Protein AF-0000000077855117 (afdb_homodimer)

Nearest PDB structures (foldseek):
  1qyv-assembly1_A  TM=7.420E-01  e=1.257E-12  Homo sapiens
  1iol-assembly1_A-2  TM=7.815E-01  e=2.324E-12  Homo sapiens
  1fds-assembly1_A-2  TM=7.377E-01  e=3.160E-12  Homo sapiens
  6dtp-assembly1_B  TM=7.253E-01  e=1.512E-12  Homo sapiens
  4cm1-assembly1_B  TM=7.181E-01  e=1.823E-10  Trypanosoma brucei brucei

Radius of gyration: 23.92 Å; Cα contacts (8 Å, |Δi|>4): 1136; chains: 2; bounding box: 53×77×50 Å

Foldseek 3Di:
DPPAAEEEEAPLLFFLNVLLVLLQQPDPGEHEYAREDQDQVSNVVSVVVSCVVRVPGNYHYDYQNADLLDLVRLLVSLVVVVVPDQAHAEYEHDWFAAAPPPDDDVCRLVVRLSGQPVSLVSNCVNRVNRQLPDPHREYEREAEPQQVVVCVVAVPLWHDFDDDPPTDTPDDGVSNNVNRNVNLVVQLVVLVVCVVSNYFTEYEYLYQAQGCHNPPGSVVSCVSPRVHHSSSSSNVVNCVSVPVCSVQGSFYAYPVGTRDD/DPPAAEEEEAPQLFFLNVLLVLLQQPDPGEHEYAREDQDQVSNVVSVVVSCVVRVPGNYHYDYQRADLLDLVRLLVSLVVVVVPDQAHAEYEHDWFAAAPPPDDPVCRLVVRLSGQPVSLVSNCVNRVNRQLPDPHREYEREAEPQQVVVCVVAVPLWHDFDDDPPTDTPDDGVSNNVNRNVNLVVQLVVLVVCVVSNYFTEYEYLYQAQGCHNPPGSVVSCVSPRVDHSSSSSNVVNCVSVPVCVVQGSFYAYPVGTRDD

InterPro domains:
  IPR002347 Short-chain dehydrogenase/reductase SDR [PF00106] (5-143)
  IPR002347 Short-chain dehydrogenase/reductase SDR [PR00081] (6-23)
  IPR002347 Short-chain dehydrogenase/reductase SDR [PR00081] (86-97)
  IPR002347 Short-chain dehydrogenase/reductase SDR [PR00081] (197-214)
  IPR036291 NAD(P)-binding domain superfamily [SSF51735] (4-257)
  IPR051468 Fungal Secondary Metabolite SDRs [PTHR43544] (5-256)

pLDDT: mean 93.09, std 9.39, range [47.53, 98.94]

Secondary structure (DSSP, 8-state):
---PEEEEESS-SSHHHHHHHHHHHTSSS-EEEEEEESSHHHHHHHHHHHHHH-TT---EEEEEE--TT-HHHHHHHHHHHHHH-S--SEEEE------TTTS-HHHHHHHHHIIIIIIHHHHHHHHHHHHTTSSS-EEEEE--S--HHHHHHS--SSPPPPS-SS---SS--HHHHHHHHHHHHHHHHHHHHTGGGT-EEEEEE--SB---GGG--HHHHHHTT--B-HHHHHHHHHHHHTTTTGGGTTSEEETTEEEP-/---PEEEEESS-SSHHHHHHHHHHHTSSS-EEEEEEESSHHHHHHHHHHHHHH-TT---EEEEEE--TT-HHHHHHHHHHHHHH-S--SEEEE------TTTS-HHHHHHHHHIIIIIIHHHHHHHHHHHHTTSSS-EEEEE--S--HHHHHH---SSPPPPS-SS---SS--HHHHHHHHHHHHHHHHHHHHTGGGT-EEEEEE--SB---GGG--HHHHHHTT--B-HHHHHHHHHHHHTTTTGGGTTSEEETTEEEP-

Organism: Aspergillus terreu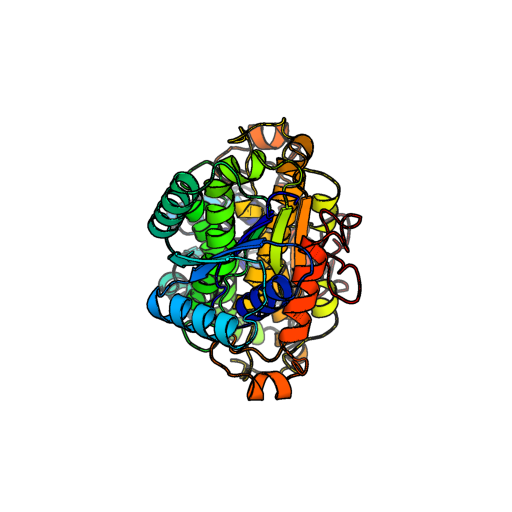s (NCBI:txid33178)

Solvent-accessible surface area (backbone atoms only — not comparable to full-atom values): 25890 Å² total; per-residue (Å²): 127,82,77,54,48,30,35,41,31,33,42,21,46,47,57,48,30,26,27,22,52,55,39,42,43,68,43,93,59,40,32,36,34,37,34,11,13,67,43,62,66,56,18,48,51,38,50,51,53,48,45,70,75,43,70,81,42,77,36,45,78,42,68,32,53,34,41,52,76,39,66,66,38,38,52,52,35,43,54,54,48,55,77,73,40,85,47,29,28,31,42,34,39,44,42,65,56,42,33,47,87,73,53,54,76,50,54,14,27,51,52,14,25,39,32,41,31,35,14,41,49,52,47,49,61,70,43,38,73,28,30,70,62,30,95,68,18,34,41,38,36,58,33,45,78,42,47,46,55,56,42,64,74,37,58,69,80,36,74,85,42,68,61,72,79,80,78,86,68,90,70,54,50,62,35,34,26,20,22,27,31,16,32,50,48,48,40,34,49,50,27,47,53,30,46,64,61,60,44,42,25,31,30,37,28,59,58,65,42,32,36,56,65,58,70,65,34,34,70,54,33,35,75,56,66,13,64,44,61,37,55,57,24,3,45,47,54,34,39,47,76,73,47,78,48,66,89,49,56,56,34,40,34,38,91,91,42,76,50,68,71,128,83,77,54,49,31,35,40,30,33,41,22,47,46,57,49,31,26,27,22,52,56,38,41,43,68,41,94,59,41,31,37,34,35,34,11,13,69,44,61,68,55,18,48,52,39,51,50,53,48,45,70,75,42,71,81,41,75,37,46,79,43,71,32,53,35,40,54,77,40,68,67,38,39,51,52,34,43,53,54,49,54,73,75,38,84,48,28,28,31,42,35,40,44,42,66,56,39,33,44,88,74,53,54,75,51,52,15,28,51,53,14,26,39,31,39,31,33,14,41,49,51,48,49,61,70,43,38,75,29,31,70,62,29,96,68,19,36,41,38,36,59,33,48,79,44,49,48,56,58,42,63,76,39,59,69,81,37,73,88,40,68,62,72,78,80,78,86,67,91,71,54,50,62,33,32,25,21,21,27,30,16,34,50,48,49,40,34,50,49,28,47,54,28,47,62,61,60,45,42,25,30,29,38,29,58,55,63,43,32,34,57,66,57,70,65,32,34,67,53,33,35,75,56,66,13,64,42,60,36,55,58,23,4,43,47,52,35,39,47,76,72,47,77,46,66,88,49,57,55,33,40,33,37,92,90,40,77,50,68,72

Structure (mmCIF, N/CA/C/O backbone):
data_AF-0000000077855117-model_v1
#
loop_
_entity.id
_entity.type
_entity.pdbx_description
1 polymer 'NAD(P)-binding protein'
#
loop_
_atom_site.group_PDB
_atom_site.id
_atom_site.type_symbol
_atom_site.label_atom_id
_atom_site.label_alt_id
_atom_site.label_comp_id
_atom_site.label_asym_id
_atom_site.label_entity_id
_atom_site.label_seq_id
_atom_site.pdbx_PDB_ins_code
_atom_site.Cartn_x
_atom_site.Cartn_y
_atom_site.Cartn_z
_atom_site.occupancy
_atom_site.B_iso_or_equiv
_atom_site.auth_seq_id
_atom_site.auth_comp_id
_atom_site.auth_asym_id
_atom_site.auth_atom_id
_atom_site.pdbx_PDB_model_num
ATOM 1 N N . MET A 1 1 ? 0.132 -42.156 -13.82 1 47.53 1 MET A N 1
ATOM 2 C CA . MET A 1 1 ? 0.924 -41.062 -13.281 1 47.53 1 MET A CA 1
ATOM 3 C C . MET A 1 1 ? 0.056 -39.812 -13.047 1 47.53 1 MET A C 1
ATOM 5 O O . MET A 1 1 ? -0.89 -39.562 -13.797 1 47.53 1 MET A O 1
ATOM 9 N N . SER A 1 2 ? -0.005 -39.219 -11.812 1 68.12 2 SER A N 1
ATOM 10 C CA . SER A 1 2 ? -0.926 -38.125 -11.531 1 68.12 2 SER A CA 1
ATOM 11 C C . SER A 1 2 ? -0.707 -36.969 -12.492 1 68.12 2 SER A C 1
ATOM 13 O O . SER A 1 2 ? 0.393 -36.781 -13.023 1 68.12 2 SER A O 1
ATOM 15 N N . SER A 1 3 ? -1.729 -36.469 -13.125 1 87.81 3 SER A N 1
ATOM 16 C CA . SER A 1 3 ? -1.656 -35.344 -14.047 1 87.81 3 SER A CA 1
ATOM 17 C C . SER A 1 3 ? -0.777 -34.219 -13.492 1 87.81 3 SER A C 1
ATOM 19 O O . SER A 1 3 ? -0.775 -33.969 -12.289 1 87.81 3 SER A O 1
ATOM 21 N N . PRO A 1 4 ? 0.134 -33.781 -14.273 1 95.81 4 PRO A N 1
ATOM 22 C CA . PRO A 1 4 ? 1.013 -32.688 -13.812 1 95.81 4 PRO A CA 1
ATOM 23 C C . PRO A 1 4 ? 0.241 -31.516 -13.242 1 95.81 4 PRO A C 1
ATOM 25 O O . PRO A 1 4 ? -0.832 -31.172 -13.75 1 95.81 4 PRO A O 1
ATOM 28 N N . LYS A 1 5 ? 0.737 -31.016 -12.172 1 97.5 5 LYS A N 1
ATOM 29 C CA . LYS A 1 5 ? 0.184 -29.766 -11.633 1 97.5 5 LYS A CA 1
ATOM 30 C C . LYS A 1 5 ? 0.515 -28.578 -12.539 1 97.5 5 LYS A C 1
ATOM 32 O O . LYS A 1 5 ? 1.646 -28.453 -13.008 1 97.5 5 LYS A O 1
ATOM 37 N N . ILE A 1 6 ? -0.464 -27.734 -12.828 1 98.81 6 ILE A N 1
ATOM 38 C CA . ILE A 1 6 ? -0.281 -26.625 -13.75 1 98.81 6 ILE A CA 1
ATOM 39 C C . ILE A 1 6 ? -0.021 -25.344 -12.969 1 98.81 6 ILE A C 1
ATOM 41 O O . ILE A 1 6 ? -0.854 -24.922 -12.164 1 98.81 6 ILE A O 1
ATOM 45 N N . VAL A 1 7 ? 1.136 -24.703 -13.219 1 98.94 7 VAL A N 1
ATOM 46 C CA . VAL A 1 7 ? 1.578 -23.516 -12.484 1 98.94 7 VAL A CA 1
ATOM 47 C C . VAL A 1 7 ? 1.758 -22.344 -13.445 1 98.94 7 VAL A C 1
ATOM 49 O O . VAL A 1 7 ? 2.387 -22.484 -14.492 1 98.94 7 VAL A O 1
ATOM 52 N N . VAL A 1 8 ? 1.144 -21.234 -13.172 1 98.94 8 VAL A N 1
ATOM 53 C CA . VAL A 1 8 ? 1.38 -19.969 -13.875 1 98.94 8 VAL A CA 1
ATOM 54 C C . VAL A 1 8 ? 2.172 -19.016 -12.977 1 98.94 8 VAL A C 1
ATOM 56 O O . VAL A 1 8 ? 1.758 -18.719 -11.859 1 98.94 8 VAL A O 1
ATOM 59 N N . ILE A 1 9 ? 3.312 -18.609 -13.445 1 98.94 9 ILE A N 1
ATOM 60 C CA . ILE A 1 9 ? 4.176 -17.719 -12.672 1 98.94 9 ILE A CA 1
ATOM 61 C C . ILE A 1 9 ? 4.492 -16.469 -13.484 1 98.94 9 ILE A C 1
ATOM 63 O O . ILE A 1 9 ? 5.031 -16.562 -14.594 1 98.94 9 ILE A O 1
ATOM 67 N N . THR A 1 10 ? 4.18 -15.297 -12.961 1 98.81 10 THR A N 1
ATOM 68 C CA . THR A 1 10 ? 4.562 -14.062 -13.641 1 98.81 10 THR A CA 1
ATOM 69 C C . THR A 1 10 ? 5.996 -13.672 -13.281 1 98.81 10 THR A C 1
ATOM 71 O O . THR A 1 10 ? 6.461 -13.938 -12.172 1 98.81 10 THR A O 1
ATOM 74 N N . GLY A 1 11 ? 6.668 -13.008 -14.219 1 97.56 11 GLY A N 1
ATOM 75 C CA . GLY A 1 11 ? 8.039 -12.602 -13.977 1 97.56 11 GLY A CA 1
ATOM 76 C C . GLY A 1 11 ? 8.961 -13.766 -13.664 1 97.56 11 GLY A C 1
ATOM 77 O O . GLY A 1 11 ? 9.719 -13.727 -12.695 1 97.56 11 GLY A O 1
ATOM 78 N N . ALA A 1 12 ? 8.953 -14.805 -14.484 1 97.94 12 ALA A N 1
ATOM 79 C CA . ALA A 1 12 ? 9.555 -16.078 -14.094 1 97.94 12 ALA A CA 1
ATOM 80 C C . ALA A 1 12 ? 10.852 -16.328 -14.859 1 97.94 12 ALA A C 1
ATOM 82 O O . ALA A 1 12 ? 11.469 -17.375 -14.719 1 97.94 12 ALA A O 1
ATOM 83 N N . ASN A 1 13 ? 11.289 -15.344 -15.656 1 96.38 13 ASN A N 1
ATOM 84 C CA . ASN A 1 13 ? 12.461 -15.594 -16.484 1 96.38 13 ASN A CA 1
ATOM 85 C C . ASN A 1 13 ? 13.75 -15.164 -15.789 1 96.38 13 ASN A C 1
ATOM 87 O O . ASN A 1 13 ? 14.844 -15.445 -16.281 1 96.38 13 ASN A O 1
ATOM 91 N N . THR A 1 14 ? 13.695 -14.445 -14.648 1 93.06 14 THR A N 1
ATOM 92 C CA . THR A 1 14 ? 14.875 -14.031 -13.883 1 93.06 14 THR A CA 1
ATOM 93 C C . THR A 1 14 ? 14.555 -13.984 -12.391 1 93.06 14 THR A C 1
ATOM 95 O O . THR A 1 14 ? 13.422 -14.242 -11.984 1 93.06 14 THR A O 1
ATOM 98 N N . GLY A 1 15 ? 15.602 -13.852 -11.633 1 92.06 15 GLY A N 1
ATOM 99 C CA . GLY A 1 15 ? 15.438 -13.586 -10.211 1 92.06 15 GLY A CA 1
ATOM 100 C C . GLY A 1 15 ? 14.75 -14.711 -9.461 1 92.06 15 GLY A C 1
ATOM 101 O O . GLY A 1 15 ? 15.031 -15.883 -9.703 1 92.06 15 GLY A O 1
ATOM 102 N N . ILE A 1 16 ? 13.891 -14.305 -8.555 1 93.75 16 ILE A N 1
ATOM 103 C CA . ILE A 1 16 ? 13.195 -15.25 -7.68 1 93.75 16 ILE A CA 1
ATOM 104 C C . ILE A 1 16 ? 12.266 -16.141 -8.508 1 93.75 16 ILE A C 1
ATOM 106 O O . ILE A 1 16 ? 12.141 -17.328 -8.234 1 93.75 16 ILE A O 1
ATOM 110 N N . GLY A 1 17 ? 11.609 -15.531 -9.531 1 96.81 17 GLY A N 1
ATOM 111 C CA . GLY A 1 17 ? 10.75 -16.312 -10.398 1 96.81 17 GLY A CA 1
ATOM 112 C C . GLY A 1 17 ? 11.484 -17.438 -11.109 1 96.81 17 GLY A C 1
ATOM 113 O O . GLY A 1 17 ? 11.016 -18.578 -11.117 1 96.81 17 GLY A O 1
ATOM 114 N N . TYR A 1 18 ? 12.594 -17.078 -11.633 1 97.5 18 TYR A N 1
ATOM 115 C CA . TYR A 1 18 ? 13.422 -18.078 -12.312 1 97.5 18 TYR A CA 1
ATOM 116 C C . TYR A 1 18 ? 13.836 -19.172 -11.352 1 97.5 18 TYR A C 1
ATOM 118 O O . TYR A 1 18 ? 13.758 -20.359 -11.68 1 97.5 18 TYR A O 1
ATOM 126 N N . GLU A 1 19 ? 14.273 -18.781 -10.172 1 96.88 19 GLU A N 1
ATOM 127 C CA . GLU A 1 19 ? 14.727 -19.75 -9.18 1 96.88 19 GLU A CA 1
ATOM 128 C C . GLU A 1 19 ? 13.57 -20.641 -8.703 1 96.88 19 GLU A C 1
ATOM 130 O O . GLU A 1 19 ? 13.773 -21.797 -8.352 1 96.88 19 GLU A O 1
ATOM 135 N N . THR A 1 20 ? 12.352 -20.094 -8.719 1 98.12 20 THR A N 1
ATOM 136 C CA . THR A 1 20 ? 11.18 -20.891 -8.383 1 98.12 20 THR A CA 1
ATOM 137 C C . THR A 1 20 ? 10.938 -21.969 -9.445 1 98.12 20 THR A C 1
ATOM 139 O O . THR A 1 20 ? 10.734 -23.125 -9.117 1 98.12 20 THR A O 1
ATOM 142 N N . VAL A 1 21 ? 10.984 -21.578 -10.703 1 98.75 21 VAL A N 1
ATOM 143 C CA . VAL A 1 21 ? 10.836 -22.531 -11.789 1 98.75 21 VAL A CA 1
ATOM 144 C C . VAL A 1 21 ? 11.914 -23.609 -11.688 1 98.75 21 VAL A C 1
ATOM 146 O O . VAL A 1 21 ? 11.625 -24.797 -11.789 1 98.75 21 VAL A O 1
ATOM 149 N N . LYS A 1 22 ? 13.125 -23.172 -11.438 1 98.38 22 LYS A N 1
ATOM 150 C CA . LYS A 1 22 ? 14.258 -24.078 -11.305 1 98.38 22 LYS A CA 1
ATOM 151 C C . LYS A 1 22 ? 14.008 -25.109 -10.203 1 98.38 22 LYS A C 1
ATOM 153 O O . LYS A 1 22 ? 14.258 -26.297 -10.391 1 98.38 22 LYS A O 1
ATOM 158 N N . ALA A 1 23 ? 13.516 -24.641 -9.094 1 98.06 23 ALA A N 1
ATOM 159 C CA . ALA A 1 23 ? 13.219 -25.547 -7.977 1 98.06 23 ALA A CA 1
ATOM 160 C C . ALA A 1 23 ? 12.117 -26.531 -8.344 1 98.06 23 ALA A C 1
ATOM 162 O O . ALA A 1 23 ? 12.211 -27.719 -8.023 1 98.06 23 ALA A O 1
ATOM 163 N N . LEU A 1 24 ? 11.102 -26.125 -9.047 1 98.5 24 LEU A N 1
ATOM 164 C CA . LEU A 1 24 ? 9.969 -26.984 -9.398 1 98.5 24 LEU A CA 1
ATOM 165 C C . LEU A 1 24 ? 10.375 -28.047 -10.414 1 98.5 24 LEU A C 1
ATOM 167 O O . LEU A 1 24 ? 9.898 -29.172 -10.352 1 98.5 24 LEU A O 1
ATOM 171 N N . VAL A 1 25 ? 11.227 -27.672 -11.359 1 97.81 25 VAL A N 1
ATOM 172 C CA . VAL A 1 25 ? 11.617 -28.625 -12.398 1 97.81 25 VAL A CA 1
ATOM 173 C C . VAL A 1 25 ? 12.461 -29.734 -11.789 1 97.81 25 VAL A C 1
ATOM 175 O O . VAL A 1 25 ? 12.594 -30.812 -12.383 1 97.81 25 VAL A O 1
ATOM 178 N N . GLN A 1 26 ? 13 -29.438 -10.594 1 97.06 26 GLN A N 1
ATOM 179 C CA . GLN A 1 26 ? 13.828 -30.438 -9.922 1 97.06 26 GLN A CA 1
ATOM 180 C C . GLN A 1 26 ? 12.977 -31.328 -9.016 1 97.06 26 GLN A C 1
ATOM 182 O O . GLN A 1 26 ? 13.477 -32.281 -8.438 1 97.06 26 GLN A O 1
ATOM 187 N N . SER A 1 27 ? 11.75 -31.031 -8.914 1 94.62 27 SER A N 1
ATOM 188 C CA . SER A 1 27 ? 10.836 -31.766 -8.047 1 94.62 27 SER A CA 1
ATOM 189 C C . SER A 1 27 ? 10.547 -33.156 -8.602 1 94.62 27 SER A C 1
ATOM 191 O O . SER A 1 27 ? 10.648 -33.375 -9.805 1 94.62 27 SER A O 1
ATOM 193 N N . ASP A 1 28 ? 10.148 -34.094 -7.68 1 92.19 28 ASP A N 1
ATOM 194 C CA . ASP A 1 28 ? 9.695 -35.438 -8.094 1 92.19 28 ASP A CA 1
ATOM 195 C C . ASP A 1 28 ? 8.312 -35.344 -8.742 1 92.19 28 ASP A C 1
ATOM 197 O O . ASP A 1 28 ? 7.93 -36.25 -9.492 1 92.19 28 ASP A O 1
ATOM 201 N N . GLN A 1 29 ? 7.621 -34.344 -8.406 1 94.12 29 GLN A N 1
ATOM 202 C CA . GLN A 1 29 ? 6.316 -34.125 -9.016 1 94.12 29 GLN A CA 1
ATOM 203 C C . GLN A 1 29 ? 6.461 -33.438 -10.367 1 94.12 29 GLN A C 1
ATOM 205 O O . GLN A 1 29 ? 7.27 -32.5 -10.523 1 94.12 29 GLN A O 1
ATOM 210 N N . ALA A 1 30 ? 5.746 -33.969 -11.344 1 96.69 30 ALA A N 1
ATOM 211 C CA . ALA A 1 30 ? 5.75 -33.312 -12.648 1 96.69 30 ALA A CA 1
ATOM 212 C C . ALA A 1 30 ? 4.875 -32.062 -12.648 1 96.69 30 ALA A C 1
ATOM 214 O O . ALA A 1 30 ? 3.785 -32.062 -12.078 1 96.69 30 ALA A O 1
ATOM 215 N N . TYR A 1 31 ? 5.367 -31.047 -13.289 1 98.44 31 TYR A N 1
ATOM 216 C CA . TYR A 1 31 ? 4.637 -29.797 -13.438 1 98.44 31 TYR A CA 1
ATOM 217 C C . TYR A 1 31 ? 4.52 -29.406 -14.906 1 98.44 31 TYR A C 1
ATOM 219 O O . TYR A 1 31 ? 5.355 -29.781 -15.727 1 98.44 31 TYR A O 1
ATOM 227 N N . ARG A 1 32 ? 3.426 -28.812 -15.219 1 98.69 32 ARG A N 1
ATOM 228 C CA . ARG A 1 32 ? 3.322 -27.953 -16.406 1 98.69 32 ARG A CA 1
ATOM 229 C C . ARG A 1 32 ? 3.395 -26.484 -16.031 1 98.69 32 ARG A C 1
ATOM 231 O O . ARG A 1 32 ? 2.482 -25.953 -15.383 1 98.69 32 ARG A O 1
ATOM 238 N N . ILE A 1 33 ? 4.465 -25.828 -16.438 1 98.88 33 ILE A N 1
ATOM 239 C CA . ILE A 1 33 ? 4.727 -24.484 -15.922 1 98.88 33 ILE A CA 1
ATOM 240 C C . ILE A 1 33 ? 4.637 -23.484 -17.062 1 98.88 33 ILE A C 1
ATOM 242 O O . ILE A 1 33 ? 5.348 -23.594 -18.062 1 98.88 33 ILE A O 1
ATOM 246 N N . PHE A 1 34 ? 3.697 -22.516 -16.938 1 98.94 34 PHE A N 1
ATOM 247 C CA . PHE A 1 34 ? 3.693 -21.312 -17.766 1 98.94 34 PHE A CA 1
ATOM 248 C C . PHE A 1 34 ? 4.641 -20.266 -17.203 1 98.94 34 PHE A C 1
ATOM 250 O O . PHE A 1 34 ? 4.359 -19.656 -16.172 1 98.94 34 PHE A O 1
ATOM 257 N N . VAL A 1 35 ? 5.766 -20.047 -17.906 1 98.88 35 VAL A N 1
ATOM 258 C CA . VAL A 1 35 ? 6.836 -19.156 -17.484 1 98.88 35 VAL A CA 1
ATOM 259 C C . VAL A 1 35 ? 6.543 -17.734 -17.984 1 98.88 35 VAL A C 1
ATOM 261 O O . VAL A 1 35 ? 6.891 -17.375 -19.109 1 98.88 35 VAL A O 1
ATOM 264 N N . GLY A 1 36 ? 5.969 -16.938 -17.141 1 98.81 36 GLY A N 1
ATOM 265 C CA . GLY A 1 36 ? 5.605 -15.578 -17.516 1 98.81 36 GLY A CA 1
ATOM 266 C C . GLY A 1 36 ? 6.809 -14.68 -17.734 1 98.81 36 GLY A C 1
ATOM 267 O O . GLY A 1 36 ? 7.707 -14.609 -16.891 1 98.81 36 GLY A O 1
ATOM 268 N N . SER A 1 37 ? 6.816 -14.023 -18.828 1 98.56 37 SER A N 1
ATOM 269 C CA . SER A 1 37 ? 7.879 -13.102 -19.203 1 98.56 37 SER A CA 1
ATOM 270 C C . SER A 1 37 ? 7.352 -12 -20.125 1 98.56 37 SER A C 1
ATOM 272 O O . SER A 1 37 ? 6.516 -12.25 -20.984 1 98.56 37 SER A O 1
ATOM 274 N N . ARG A 1 38 ? 7.836 -10.82 -19.938 1 97.38 38 ARG A N 1
ATOM 275 C CA . ARG A 1 38 ? 7.469 -9.734 -20.844 1 97.38 38 ARG A CA 1
ATOM 276 C C . ARG A 1 38 ? 8.023 -9.984 -22.25 1 97.38 38 ARG A C 1
ATOM 278 O O . ARG A 1 38 ? 7.328 -9.773 -23.234 1 97.38 38 ARG A O 1
ATOM 285 N N . SER A 1 39 ? 9.227 -10.383 -22.219 1 97.88 39 SER A N 1
ATOM 286 C CA . SER A 1 39 ? 9.914 -10.703 -23.453 1 97.88 39 SER A CA 1
ATOM 287 C C . SER A 1 39 ? 9.859 -12.195 -23.766 1 97.88 39 SER A C 1
ATOM 289 O O . SER A 1 39 ? 10.336 -13.008 -22.969 1 97.88 39 SER A O 1
ATOM 291 N N . VAL A 1 40 ? 9.344 -12.5 -24.953 1 98.38 40 VAL A N 1
ATOM 292 C CA . VAL A 1 40 ? 9.281 -13.898 -25.359 1 98.38 40 VAL A CA 1
ATOM 293 C C . VAL A 1 40 ? 10.695 -14.469 -25.484 1 98.38 40 VAL A C 1
ATOM 295 O O . VAL A 1 40 ? 10.969 -15.562 -25 1 98.38 40 VAL A O 1
ATOM 298 N N . GLU A 1 41 ? 11.594 -13.719 -25.984 1 98.56 41 GLU A N 1
ATOM 299 C CA . GLU A 1 41 ? 12.977 -14.148 -26.203 1 98.56 41 GLU A CA 1
ATOM 300 C C . GLU A 1 41 ? 13.672 -14.453 -24.875 1 98.56 41 GLU A C 1
ATOM 302 O O . GLU A 1 41 ? 14.359 -15.469 -24.75 1 98.56 41 GLU A O 1
ATOM 307 N N . LYS A 1 42 ? 13.508 -13.602 -23.906 1 98.12 42 LYS A N 1
ATOM 308 C CA . LYS A 1 42 ? 14.133 -13.812 -22.594 1 98.12 42 LYS A CA 1
ATOM 309 C C . LYS A 1 42 ? 13.523 -15.016 -21.891 1 98.12 42 LYS A C 1
ATOM 311 O O . LYS A 1 42 ? 14.234 -15.758 -21.203 1 98.12 42 LYS A O 1
ATOM 316 N N . GLY A 1 43 ? 12.227 -15.164 -22.078 1 98.62 43 GLY A N 1
ATOM 317 C CA . GLY A 1 43 ? 11.578 -16.344 -21.516 1 98.62 43 GLY A CA 1
ATOM 318 C C . GLY A 1 43 ? 12.086 -17.641 -22.109 1 98.62 43 GLY A C 1
ATOM 319 O O . GLY A 1 43 ? 12.367 -18.594 -21.391 1 98.62 43 GLY A O 1
ATOM 320 N N . GLU A 1 44 ? 12.211 -17.641 -23.422 1 98.69 44 GLU A N 1
ATOM 321 C CA . GLU A 1 44 ? 12.703 -18.828 -24.109 1 98.69 44 GLU A CA 1
ATOM 322 C C . GLU A 1 44 ? 14.141 -19.141 -23.719 1 98.69 44 GLU A C 1
ATOM 324 O O . GLU A 1 44 ? 14.5 -20.312 -23.531 1 98.69 44 GLU A O 1
ATOM 329 N N . ALA A 1 45 ? 14.93 -18.109 -23.578 1 98.69 45 ALA A N 1
ATOM 330 C CA . ALA A 1 45 ? 16.312 -18.297 -23.156 1 98.69 45 ALA A CA 1
ATOM 331 C C . ALA A 1 45 ? 16.391 -18.922 -21.766 1 98.69 45 ALA A C 1
ATOM 333 O O . ALA A 1 45 ? 17.219 -19.797 -21.516 1 98.69 45 ALA A O 1
ATOM 334 N N . ALA A 1 46 ? 15.555 -18.469 -20.859 1 98.44 46 ALA A N 1
ATOM 335 C CA . ALA A 1 46 ? 15.5 -19.016 -19.5 1 98.44 46 ALA A CA 1
ATOM 336 C C . ALA A 1 46 ? 15.117 -20.484 -19.531 1 98.44 46 ALA A C 1
ATOM 338 O O . ALA A 1 46 ? 15.734 -21.312 -18.844 1 98.44 46 ALA A O 1
ATOM 339 N N . ILE A 1 47 ? 14.141 -20.812 -20.328 1 98.62 47 ILE A N 1
ATOM 340 C CA . ILE A 1 47 ? 13.648 -22.188 -20.422 1 98.62 47 ILE A CA 1
ATOM 341 C C . ILE A 1 47 ? 14.734 -23.078 -21.016 1 98.62 47 ILE A C 1
ATOM 343 O O . ILE A 1 47 ? 14.961 -24.203 -20.531 1 98.62 47 ILE A O 1
ATOM 347 N N . GLU A 1 48 ? 15.398 -22.594 -22.016 1 98.62 48 GLU A N 1
ATOM 348 C CA . GLU A 1 48 ? 16.469 -23.359 -22.641 1 98.62 48 GLU A CA 1
ATOM 349 C C . GLU A 1 48 ? 17.578 -23.672 -21.625 1 98.62 48 GLU A C 1
ATOM 351 O O . GLU A 1 48 ? 18.094 -24.797 -21.594 1 98.62 48 GLU A O 1
ATOM 356 N N . THR A 1 49 ? 17.922 -22.719 -20.859 1 98.5 49 THR A N 1
ATOM 357 C CA . THR A 1 49 ? 18.938 -22.906 -19.812 1 98.5 49 THR A CA 1
ATOM 358 C C . THR A 1 49 ? 18.5 -24 -18.844 1 98.5 49 THR A C 1
ATOM 360 O O . THR A 1 49 ? 19.297 -24.875 -18.484 1 98.5 49 THR A O 1
ATOM 363 N N . LEU A 1 50 ? 17.266 -23.984 -18.438 1 98.5 50 LEU A N 1
ATOM 364 C CA . LEU A 1 50 ? 16.734 -24.969 -17.484 1 98.5 50 LEU A CA 1
ATOM 365 C C . LEU A 1 50 ? 16.703 -26.359 -18.109 1 98.5 50 LEU A C 1
ATOM 367 O O . LEU A 1 50 ? 17.016 -27.344 -17.438 1 98.5 50 LEU A O 1
ATOM 371 N N . HIS A 1 51 ? 16.344 -26.484 -19.359 1 98 51 HIS A N 1
ATOM 372 C CA . HIS A 1 51 ? 16.328 -27.766 -20.047 1 98 51 HIS A CA 1
ATOM 373 C C . HIS A 1 51 ? 17.734 -28.359 -20.125 1 98 51 HIS A C 1
ATOM 375 O O . HIS A 1 51 ? 17.891 -29.578 -19.984 1 98 51 HIS A O 1
ATOM 381 N N . LYS A 1 52 ? 18.672 -27.484 -20.391 1 98.31 52 LYS A N 1
ATOM 382 C CA . LYS A 1 52 ? 20.062 -27.953 -20.453 1 98.31 52 LYS A CA 1
ATOM 383 C C . LYS A 1 52 ? 20.547 -28.406 -19.094 1 98.31 52 LYS A C 1
ATOM 385 O O . LYS A 1 52 ? 21.25 -29.422 -18.984 1 98.31 52 LYS A O 1
ATOM 390 N N . GLU A 1 53 ? 20.156 -27.688 -18.094 1 97.62 53 GLU A N 1
ATOM 391 C CA . GLU A 1 53 ? 20.625 -27.984 -16.734 1 97.62 53 GLU A CA 1
ATOM 392 C C . GLU A 1 53 ? 19.906 -29.219 -16.156 1 97.62 53 GLU A C 1
ATOM 394 O O . GLU A 1 53 ? 20.5 -29.969 -15.383 1 97.62 53 GLU A O 1
ATOM 399 N N . PHE A 1 54 ? 18.688 -29.375 -16.562 1 97.75 54 PHE A N 1
ATOM 400 C CA . PHE A 1 54 ? 17.875 -30.453 -16 1 97.75 54 PHE A CA 1
ATOM 401 C C . PHE A 1 54 ? 17.203 -31.25 -17.109 1 97.75 54 PHE A C 1
ATOM 403 O O . PHE A 1 54 ? 15.977 -31.328 -17.172 1 97.75 54 PHE A O 1
ATOM 410 N N . PRO A 1 55 ? 17.906 -31.984 -17.891 1 96.31 55 PRO A N 1
ATOM 411 C CA . PRO A 1 55 ? 17.344 -32.688 -19.047 1 96.31 55 PRO A CA 1
ATOM 412 C C . PRO A 1 55 ? 16.438 -33.844 -18.656 1 96.31 55 PRO A C 1
ATOM 414 O O . PRO A 1 55 ? 15.633 -34.312 -19.469 1 96.31 55 PRO A O 1
ATOM 417 N N . GLN A 1 56 ? 16.5 -34.312 -17.438 1 96 56 GLN A N 1
ATOM 418 C CA . GLN A 1 56 ? 15.727 -35.469 -17 1 96 56 GLN A CA 1
ATOM 419 C C . GLN A 1 56 ? 14.414 -35.031 -16.359 1 96 56 GLN A C 1
ATOM 421 O O . GLN A 1 56 ? 13.633 -35.906 -15.922 1 96 56 GLN A O 1
ATOM 426 N N . SER A 1 57 ? 14.203 -33.719 -16.234 1 96 57 SER A N 1
ATOM 427 C CA . SER A 1 57 ? 12.969 -33.25 -15.609 1 96 57 SER A CA 1
ATOM 428 C C . SER A 1 57 ? 11.742 -33.75 -16.359 1 96 57 SER A C 1
ATOM 430 O O . SER A 1 57 ? 11.734 -33.781 -17.594 1 96 57 SER A O 1
ATOM 432 N N . THR A 1 58 ? 10.711 -34.156 -15.609 1 95.88 58 THR A N 1
ATOM 433 C CA . THR A 1 58 ? 9.461 -34.594 -16.219 1 95.88 58 THR A CA 1
ATOM 434 C C . THR A 1 58 ? 8.492 -33.438 -16.375 1 95.88 58 THR A C 1
ATOM 436 O O . THR A 1 58 ? 7.398 -33.594 -16.922 1 95.88 58 THR A O 1
ATOM 439 N N . SER A 1 59 ? 8.914 -32.281 -15.914 1 97.81 59 SER A N 1
ATOM 440 C CA . SER A 1 59 ? 8.078 -31.078 -16.031 1 97.81 59 SER A CA 1
ATOM 441 C C . SER A 1 59 ? 8.172 -30.469 -17.422 1 97.81 59 SER A C 1
ATOM 443 O O . SER A 1 59 ? 9.156 -30.672 -18.125 1 97.81 59 SER A O 1
ATOM 445 N N . THR A 1 60 ? 7.102 -29.828 -17.828 1 98.19 60 THR A N 1
ATOM 446 C CA . THR A 1 60 ? 7.078 -29.094 -19.094 1 98.19 60 THR A CA 1
ATOM 447 C C . THR A 1 60 ? 7.023 -27.594 -18.859 1 98.19 60 THR A C 1
ATOM 449 O O . THR A 1 60 ? 6.34 -27.125 -17.938 1 98.19 60 THR A O 1
ATOM 452 N N . LEU A 1 61 ? 7.812 -26.891 -19.641 1 98.62 61 LEU A N 1
ATOM 453 C CA . LEU A 1 61 ? 7.895 -25.438 -19.547 1 98.62 61 LEU A CA 1
ATOM 454 C C . LEU A 1 61 ? 7.461 -24.781 -20.844 1 98.62 61 LEU A C 1
ATOM 456 O O . LEU A 1 61 ? 7.809 -25.25 -21.938 1 98.62 61 LEU A O 1
ATOM 460 N N . GLU A 1 62 ? 6.715 -23.781 -20.766 1 98.38 62 GLU A N 1
ATOM 461 C CA . GLU A 1 62 ? 6.391 -22.953 -21.922 1 98.38 62 GLU A CA 1
ATOM 462 C C . GLU A 1 62 ? 6.348 -21.484 -21.547 1 98.38 62 GLU A C 1
ATOM 464 O O . GLU A 1 62 ? 5.914 -21.125 -20.453 1 98.38 62 GLU A O 1
ATOM 469 N N . VAL A 1 63 ? 6.762 -20.625 -22.484 1 98.75 63 VAL A N 1
ATOM 470 C CA . VAL A 1 63 ? 6.762 -19.188 -22.25 1 98.75 63 VAL A CA 1
ATOM 471 C C . VAL A 1 63 ? 5.336 -18.656 -22.312 1 98.75 63 VAL A C 1
ATOM 473 O O . VAL A 1 63 ? 4.566 -19.016 -23.203 1 98.75 63 VAL A O 1
ATOM 476 N N . LEU A 1 64 ? 4.938 -17.922 -21.344 1 98.88 64 LEU A N 1
ATOM 477 C CA . LEU A 1 64 ? 3.725 -17.109 -21.375 1 98.88 64 LEU A CA 1
ATOM 478 C C . LEU A 1 64 ? 4.062 -15.625 -21.422 1 98.88 64 LEU A C 1
ATOM 480 O O . LEU A 1 64 ? 4.547 -15.062 -20.438 1 98.88 64 LEU A O 1
ATOM 484 N N . GLN A 1 65 ? 3.859 -15.023 -22.578 1 98.88 65 GLN A N 1
ATOM 485 C CA . GLN A 1 65 ? 4.109 -13.586 -22.656 1 98.88 65 GLN A CA 1
ATOM 486 C C . GLN A 1 65 ? 3.084 -12.805 -21.844 1 98.88 65 GLN A C 1
ATOM 488 O O . GLN A 1 65 ? 1.879 -12.914 -22.078 1 98.88 65 GLN A O 1
ATOM 493 N N . VAL A 1 66 ? 3.613 -12.031 -20.859 1 98.88 66 VAL A N 1
ATOM 494 C CA . VAL A 1 66 ? 2.701 -11.25 -20.031 1 98.88 66 VAL A CA 1
ATOM 495 C C . VAL A 1 66 ? 3.449 -10.07 -19.406 1 98.88 66 VAL A C 1
ATOM 497 O O . VAL A 1 66 ? 4.539 -10.242 -18.859 1 98.88 66 VAL A O 1
ATOM 500 N N . ASP A 1 67 ? 2.957 -8.906 -19.641 1 98.75 67 ASP A N 1
ATOM 501 C CA . ASP A 1 67 ? 3.316 -7.676 -18.953 1 98.75 67 ASP A CA 1
ATOM 502 C C . ASP A 1 67 ? 2.207 -7.238 -18 1 98.75 67 ASP A C 1
ATOM 504 O O . ASP A 1 67 ? 1.164 -6.746 -18.438 1 98.75 67 ASP A O 1
ATOM 508 N N . VAL A 1 68 ? 2.527 -7.344 -16.688 1 98.69 68 VAL A N 1
ATOM 509 C CA . VAL A 1 68 ? 1.46 -7.156 -15.711 1 98.69 68 VAL A CA 1
ATOM 510 C C . VAL A 1 68 ? 1.144 -5.668 -15.57 1 98.69 68 VAL A C 1
ATOM 512 O O . VAL A 1 68 ? 0.194 -5.289 -14.875 1 98.69 68 VAL A O 1
ATOM 515 N N . SER A 1 69 ? 1.877 -4.766 -16.25 1 97.88 69 SER A N 1
ATOM 516 C CA . SER A 1 69 ? 1.616 -3.332 -16.156 1 97.88 69 SER A CA 1
ATOM 517 C C . SER A 1 69 ? 0.473 -2.922 -17.094 1 97.88 69 SER A C 1
ATOM 519 O O . SER A 1 69 ? -0.019 -1.794 -17.016 1 97.88 69 SER A O 1
ATOM 521 N N . THR A 1 70 ? -0.035 -3.824 -17.953 1 97.88 70 THR A N 1
ATOM 522 C CA . THR A 1 70 ? -1.143 -3.486 -18.844 1 97.88 70 THR A CA 1
ATOM 523 C C . THR A 1 70 ? -2.195 -4.59 -18.844 1 97.88 70 THR A C 1
ATOM 525 O O . THR A 1 70 ? -1.857 -5.777 -18.875 1 97.88 70 THR A O 1
ATOM 528 N N . ASP A 1 71 ? -3.441 -4.207 -18.891 1 98.38 71 ASP A N 1
ATOM 529 C CA . ASP A 1 71 ? -4.547 -5.16 -18.812 1 98.38 71 ASP A CA 1
ATOM 530 C C . ASP A 1 71 ? -4.676 -5.961 -20.094 1 98.38 71 ASP A C 1
ATOM 532 O O . ASP A 1 71 ? -5.047 -7.137 -20.078 1 98.38 71 ASP A O 1
ATOM 536 N N . GLU A 1 72 ? -4.402 -5.312 -21.109 1 98.56 72 GLU A N 1
ATOM 537 C CA . GLU A 1 72 ? -4.465 -5.996 -22.391 1 98.56 72 GLU A CA 1
ATOM 538 C C . GLU A 1 72 ? -3.512 -7.188 -22.438 1 98.56 72 GLU A C 1
ATOM 540 O O . GLU A 1 72 ? -3.879 -8.266 -22.906 1 98.56 72 GLU A O 1
ATOM 545 N N . SER A 1 73 ? -2.305 -6.98 -21.984 1 98.81 73 SER A N 1
ATOM 546 C CA . SER A 1 73 ? -1.325 -8.062 -21.953 1 98.81 73 SER A CA 1
ATOM 547 C C . SER A 1 73 ? -1.786 -9.203 -21.062 1 98.81 73 SER A C 1
ATOM 549 O O . SER A 1 73 ? -1.631 -10.375 -21.406 1 98.81 73 SER A O 1
ATOM 551 N N . ILE A 1 74 ? -2.396 -8.906 -19.938 1 98.88 74 ILE A N 1
ATOM 552 C CA . ILE A 1 74 ? -2.879 -9.914 -19 1 98.88 74 ILE A CA 1
ATOM 553 C C . ILE A 1 74 ? -4.023 -10.695 -19.641 1 98.88 74 ILE A C 1
ATOM 555 O O . ILE A 1 74 ? -4.07 -11.93 -19.547 1 98.88 74 ILE A O 1
ATOM 559 N N . GLN A 1 75 ? -4.891 -9.953 -20.281 1 98.81 75 GLN A N 1
ATOM 560 C CA . GLN A 1 75 ? -6.004 -10.609 -20.953 1 98.81 75 GLN A CA 1
ATOM 561 C C . GLN A 1 75 ? -5.512 -11.555 -22.047 1 98.81 75 GLN A C 1
ATOM 563 O O . GLN A 1 75 ? -6.008 -12.672 -22.172 1 98.81 75 GLN A O 1
ATOM 568 N N . ASP A 1 76 ? -4.598 -11.109 -22.812 1 98.88 76 ASP A N 1
ATOM 569 C CA . ASP A 1 76 ? -4.023 -11.953 -23.859 1 98.88 76 ASP A CA 1
ATOM 570 C C . ASP A 1 76 ? -3.383 -13.211 -23.266 1 98.88 76 ASP A C 1
ATOM 572 O O . ASP A 1 76 ? -3.52 -14.305 -23.812 1 98.88 76 ASP A O 1
ATOM 576 N N . ALA A 1 77 ? -2.67 -13.039 -22.188 1 98.94 77 ALA A N 1
ATOM 577 C CA . ALA A 1 77 ? -2.057 -14.172 -21.516 1 98.94 77 ALA A CA 1
ATOM 578 C C . ALA A 1 77 ? -3.117 -15.164 -21.047 1 98.94 77 ALA A C 1
ATOM 580 O O . ALA A 1 77 ? -2.943 -16.375 -21.172 1 98.94 77 ALA A O 1
ATOM 581 N N . PHE A 1 78 ? -4.172 -14.633 -20.5 1 98.94 78 PHE A N 1
ATOM 582 C CA . PHE A 1 78 ? -5.273 -15.477 -20.047 1 98.94 78 PHE A CA 1
ATOM 583 C C . PHE A 1 78 ? -5.824 -16.312 -21.188 1 98.94 78 PHE A C 1
ATOM 585 O O . PHE A 1 78 ? -6.012 -17.516 -21.047 1 98.94 78 PHE A O 1
ATOM 592 N N . GLU A 1 79 ? -6.086 -15.656 -22.266 1 98.88 79 GLU A N 1
ATOM 593 C CA . GLU A 1 79 ? -6.641 -16.359 -23.422 1 98.88 79 GLU A CA 1
ATOM 594 C C . GLU A 1 79 ? -5.684 -17.438 -23.922 1 98.88 79 GLU A C 1
ATOM 596 O O . GLU A 1 79 ? -6.117 -18.5 -24.359 1 98.88 79 GLU A O 1
ATOM 601 N N . THR A 1 80 ? -4.449 -17.156 -23.875 1 98.88 80 THR A N 1
ATOM 602 C CA . THR A 1 80 ? -3.438 -18.109 -24.281 1 98.88 80 THR A CA 1
ATOM 603 C C . THR A 1 80 ? -3.486 -19.359 -23.406 1 98.88 80 THR A C 1
ATOM 605 O O . THR A 1 80 ? -3.504 -20.484 -23.906 1 98.88 80 THR A O 1
ATOM 608 N N . VAL A 1 81 ? -3.531 -19.188 -22.094 1 98.94 81 VAL A N 1
ATOM 609 C CA . VAL A 1 81 ? -3.551 -20.297 -21.156 1 98.94 81 VAL A CA 1
ATOM 610 C C . VAL A 1 81 ? -4.871 -21.062 -21.281 1 98.94 81 VAL A C 1
ATOM 612 O O . VAL A 1 81 ? -4.887 -22.297 -21.328 1 98.94 81 VAL A O 1
ATOM 615 N N . LYS A 1 82 ? -5.934 -20.312 -21.375 1 98.75 82 LYS A N 1
ATOM 616 C CA . LYS A 1 82 ? -7.266 -20.891 -21.484 1 98.75 82 LYS A CA 1
ATOM 617 C C . LYS A 1 82 ? -7.363 -21.797 -22.719 1 98.75 82 LYS A C 1
ATOM 619 O O . LYS A 1 82 ? -8.047 -22.828 -22.688 1 98.75 82 LYS A O 1
ATOM 624 N N . ALA A 1 83 ? -6.738 -21.438 -23.766 1 98.62 83 ALA A N 1
ATOM 625 C CA . ALA A 1 83 ? -6.758 -22.219 -24.984 1 98.62 83 ALA A CA 1
ATOM 626 C C . ALA A 1 83 ? -5.973 -23.516 -24.828 1 98.62 83 ALA A C 1
ATOM 628 O O . ALA A 1 83 ? -6.164 -24.469 -25.594 1 98.62 83 ALA A O 1
ATOM 629 N N . LYS A 1 84 ? -5.164 -23.625 -23.828 1 98.38 84 LYS A N 1
ATOM 630 C CA . LYS A 1 84 ? -4.23 -24.734 -23.719 1 98.38 84 LYS A CA 1
ATOM 631 C C . LYS A 1 84 ? -4.621 -25.672 -22.578 1 98.38 84 LYS A C 1
ATOM 633 O O . LYS A 1 84 ? -4.199 -26.828 -22.547 1 98.38 84 LYS A O 1
ATOM 638 N N . THR A 1 85 ? -5.309 -25.188 -21.641 1 98.12 85 THR A N 1
ATOM 639 C CA . THR A 1 85 ? -5.672 -25.984 -20.484 1 98.12 85 THR A CA 1
ATOM 640 C C . THR A 1 85 ? -7.023 -25.547 -19.922 1 98.12 85 THR A C 1
ATOM 642 O O . THR A 1 85 ? -7.441 -24.406 -20.125 1 98.12 85 THR A O 1
ATOM 645 N N . GLU A 1 86 ? -7.691 -26.406 -19.234 1 97.62 86 GLU A N 1
ATOM 646 C CA . GLU A 1 86 ? -9.023 -26.141 -18.688 1 97.62 86 GLU A CA 1
ATOM 647 C C . GLU A 1 86 ? -8.945 -25.469 -17.328 1 97.62 86 GLU A C 1
ATOM 649 O O . GLU A 1 86 ? -9.906 -24.844 -16.875 1 97.62 86 GLU A O 1
ATOM 654 N N . TYR A 1 87 ? -7.863 -25.766 -16.672 1 98.44 87 TYR A N 1
ATOM 655 C CA . TYR A 1 87 ? -7.68 -25.203 -15.336 1 98.44 87 TYR A CA 1
ATOM 656 C C . TYR A 1 87 ? -6.203 -24.938 -15.047 1 98.44 87 TYR A C 1
ATOM 658 O O . TYR A 1 87 ? -5.336 -25.344 -15.828 1 98.44 87 TYR A O 1
ATOM 666 N N . ILE A 1 88 ? -5.938 -24.188 -14.062 1 98.88 88 ILE A N 1
ATOM 667 C CA . ILE A 1 88 ? -4.609 -24.078 -13.469 1 98.88 88 ILE A CA 1
ATOM 668 C C . ILE A 1 88 ? -4.688 -24.391 -11.977 1 98.88 88 ILE A C 1
ATOM 670 O O . ILE A 1 88 ? -5.723 -24.188 -11.344 1 98.88 88 ILE A O 1
ATOM 674 N N . ASP A 1 89 ? -3.561 -24.906 -11.461 1 98.88 89 ASP A N 1
ATOM 675 C CA . ASP A 1 89 ? -3.545 -25.312 -10.062 1 98.88 89 ASP A CA 1
ATOM 676 C C . ASP A 1 89 ? -2.941 -24.219 -9.18 1 98.88 89 ASP A C 1
ATOM 678 O O . ASP A 1 89 ? -3.316 -24.078 -8.016 1 98.88 89 ASP A O 1
ATOM 682 N N . VAL A 1 90 ? -1.999 -23.516 -9.711 1 98.94 90 VAL A N 1
ATOM 683 C CA . VAL A 1 90 ? -1.241 -22.547 -8.922 1 98.94 90 VAL A CA 1
ATOM 684 C C . VAL A 1 90 ? -1.027 -21.281 -9.734 1 98.94 90 VAL A C 1
ATOM 686 O O . VAL A 1 90 ? -0.624 -21.328 -10.898 1 98.94 90 VAL A O 1
ATOM 689 N N . LEU A 1 91 ? -1.396 -20.172 -9.203 1 98.94 91 LEU A N 1
ATOM 690 C CA . LEU A 1 91 ? -1.042 -18.844 -9.719 1 98.94 91 LEU A CA 1
ATOM 691 C C . LEU A 1 91 ? -0.07 -18.141 -8.781 1 98.94 91 LEU A C 1
ATOM 693 O O . LEU A 1 91 ? -0.39 -17.891 -7.613 1 98.94 91 LEU A O 1
ATOM 697 N N . ILE A 1 92 ? 1.13 -17.875 -9.258 1 98.94 92 ILE A N 1
ATOM 698 C CA . ILE A 1 92 ? 2.152 -17.172 -8.477 1 98.94 92 ILE A CA 1
ATOM 699 C C . ILE A 1 92 ? 2.365 -15.773 -9.039 1 98.94 92 ILE A C 1
ATOM 701 O O . ILE A 1 92 ? 2.975 -15.609 -10.102 1 98.94 92 ILE A O 1
ATOM 705 N N . ASN A 1 93 ? 1.859 -14.805 -8.328 1 98.81 93 ASN A N 1
ATOM 706 C CA . ASN A 1 93 ? 2.133 -13.406 -8.648 1 98.81 93 ASN A CA 1
ATOM 707 C C . ASN A 1 93 ? 3.523 -12.984 -8.188 1 98.81 93 ASN A C 1
ATOM 709 O O . ASN A 1 93 ? 3.676 -12.406 -7.113 1 98.81 93 ASN A O 1
ATOM 713 N N . ASN A 1 94 ? 4.465 -13.203 -9.055 1 97.88 94 ASN A N 1
ATOM 714 C CA . ASN A 1 94 ? 5.867 -12.992 -8.711 1 97.88 94 ASN A CA 1
ATOM 715 C C . ASN A 1 94 ? 6.41 -11.711 -9.344 1 97.88 94 ASN A C 1
ATOM 717 O O . ASN A 1 94 ? 7.332 -11.094 -8.805 1 97.88 94 ASN A O 1
ATOM 721 N N . ALA A 1 95 ? 5.824 -11.32 -10.508 1 96.69 95 ALA A N 1
ATOM 722 C CA . ALA A 1 95 ? 6.316 -10.117 -11.172 1 96.69 95 ALA A CA 1
ATOM 723 C C . ALA A 1 95 ? 6.336 -8.93 -10.211 1 96.69 95 ALA A C 1
ATOM 725 O O . ALA A 1 95 ? 5.367 -8.695 -9.484 1 96.69 95 ALA A O 1
ATOM 726 N N . GLY A 1 96 ? 7.426 -8.266 -10.141 1 93.75 96 GLY A N 1
ATOM 727 C CA . GLY A 1 96 ? 7.621 -7.105 -9.289 1 93.75 96 GLY A CA 1
ATOM 728 C C . GLY A 1 96 ? 8.773 -6.223 -9.727 1 93.75 96 GLY A C 1
ATOM 729 O O . GLY A 1 96 ? 9.633 -6.652 -10.5 1 93.75 96 GLY A O 1
ATOM 730 N N . ALA A 1 97 ? 8.734 -5 -9.281 1 92.56 97 ALA A N 1
ATOM 731 C CA . ALA A 1 97 ? 9.773 -4.043 -9.656 1 92.56 97 ALA A CA 1
ATOM 732 C C . ALA A 1 97 ? 9.922 -2.947 -8.609 1 92.56 97 ALA A C 1
ATOM 734 O O . ALA A 1 97 ? 8.992 -2.697 -7.832 1 92.56 97 ALA A O 1
ATOM 735 N N . ALA A 1 98 ? 11.062 -2.445 -8.508 1 92.25 98 ALA A N 1
ATOM 736 C CA . ALA A 1 98 ? 11.391 -1.254 -7.727 1 92.25 98 ALA A CA 1
ATOM 737 C C . ALA A 1 98 ? 11.961 -0.157 -8.617 1 92.25 98 ALA A C 1
ATOM 739 O O . ALA A 1 98 ? 12.734 -0.438 -9.539 1 92.25 98 ALA A O 1
ATOM 740 N N . PHE A 1 99 ? 11.594 1.111 -8.336 1 92.88 99 PHE A N 1
ATOM 741 C CA . PHE A 1 99 ? 12.031 2.221 -9.172 1 92.88 99 PHE A CA 1
ATOM 742 C C . PHE A 1 99 ? 12.625 3.342 -8.32 1 92.88 99 PHE A C 1
ATOM 744 O O . PHE A 1 99 ? 12.906 4.426 -8.828 1 92.88 99 PHE A O 1
ATOM 751 N N . ASP A 1 100 ? 12.789 3.139 -7.09 1 91.25 100 ASP A N 1
ATOM 752 C CA . ASP A 1 100 ? 13.289 4.152 -6.168 1 91.25 100 ASP A CA 1
ATOM 753 C C . ASP A 1 100 ? 14.641 4.695 -6.621 1 91.25 100 ASP A C 1
ATOM 755 O O . ASP A 1 100 ? 15.547 3.924 -6.949 1 91.25 100 ASP A O 1
ATOM 759 N N . GLY A 1 101 ? 14.836 6.031 -6.574 1 85.94 101 GLY A N 1
ATOM 760 C CA . GLY A 1 101 ? 16.094 6.664 -6.902 1 85.94 101 GLY A CA 1
ATOM 761 C C . GLY A 1 101 ? 16.391 6.684 -8.391 1 85.94 101 GLY A C 1
ATOM 762 O O . GLY A 1 101 ? 17.422 7.211 -8.82 1 85.94 101 GLY A O 1
ATOM 763 N N . GLN A 1 102 ? 15.5 6.09 -9.164 1 86.06 102 GLN A N 1
ATOM 764 C CA . GLN A 1 102 ? 15.766 5.992 -10.602 1 86.06 102 GLN A CA 1
ATOM 765 C C . GLN A 1 102 ? 14.961 7.031 -11.375 1 86.06 102 GLN A C 1
ATOM 767 O O . GLN A 1 102 ? 15.375 7.465 -12.453 1 86.06 102 GLN A O 1
ATOM 772 N N . ILE A 1 103 ? 13.812 7.34 -10.789 1 90.62 103 ILE A N 1
ATOM 773 C CA . ILE A 1 103 ? 12.922 8.305 -11.422 1 90.62 103 ILE A CA 1
ATOM 774 C C . ILE A 1 103 ? 12.328 9.227 -10.359 1 90.62 103 ILE A C 1
ATOM 776 O O . ILE A 1 103 ? 12.75 9.211 -9.203 1 90.62 103 ILE A O 1
ATOM 780 N N . GLY A 1 104 ? 11.406 10.039 -10.688 1 91.69 104 GLY A N 1
ATOM 781 C CA . GLY A 1 104 ? 10.859 11.023 -9.773 1 91.69 104 GLY A CA 1
ATOM 782 C C . GLY A 1 104 ? 10.086 10.406 -8.625 1 91.69 104 GLY A C 1
ATOM 783 O O . GLY A 1 104 ? 9.664 9.25 -8.711 1 91.69 104 GLY A O 1
ATOM 784 N N . LEU A 1 105 ? 9.844 11.172 -7.605 1 93.25 105 LEU A N 1
ATOM 785 C CA . LEU A 1 105 ? 9.258 10.719 -6.348 1 93.25 105 LEU A CA 1
ATOM 786 C C . LEU A 1 105 ? 7.895 10.078 -6.582 1 93.25 105 LEU A C 1
ATOM 788 O O . LEU A 1 105 ? 7.652 8.945 -6.164 1 93.25 105 LEU A O 1
ATOM 792 N N . ARG A 1 106 ? 7.074 10.805 -7.266 1 97.44 106 ARG A N 1
ATOM 793 C CA . ARG A 1 106 ? 5.73 10.297 -7.516 1 97.44 106 ARG A CA 1
ATOM 794 C C . ARG A 1 106 ? 5.766 9.094 -8.453 1 97.44 106 ARG A C 1
ATOM 796 O O . ARG A 1 106 ? 5.094 8.086 -8.211 1 97.44 106 ARG A O 1
ATOM 803 N N . ASP A 1 107 ? 6.559 9.211 -9.422 1 97.25 107 ASP A N 1
ATOM 804 C CA . ASP A 1 107 ? 6.586 8.188 -10.461 1 97.25 107 ASP A CA 1
ATOM 805 C C . ASP A 1 107 ? 7.125 6.863 -9.914 1 97.25 107 ASP A C 1
ATOM 807 O O . ASP A 1 107 ? 6.645 5.793 -10.289 1 97.25 107 ASP A O 1
ATOM 811 N N . CYS A 1 108 ? 8.141 6.934 -9.109 1 96.44 108 CYS A N 1
ATOM 812 C CA . CYS A 1 108 ? 8.695 5.691 -8.586 1 96.44 108 CYS A CA 1
ATOM 813 C C . CYS A 1 108 ? 7.664 4.941 -7.75 1 96.44 108 CYS A C 1
ATOM 815 O O . CYS A 1 108 ? 7.562 3.717 -7.832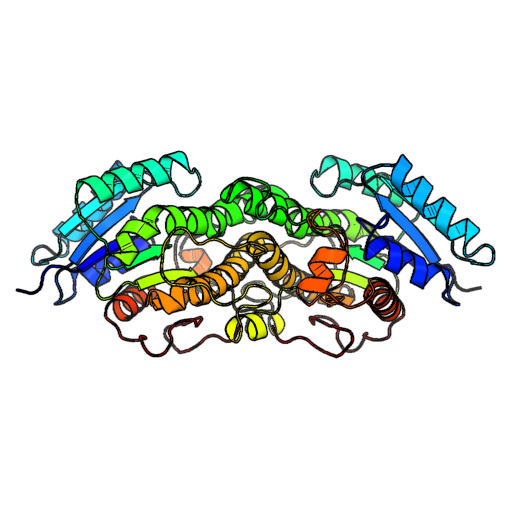 1 96.44 108 CYS A O 1
ATOM 817 N N . PHE A 1 109 ? 6.891 5.707 -6.973 1 98.25 109 PHE A N 1
ATOM 818 C CA . PHE A 1 109 ? 5.832 5.105 -6.172 1 98.25 109 PHE A CA 1
ATOM 819 C C . PHE A 1 109 ? 4.746 4.512 -7.066 1 98.25 109 PHE A C 1
ATOM 821 O O . PHE A 1 109 ? 4.387 3.342 -6.922 1 98.25 109 PHE A O 1
ATOM 828 N N . ASN A 1 110 ? 4.301 5.316 -7.98 1 98.62 110 ASN A N 1
ATOM 829 C CA . ASN A 1 110 ? 3.16 4.906 -8.789 1 98.62 110 ASN A CA 1
ATOM 830 C C . ASN A 1 110 ? 3.512 3.736 -9.703 1 98.62 110 ASN A C 1
ATOM 832 O O . ASN A 1 110 ? 2.695 2.836 -9.914 1 98.62 110 ASN A O 1
ATOM 836 N N . GLN A 1 111 ? 4.664 3.746 -10.266 1 98.06 111 GLN A N 1
ATOM 837 C CA . GLN A 1 111 ? 5.055 2.656 -11.156 1 98.06 111 GLN A CA 1
ATOM 838 C C . GLN A 1 111 ? 5.238 1.354 -10.383 1 98.06 111 GLN A C 1
ATOM 840 O O . GLN A 1 111 ? 4.793 0.294 -10.828 1 98.06 111 GLN A O 1
ATOM 845 N N . ALA A 1 112 ? 5.891 1.427 -9.227 1 97.31 112 ALA A N 1
ATOM 846 C CA . ALA A 1 112 ? 6.047 0.235 -8.398 1 97.31 112 ALA A CA 1
ATOM 847 C C . ALA A 1 112 ? 4.688 -0.337 -8.008 1 97.31 112 ALA A C 1
ATOM 849 O O . ALA A 1 112 ? 4.469 -1.549 -8.086 1 97.31 112 ALA A O 1
ATOM 850 N N . TYR A 1 113 ? 3.783 0.538 -7.641 1 98.56 113 TYR A N 1
ATOM 851 C CA . TYR A 1 113 ? 2.457 0.107 -7.207 1 98.56 113 TYR A CA 1
ATOM 852 C C . TYR A 1 113 ? 1.682 -0.511 -8.367 1 98.56 113 TYR A C 1
ATOM 854 O O . TYR A 1 113 ? 0.996 -1.521 -8.188 1 98.56 113 TYR A O 1
ATOM 862 N N . ASN A 1 114 ? 1.744 0.081 -9.492 1 98.75 114 ASN A N 1
ATOM 863 C CA . ASN A 1 114 ? 1.055 -0.42 -10.68 1 98.75 114 ASN A CA 1
ATOM 864 C C . ASN A 1 114 ? 1.478 -1.849 -11.008 1 98.75 114 ASN A C 1
ATOM 866 O O . ASN A 1 114 ? 0.637 -2.689 -11.336 1 98.75 114 ASN A O 1
ATOM 870 N N . ILE A 1 115 ? 2.699 -2.113 -10.891 1 97.94 115 ILE A N 1
ATOM 871 C CA . ILE A 1 115 ? 3.24 -3.424 -11.234 1 97.94 115 ILE A CA 1
ATOM 872 C C . ILE A 1 115 ? 2.996 -4.398 -10.078 1 97.94 115 ILE A C 1
ATOM 874 O O . ILE A 1 115 ? 2.426 -5.473 -10.281 1 97.94 115 ILE A O 1
ATOM 878 N N . ASN A 1 116 ? 3.354 -4.016 -8.875 1 97.81 116 ASN A N 1
ATOM 879 C CA . ASN A 1 116 ? 3.457 -4.93 -7.738 1 97.81 116 ASN A CA 1
ATOM 880 C C . ASN A 1 116 ? 2.088 -5.23 -7.137 1 97.81 116 ASN A C 1
ATOM 882 O O . ASN A 1 116 ? 1.89 -6.281 -6.527 1 97.81 116 ASN A O 1
ATOM 886 N N . VAL A 1 117 ? 1.16 -4.277 -7.285 1 98.69 117 VAL A N 1
ATOM 887 C CA . VAL A 1 117 ? -0.121 -4.445 -6.605 1 98.69 117 VAL A CA 1
ATOM 888 C C . VAL A 1 117 ? -1.248 -4.504 -7.637 1 98.69 117 VAL A C 1
ATOM 890 O O . VAL A 1 117 ? -1.912 -5.531 -7.781 1 98.69 117 VAL A O 1
ATOM 893 N N . SER A 1 118 ? -1.411 -3.434 -8.43 1 98.75 118 SER A N 1
ATOM 894 C CA . SER A 1 118 ? -2.5 -3.398 -9.398 1 98.75 118 SER A CA 1
ATOM 895 C C . SER A 1 118 ? -2.367 -4.523 -10.422 1 98.75 118 SER A C 1
ATOM 897 O O . SER A 1 118 ? -3.357 -5.168 -10.766 1 98.75 118 SER A O 1
ATOM 899 N N . GLY A 1 119 ? -1.135 -4.691 -10.906 1 98.75 119 GLY A N 1
ATOM 900 C CA . GLY A 1 119 ? -0.895 -5.773 -11.852 1 98.75 119 GLY A CA 1
ATOM 901 C C . GLY A 1 119 ? -1.227 -7.141 -11.281 1 98.75 119 GLY A C 1
ATOM 902 O O . GLY A 1 119 ? -1.873 -7.957 -11.945 1 98.75 119 GLY A O 1
ATOM 903 N N . ALA A 1 120 ? -0.788 -7.414 -10.062 1 98.69 120 ALA A N 1
ATOM 904 C CA . ALA A 1 120 ? -1.086 -8.68 -9.391 1 98.69 120 ALA A CA 1
ATOM 905 C C . ALA A 1 120 ? -2.59 -8.859 -9.203 1 98.69 120 ALA A C 1
ATOM 907 O O . ALA A 1 120 ? -3.113 -9.969 -9.344 1 98.69 120 ALA A O 1
ATOM 908 N N . HIS A 1 121 ? -3.275 -7.762 -8.859 1 98.69 121 HIS A N 1
ATOM 909 C CA . HIS A 1 121 ? -4.723 -7.805 -8.664 1 98.69 121 HIS A CA 1
ATOM 910 C C . HIS A 1 121 ? -5.441 -8.164 -9.961 1 98.69 121 HIS A C 1
ATOM 912 O O . HIS A 1 121 ? -6.281 -9.07 -9.977 1 98.69 121 HIS A O 1
ATOM 918 N N . VAL A 1 122 ? -5.113 -7.469 -11 1 98.69 122 VAL A N 1
ATOM 919 C CA . VAL A 1 122 ? -5.77 -7.699 -12.289 1 98.69 122 VAL A CA 1
ATOM 920 C C . VAL A 1 122 ? -5.441 -9.102 -12.789 1 98.69 122 VAL A C 1
ATOM 922 O O . VAL A 1 122 ? -6.32 -9.82 -13.273 1 98.69 122 VAL A O 1
ATOM 925 N N . MET A 1 123 ? -4.176 -9.5 -12.648 1 98.88 123 MET A N 1
ATOM 926 C CA . MET A 1 123 ? -3.758 -10.852 -13.016 1 98.88 123 MET A CA 1
ATOM 927 C C . MET A 1 123 ? -4.605 -11.898 -12.297 1 98.88 123 MET A C 1
ATOM 929 O O . MET A 1 123 ? -5.145 -12.805 -12.938 1 98.88 123 MET A O 1
ATOM 933 N N . THR A 1 124 ? -4.707 -11.75 -11.016 1 98.88 124 THR A N 1
ATOM 934 C CA . THR A 1 124 ? -5.465 -12.688 -10.188 1 98.88 124 THR A CA 1
ATOM 935 C C . THR A 1 124 ? -6.93 -12.719 -10.609 1 98.88 124 THR A C 1
ATOM 937 O O . THR A 1 124 ? -7.5 -13.789 -10.812 1 98.88 124 THR A O 1
ATOM 940 N N . TYR A 1 125 ? -7.496 -11.508 -10.789 1 98.56 125 TYR A N 1
ATOM 941 C CA . TYR A 1 125 ? -8.906 -11.398 -11.148 1 98.56 125 TYR A CA 1
ATOM 942 C C . TYR A 1 125 ? -9.195 -12.109 -12.461 1 98.56 125 TYR A C 1
ATOM 944 O O . TYR A 1 125 ? -10.133 -12.906 -12.547 1 98.56 125 TYR A O 1
ATOM 952 N N . ILE A 1 126 ? -8.414 -11.898 -13.43 1 98.75 126 ILE A N 1
ATOM 953 C CA . ILE A 1 126 ? -8.648 -12.391 -14.781 1 98.75 126 ILE A CA 1
ATOM 954 C C . ILE A 1 126 ? -8.406 -13.891 -14.836 1 98.75 126 ILE A C 1
ATOM 956 O O . ILE A 1 126 ? -9.109 -14.617 -15.547 1 98.75 126 ILE A O 1
ATOM 960 N N . PHE A 1 127 ? -7.496 -14.461 -14.062 1 98.94 127 PHE A N 1
ATOM 961 C CA . PHE A 1 127 ? -7.121 -15.867 -14.133 1 98.94 127 PHE A CA 1
ATOM 962 C C . PHE A 1 127 ? -7.969 -16.703 -13.18 1 98.94 127 PHE A C 1
ATOM 964 O O . PHE A 1 127 ? -7.895 -17.938 -13.188 1 98.94 127 PHE A O 1
ATOM 971 N N . MET A 1 128 ? -8.797 -16.047 -12.398 1 98.88 128 MET A N 1
ATOM 972 C CA . MET A 1 128 ? -9.523 -16.719 -11.32 1 98.88 128 MET A CA 1
ATOM 973 C C . MET A 1 128 ? -10.414 -17.828 -11.875 1 98.88 128 MET A C 1
ATOM 975 O O . MET A 1 128 ? -10.484 -18.922 -11.297 1 98.88 128 MET A O 1
ATOM 979 N N . PRO A 1 129 ? -11.078 -17.609 -13.031 1 98.75 129 PRO A N 1
ATOM 980 C CA . PRO A 1 129 ? -11.953 -18.656 -13.547 1 98.75 129 PRO A CA 1
ATOM 981 C C . PRO A 1 129 ? -11.203 -19.969 -13.789 1 98.75 129 PRO A C 1
ATOM 983 O O . PRO A 1 129 ? -11.766 -21.047 -13.602 1 98.75 129 PRO A O 1
ATOM 986 N N . LEU A 1 130 ? -9.992 -19.922 -14.172 1 98.88 130 LEU A N 1
ATOM 987 C CA . LEU A 1 130 ? -9.195 -21.125 -14.391 1 98.88 130 LEU A CA 1
ATOM 988 C C . LEU A 1 130 ? -8.727 -21.719 -13.062 1 98.88 130 LEU A C 1
ATOM 990 O O . LEU A 1 130 ? -8.695 -22.938 -12.898 1 98.88 130 LEU A O 1
ATOM 994 N N . LEU A 1 131 ? -8.344 -20.875 -12.117 1 98.88 131 LEU A N 1
ATOM 995 C CA . LEU A 1 131 ? -7.832 -21.328 -10.828 1 98.88 131 LEU A CA 1
ATOM 996 C C . LEU A 1 131 ? -8.922 -22.047 -10.031 1 98.88 131 LEU A C 1
ATOM 998 O O . LEU A 1 131 ? -8.648 -23.047 -9.367 1 98.88 131 LEU A O 1
ATOM 1002 N N . LEU A 1 132 ? -10.141 -21.562 -10.18 1 98.62 132 LEU A N 1
ATOM 1003 C CA . LEU A 1 132 ? -11.25 -22.094 -9.391 1 98.62 132 LEU A CA 1
ATOM 1004 C C . LEU A 1 132 ? -11.625 -23.484 -9.867 1 98.62 132 LEU A C 1
ATOM 1006 O O . LEU A 1 132 ? -12.344 -24.203 -9.172 1 98.62 132 LEU A O 1
ATOM 1010 N N . LYS A 1 133 ? -11.188 -23.859 -11 1 98.44 133 LYS A N 1
ATOM 1011 C CA . LYS A 1 133 ? -11.5 -25.188 -11.539 1 98.44 133 LYS A CA 1
ATOM 1012 C C . LYS A 1 133 ? -10.539 -26.234 -11.008 1 98.44 133 LYS A C 1
ATOM 1014 O O . LYS A 1 133 ? -10.742 -27.438 -11.219 1 98.44 133 LYS A O 1
ATOM 1019 N N . SER A 1 134 ? -9.516 -25.859 -10.32 1 98.31 134 SER A N 1
ATOM 1020 C CA . SER A 1 134 ? -8.539 -26.781 -9.742 1 98.31 134 SER A CA 1
ATOM 1021 C C . SER A 1 134 ? -9.117 -27.5 -8.523 1 98.31 134 SER A C 1
ATOM 1023 O O . SER A 1 134 ? -9.898 -26.922 -7.766 1 98.31 134 SER A O 1
ATOM 1025 N N . ALA A 1 135 ? -8.664 -28.703 -8.297 1 97.12 135 ALA A N 1
ATOM 1026 C CA . ALA A 1 135 ? -9.055 -29.469 -7.113 1 97.12 135 ALA A CA 1
ATOM 1027 C C . ALA A 1 135 ? -8.281 -29 -5.883 1 97.12 135 ALA A C 1
ATOM 1029 O O . ALA A 1 135 ? -8.703 -29.234 -4.746 1 97.12 135 ALA A O 1
ATOM 1030 N N . ASP A 1 136 ? -7.199 -28.391 -6.055 1 97.69 136 ASP A N 1
ATOM 1031 C CA . ASP A 1 136 ? -6.355 -27.875 -4.98 1 97.69 136 ASP A CA 1
ATOM 1032 C C . ASP A 1 136 ? -5.73 -26.531 -5.371 1 97.69 136 ASP A C 1
ATOM 1034 O O . ASP A 1 136 ? -4.508 -26.422 -5.477 1 97.69 136 ASP A O 1
ATOM 1038 N N . PRO A 1 137 ? -6.582 -25.453 -5.555 1 98.75 137 PRO A N 1
ATOM 1039 C CA . PRO A 1 137 ? -6.117 -24.172 -6.062 1 98.75 137 PRO A CA 1
ATOM 1040 C C . PRO A 1 137 ? -5.254 -23.406 -5.055 1 98.75 137 PRO A C 1
ATOM 1042 O O . PRO A 1 137 ? -5.574 -23.375 -3.863 1 98.75 137 PRO A O 1
ATOM 1045 N N . ARG A 1 138 ? -4.125 -22.875 -5.562 1 98.88 138 ARG A N 1
ATOM 1046 C CA . ARG A 1 138 ? -3.176 -22.109 -4.746 1 98.88 138 ARG A CA 1
ATOM 1047 C C . ARG A 1 138 ? -2.863 -20.766 -5.383 1 98.88 138 ARG A C 1
ATOM 1049 O O . ARG A 1 138 ? -2.604 -20.688 -6.586 1 98.88 138 ARG A O 1
ATOM 1056 N N . LEU A 1 139 ? -2.986 -19.734 -4.598 1 98.94 139 LEU A N 1
ATOM 1057 C CA . LEU A 1 139 ? -2.727 -18.359 -5.008 1 98.94 139 LEU A CA 1
ATOM 1058 C C . LEU A 1 139 ? -1.635 -17.734 -4.148 1 98.94 139 LEU A C 1
ATOM 1060 O O . LEU A 1 139 ? -1.813 -17.562 -2.941 1 98.94 139 LEU A O 1
ATOM 1064 N N . LEU A 1 140 ? -0.48 -17.469 -4.762 1 98.88 140 LEU A N 1
ATOM 1065 C CA . LEU A 1 140 ? 0.651 -16.906 -4.027 1 98.88 140 LEU A CA 1
ATOM 1066 C C . LEU A 1 140 ? 0.954 -15.484 -4.488 1 98.88 140 LEU A C 1
ATOM 1068 O O . LEU A 1 140 ? 1.014 -15.219 -5.691 1 98.88 140 LEU A O 1
ATOM 1072 N N . PHE A 1 141 ? 1.069 -14.602 -3.562 1 98.56 141 PHE A N 1
ATOM 1073 C CA . PHE A 1 141 ? 1.621 -13.266 -3.775 1 98.56 141 PHE A CA 1
ATOM 1074 C C . PHE A 1 141 ? 3.039 -13.172 -3.225 1 98.56 141 PHE A C 1
ATOM 1076 O O . PHE A 1 141 ? 3.281 -13.5 -2.062 1 98.56 141 PHE A O 1
ATOM 1083 N N . ILE A 1 142 ? 3.982 -12.766 -4.059 1 96.31 142 ILE A N 1
ATOM 1084 C CA . ILE A 1 142 ? 5.371 -12.695 -3.611 1 96.31 142 ILE A CA 1
ATOM 1085 C C . ILE A 1 142 ? 5.676 -11.289 -3.105 1 96.31 142 ILE A C 1
ATOM 1087 O O . ILE A 1 142 ? 5.766 -10.344 -3.893 1 96.31 142 ILE A O 1
ATOM 1091 N N . ALA A 1 143 ? 5.734 -11.32 -1.779 1 85 143 ALA A N 1
ATOM 1092 C CA . ALA A 1 143 ? 6.043 -10.039 -1.141 1 85 143 ALA A CA 1
ATOM 1093 C C . ALA A 1 143 ? 7.449 -10.047 -0.547 1 85 143 ALA A C 1
ATOM 1095 O O . ALA A 1 143 ? 8.102 -11.094 -0.505 1 85 143 ALA A O 1
ATOM 1096 N N . GLY A 1 144 ? 8.125 -8.898 -0.408 1 77.31 144 GLY A N 1
ATOM 1097 C CA . GLY A 1 144 ? 9.414 -8.641 0.226 1 77.31 144 GLY A CA 1
ATOM 1098 C C . GLY A 1 144 ? 9.492 -7.289 0.901 1 77.31 144 GLY A C 1
ATOM 1099 O O . GLY A 1 144 ? 8.773 -6.359 0.526 1 77.31 144 GLY A O 1
ATOM 1100 N N . LEU A 1 145 ? 10.164 -7.27 1.952 1 76.88 145 LEU A N 1
ATOM 1101 C CA . LEU A 1 145 ? 10.492 -6.039 2.666 1 76.88 145 LEU A CA 1
ATOM 1102 C C . LEU A 1 145 ? 9.219 -5.312 3.102 1 76.88 145 LEU A C 1
ATOM 1104 O O . LEU A 1 145 ? 9.141 -4.082 3.014 1 76.88 145 LEU A O 1
ATOM 1108 N N . SER A 1 146 ? 8.148 -6.027 3.432 1 83.56 146 SER A N 1
ATOM 1109 C CA . SER A 1 146 ? 6.844 -5.477 3.775 1 83.56 146 SER A CA 1
ATOM 1110 C C . SER A 1 146 ? 6.559 -5.617 5.266 1 83.56 146 SER A C 1
ATOM 1112 O O . SER A 1 146 ? 5.43 -5.402 5.711 1 83.56 146 SER A O 1
ATOM 1114 N N . GLN A 1 147 ? 7.547 -5.992 6.031 1 83.5 147 GLN A N 1
ATOM 1115 C CA . GLN A 1 147 ? 7.355 -6.25 7.453 1 83.5 147 GLN A CA 1
ATOM 1116 C C . GLN A 1 147 ? 7.293 -4.945 8.242 1 83.5 147 GLN A C 1
ATOM 1118 O O . GLN A 1 147 ? 8.32 -4.449 8.711 1 83.5 147 GLN A O 1
ATOM 1123 N N . MET A 1 148 ? 6.137 -4.5 8.492 1 87.94 148 MET A N 1
ATOM 1124 C CA . MET A 1 148 ? 5.957 -3.203 9.133 1 87.94 148 MET A CA 1
ATOM 1125 C C . MET A 1 148 ? 6.43 -3.242 10.586 1 87.94 148 MET A C 1
ATOM 1127 O O . MET A 1 148 ? 7.008 -2.273 11.078 1 87.94 148 MET A O 1
ATOM 1131 N N . SER A 1 149 ? 6.164 -4.383 11.195 1 86.06 149 SER A N 1
ATOM 1132 C CA . SER A 1 149 ? 6.586 -4.504 12.586 1 86.06 149 SER A CA 1
ATOM 1133 C C . SER A 1 149 ? 8.102 -4.359 12.719 1 86.06 149 SER A C 1
ATOM 1135 O O . SER A 1 149 ? 8.586 -3.65 13.602 1 86.06 149 SER A O 1
ATOM 1137 N N . VAL A 1 150 ? 8.766 -4.965 11.82 1 83.75 150 VAL A N 1
ATOM 1138 C CA . VAL A 1 150 ? 10.227 -4.875 11.836 1 83.75 150 VAL A CA 1
ATOM 1139 C C . VAL A 1 150 ? 10.656 -3.469 11.43 1 83.75 150 VAL A C 1
ATOM 1141 O O . VAL A 1 150 ? 11.539 -2.879 12.062 1 83.75 150 VAL A O 1
ATOM 1144 N N . ALA A 1 151 ? 10.023 -3.006 10.445 1 88.75 151 ALA A N 1
ATOM 1145 C CA . ALA A 1 151 ? 10.367 -1.685 9.93 1 88.75 151 ALA A CA 1
ATOM 1146 C C . ALA A 1 151 ? 10.141 -0.606 10.984 1 88.75 151 ALA A C 1
ATOM 1148 O O . ALA A 1 151 ? 10.836 0.411 11 1 88.75 151 ALA A O 1
ATOM 1149 N N . SER A 1 152 ? 9.156 -0.799 11.844 1 91.88 152 SER A N 1
ATOM 1150 C CA . SER A 1 152 ? 8.852 0.195 12.867 1 91.88 152 SER A CA 1
ATOM 1151 C C . SER A 1 152 ? 9.945 0.249 13.93 1 91.88 152 SER A C 1
ATOM 1153 O O . SER A 1 152 ? 10.109 1.263 14.609 1 91.88 152 SER A O 1
ATOM 1155 N N . GLN A 1 153 ? 10.68 -0.801 14.023 1 90.44 153 GLN A N 1
ATOM 1156 C CA . GLN A 1 153 ? 11.688 -0.901 15.07 1 90.44 153 GLN A CA 1
ATOM 1157 C C . GLN A 1 153 ? 13.055 -0.452 14.57 1 90.44 153 GLN A C 1
ATOM 1159 O O . GLN A 1 153 ? 13.875 0.045 15.344 1 90.44 153 GLN A O 1
ATOM 1164 N N . GLN A 1 154 ? 13.266 -0.716 13.312 1 88.56 154 GLN A N 1
ATOM 1165 C CA . GLN A 1 154 ? 14.562 -0.385 12.727 1 88.56 154 GLN A CA 1
ATOM 1166 C C . GLN A 1 154 ? 14.406 0.163 11.312 1 88.56 154 GLN A C 1
ATOM 1168 O O . GLN A 1 154 ? 13.57 -0.321 10.539 1 88.56 154 GLN A O 1
ATOM 1173 N N . TYR A 1 155 ? 15.297 1.212 11.102 1 89.38 155 TYR A N 1
ATOM 1174 C CA . TYR A 1 155 ? 15.305 1.754 9.75 1 89.38 155 TYR A CA 1
ATOM 1175 C C . TYR A 1 155 ? 16.078 0.845 8.805 1 89.38 155 TYR A C 1
ATOM 1177 O O . TYR A 1 155 ? 17.25 1.092 8.523 1 89.38 155 TYR A O 1
ATOM 1185 N N . PHE A 1 156 ? 15.547 -0.212 8.344 1 81.94 156 PHE A N 1
ATOM 1186 C CA . PHE A 1 156 ? 16.219 -1.209 7.52 1 81.94 156 PHE A CA 1
ATOM 1187 C C . PHE A 1 156 ? 15.578 -1.282 6.137 1 81.94 156 PHE A C 1
ATOM 1189 O O . PHE A 1 156 ? 14.359 -1.171 6.008 1 81.94 156 PHE A O 1
ATOM 1196 N N . PRO A 1 157 ? 16.422 -1.541 5.191 1 78.75 157 PRO A N 1
ATOM 1197 C CA . PRO A 1 157 ? 17.891 -1.68 5.121 1 78.75 157 PRO A CA 1
ATOM 1198 C C . PRO A 1 157 ? 18.609 -0.335 5.039 1 78.75 157 PRO A C 1
ATOM 1200 O O . PRO A 1 157 ? 19.812 -0.292 4.844 1 78.75 157 PRO A O 1
ATOM 1203 N N . THR A 1 158 ? 17.891 0.809 5.191 1 83.5 158 THR A N 1
ATOM 1204 C CA . THR A 1 158 ? 18.453 2.156 5.184 1 83.5 158 THR A CA 1
ATOM 1205 C C . THR A 1 158 ? 19 2.523 6.559 1 83.5 158 THR A C 1
ATOM 1207 O O . THR A 1 158 ? 18.359 2.275 7.578 1 83.5 158 THR A O 1
ATOM 1210 N N . PRO A 1 159 ? 20.25 3.004 6.598 1 87.88 159 PRO A N 1
ATOM 1211 C CA . PRO A 1 159 ? 20.766 3.453 7.895 1 87.88 159 PRO A CA 1
ATOM 1212 C C . PRO A 1 159 ? 20.078 4.719 8.398 1 87.88 159 PRO A C 1
ATOM 1214 O O . PRO A 1 159 ? 19.438 5.426 7.617 1 87.88 159 PRO A O 1
ATOM 1217 N N . PRO A 1 160 ? 20.203 4.938 9.773 1 92.12 160 PRO A N 1
ATOM 1218 C CA . PRO A 1 160 ? 19.672 6.203 10.297 1 92.12 160 PRO A CA 1
ATOM 1219 C C . PRO A 1 160 ? 20.219 7.422 9.547 1 92.12 160 PRO A C 1
ATOM 1221 O O . PRO A 1 160 ? 21.391 7.438 9.156 1 92.12 160 PRO A O 1
ATOM 1224 N N . GLN A 1 161 ? 19.359 8.406 9.352 1 95.19 161 GLN A N 1
ATOM 1225 C CA . GLN A 1 161 ? 19.703 9.594 8.586 1 95.19 161 GLN A CA 1
ATOM 1226 C C . GLN A 1 161 ? 20.062 10.766 9.5 1 95.19 161 GLN A C 1
ATOM 1228 O O . GLN A 1 161 ? 19.406 10.969 10.523 1 95.19 161 GLN A O 1
ATOM 1233 N N . PRO A 1 162 ? 21.125 11.492 9.18 1 96.5 162 PRO A N 1
ATOM 1234 C CA . PRO A 1 162 ? 21.406 12.703 9.945 1 96.5 162 PRO A CA 1
ATOM 1235 C C . PRO A 1 162 ? 20.359 13.797 9.719 1 96.5 162 PRO A C 1
ATOM 1237 O O . PRO A 1 162 ? 19.578 13.727 8.766 1 96.5 162 PRO A O 1
ATOM 1240 N N . ALA A 1 163 ? 20.391 14.781 10.68 1 97.56 163 ALA A N 1
ATOM 1241 C CA . ALA A 1 163 ? 19.516 15.93 10.492 1 97.56 163 ALA A CA 1
ATOM 1242 C C . ALA A 1 163 ? 19.844 16.672 9.195 1 97.56 163 ALA A C 1
ATOM 1244 O O . ALA A 1 163 ? 21 16.672 8.758 1 97.56 163 ALA A O 1
ATOM 1245 N N . GLY A 1 164 ? 18.781 17.25 8.609 1 97.19 164 GLY A N 1
ATOM 1246 C CA . GLY A 1 164 ? 18.953 17.984 7.371 1 97.19 164 GLY A CA 1
ATOM 1247 C C . GLY A 1 164 ? 17.953 17.594 6.301 1 97.19 164 GLY A C 1
ATOM 1248 O O . GLY A 1 164 ? 17.297 16.547 6.406 1 97.19 164 GLY A O 1
ATOM 1249 N N . TRP A 1 165 ? 17.812 18.391 5.277 1 97.44 165 TRP A N 1
ATOM 1250 C CA . TRP A 1 165 ? 16.891 18.156 4.168 1 97.44 165 TRP A CA 1
ATOM 1251 C C . TRP A 1 165 ? 17.391 18.828 2.896 1 97.44 165 TRP A C 1
ATOM 1253 O O . TRP A 1 165 ? 17.875 19.953 2.939 1 97.44 165 TRP A O 1
ATOM 1263 N N . PRO A 1 166 ? 17.344 18.203 1.823 1 96.19 166 PRO A N 1
ATOM 1264 C CA . PRO A 1 166 ? 16.859 16.844 1.632 1 96.19 166 PRO A CA 1
ATOM 1265 C C . PRO A 1 166 ? 17.844 15.789 2.115 1 96.19 166 PRO A C 1
ATOM 1267 O O . PRO A 1 166 ? 19.047 16.062 2.221 1 96.19 166 PRO A O 1
ATOM 1270 N N . LYS A 1 167 ? 17.25 14.609 2.443 1 95.5 167 LYS A N 1
ATOM 1271 C CA . LYS A 1 167 ? 18.094 13.477 2.83 1 95.5 167 LYS A CA 1
ATOM 1272 C C . LYS A 1 167 ? 18.859 12.93 1.632 1 95.5 167 LYS A C 1
ATOM 1274 O O . LYS A 1 167 ? 18.406 13.023 0.495 1 95.5 167 LYS A O 1
ATOM 1279 N N . HIS A 1 168 ? 20.016 12.438 1.941 1 91.12 168 HIS A N 1
ATOM 1280 C CA . HIS A 1 168 ? 20.797 11.695 0.948 1 91.12 168 HIS A CA 1
ATOM 1281 C C . HIS A 1 168 ? 20.781 10.203 1.242 1 91.12 168 HIS A C 1
ATOM 1283 O O . HIS A 1 168 ? 21.562 9.727 2.072 1 91.12 168 HIS A O 1
ATOM 1289 N N . ILE A 1 169 ? 19.984 9.516 0.533 1 87.06 169 ILE A N 1
ATOM 1290 C CA . ILE A 1 169 ? 19.812 8.094 0.798 1 87.06 169 ILE A CA 1
ATOM 1291 C C . ILE A 1 169 ? 20.328 7.277 -0.385 1 87.06 169 ILE A C 1
ATOM 1293 O O . ILE A 1 169 ? 19.766 7.344 -1.482 1 87.06 169 ILE A O 1
ATOM 1297 N N . ASP A 1 170 ? 21.344 6.508 -0.174 1 78.38 170 ASP A N 1
ATOM 1298 C CA . ASP A 1 170 ? 21.984 5.727 -1.231 1 78.38 170 ASP A CA 1
ATOM 1299 C C . ASP A 1 170 ? 21.062 4.598 -1.702 1 78.38 170 ASP A C 1
ATOM 1301 O O . ASP A 1 170 ? 20.875 4.398 -2.906 1 78.38 170 ASP A O 1
ATOM 1305 N N . PHE A 1 171 ? 20.5 3.877 -0.749 1 78.62 171 PHE A N 1
ATOM 1306 C CA . PHE A 1 171 ? 19.609 2.758 -1.065 1 78.62 171 PHE A CA 1
ATOM 1307 C C . PHE A 1 171 ? 18.188 3.043 -0.603 1 78.62 171 PHE A C 1
ATOM 1309 O O . PHE A 1 171 ? 17.766 2.57 0.456 1 78.62 171 PHE A O 1
ATOM 1316 N N . GLU A 1 172 ? 17.469 3.773 -1.432 1 85.31 172 GLU A N 1
ATOM 1317 C CA . GLU A 1 172 ? 16.078 4.105 -1.136 1 85.31 172 GLU A CA 1
ATOM 1318 C C . GLU A 1 172 ? 15.133 3 -1.595 1 85.31 172 GLU A C 1
ATOM 1320 O O . GLU A 1 172 ? 15.281 2.475 -2.701 1 85.31 172 GLU A O 1
ATOM 1325 N N . THR A 1 173 ? 14.25 2.506 -0.734 1 89.06 173 THR A N 1
ATOM 1326 C CA . THR A 1 173 ? 13.359 1.404 -1.091 1 89.06 173 THR A CA 1
ATOM 1327 C C . THR A 1 173 ? 11.922 1.718 -0.692 1 89.06 173 THR A C 1
ATOM 1329 O O . THR A 1 173 ? 11.07 0.829 -0.679 1 89.06 173 THR A O 1
ATOM 1332 N N . ILE A 1 174 ? 11.617 2.924 -0.375 1 94.5 174 ILE A N 1
ATOM 1333 C CA . ILE A 1 174 ? 10.352 3.211 0.294 1 94.5 174 ILE A CA 1
ATOM 1334 C C . ILE A 1 174 ? 9.195 3.041 -0.689 1 94.5 174 ILE A C 1
ATOM 1336 O O . ILE A 1 174 ? 8.125 2.553 -0.319 1 94.5 174 ILE A O 1
ATOM 1340 N N . GLY A 1 175 ? 9.375 3.49 -1.952 1 95.44 175 GLY A N 1
ATOM 1341 C CA . GLY A 1 175 ? 8.336 3.238 -2.939 1 95.44 175 GLY A CA 1
ATOM 1342 C C . GLY A 1 175 ? 8.023 1.764 -3.115 1 95.44 175 GLY A C 1
ATOM 1343 O O . GLY A 1 175 ? 6.859 1.371 -3.174 1 95.44 175 GLY A O 1
ATOM 1344 N N . TYR A 1 176 ? 9.039 0.956 -3.162 1 93.81 176 TYR A N 1
ATOM 1345 C CA . TYR A 1 176 ? 8.898 -0.492 -3.264 1 93.81 176 TYR A CA 1
ATOM 1346 C C . TYR A 1 176 ? 8.234 -1.064 -2.018 1 93.81 176 TYR A C 1
ATOM 1348 O O . TYR A 1 176 ? 7.281 -1.838 -2.115 1 93.81 176 TYR A O 1
ATOM 1356 N N . ARG A 1 177 ? 8.672 -0.667 -0.846 1 94.12 177 ARG A N 1
ATOM 1357 C CA . ARG A 1 177 ? 8.172 -1.194 0.42 1 94.12 177 ARG A CA 1
ATOM 1358 C C . ARG A 1 177 ? 6.695 -0.871 0.606 1 94.12 177 ARG A C 1
ATOM 1360 O O . ARG A 1 177 ? 5.926 -1.709 1.08 1 94.12 177 ARG A O 1
ATOM 1367 N N . CYS A 1 178 ? 6.344 0.344 0.256 1 97.06 178 CYS A N 1
ATOM 1368 C CA . CYS A 1 178 ? 4.938 0.717 0.346 1 97.06 178 CYS A CA 1
ATOM 1369 C C . CYS A 1 178 ? 4.074 -0.19 -0.526 1 97.06 178 CYS A C 1
ATOM 1371 O O . CYS A 1 178 ? 3.021 -0.657 -0.092 1 97.06 178 CYS A O 1
ATOM 1373 N N . SER A 1 179 ? 4.52 -0.449 -1.733 1 97.44 179 SER A N 1
ATOM 1374 C CA . SER A 1 179 ? 3.754 -1.304 -2.635 1 97.44 179 SER A CA 1
ATOM 1375 C C . SER A 1 179 ? 3.652 -2.727 -2.094 1 97.44 179 SER A C 1
ATOM 1377 O O . SER A 1 179 ? 2.584 -3.34 -2.145 1 97.44 179 SER A O 1
ATOM 1379 N N . LYS A 1 180 ? 4.719 -3.227 -1.566 1 96 180 LYS A N 1
ATOM 1380 C CA . LYS A 1 180 ? 4.711 -4.598 -1.069 1 96 180 LYS A CA 1
ATOM 1381 C C . LYS A 1 180 ? 3.865 -4.723 0.196 1 96 180 LYS A C 1
ATOM 1383 O O . LYS A 1 180 ? 3.236 -5.754 0.43 1 96 180 LYS A O 1
ATOM 1388 N N . THR A 1 181 ? 3.842 -3.709 0.966 1 96.06 181 THR A N 1
ATOM 1389 C CA . THR A 1 181 ? 2.938 -3.682 2.111 1 96.06 181 THR A CA 1
ATOM 1390 C C . THR A 1 181 ? 1.482 -3.713 1.653 1 96.06 181 THR A C 1
ATOM 1392 O O . THR A 1 181 ? 0.667 -4.449 2.213 1 96.06 181 THR A O 1
ATOM 1395 N N . ALA A 1 182 ? 1.193 -2.898 0.682 1 97.5 182 ALA A N 1
ATOM 1396 C CA . ALA A 1 182 ? -0.153 -2.895 0.118 1 97.5 182 ALA A CA 1
ATOM 1397 C C . ALA A 1 182 ? -0.529 -4.273 -0.418 1 97.5 182 ALA A C 1
ATOM 1399 O O . ALA A 1 182 ? -1.686 -4.688 -0.322 1 97.5 182 ALA A O 1
ATOM 1400 N N . LEU A 1 183 ? 0.424 -4.965 -0.961 1 97.94 183 LEU A N 1
ATOM 1401 C CA . LEU A 1 183 ? 0.2 -6.297 -1.507 1 97.94 183 LEU A CA 1
ATOM 1402 C C . LEU A 1 183 ? -0.268 -7.258 -0.419 1 97.94 183 LEU A C 1
ATOM 1404 O O . LEU A 1 183 ? -1.095 -8.141 -0.674 1 97.94 183 LEU A O 1
ATOM 1408 N N . ASN A 1 184 ? 0.263 -7.082 0.783 1 96.69 184 ASN A N 1
ATOM 1409 C CA . ASN A 1 184 ? -0.184 -7.902 1.903 1 96.69 184 ASN A CA 1
ATOM 1410 C C . ASN A 1 184 ? -1.674 -7.715 2.176 1 96.69 184 ASN A C 1
ATOM 1412 O O . ASN A 1 184 ? -2.387 -8.688 2.438 1 96.69 184 ASN A O 1
ATOM 1416 N N . MET A 1 185 ? -2.119 -6.488 2.121 1 96.5 185 MET A N 1
ATOM 1417 C CA . MET A 1 185 ? -3.541 -6.23 2.326 1 96.5 185 MET A CA 1
ATOM 1418 C C . MET A 1 185 ? -4.375 -6.859 1.219 1 96.5 185 MET A C 1
ATOM 1420 O O . MET A 1 185 ? -5.453 -7.402 1.479 1 96.5 185 MET A O 1
ATOM 1424 N N . LEU A 1 186 ? -3.898 -6.773 0.029 1 97.88 186 LEU A N 1
ATOM 1425 C CA . LEU A 1 186 ? -4.586 -7.402 -1.093 1 97.88 186 LEU A CA 1
ATOM 1426 C C . LEU A 1 186 ? -4.715 -8.906 -0.876 1 97.88 186 LEU A C 1
ATOM 1428 O O . LEU A 1 186 ? -5.781 -9.484 -1.104 1 97.88 186 LEU A O 1
ATOM 1432 N N . MET A 1 187 ? -3.645 -9.477 -0.438 1 97.94 187 MET A N 1
ATOM 1433 C CA . MET A 1 187 ? -3.656 -10.906 -0.156 1 97.94 187 MET A CA 1
ATOM 1434 C C . MET A 1 187 ? -4.707 -11.242 0.898 1 97.94 187 MET A C 1
ATOM 1436 O O . MET A 1 187 ? -5.461 -12.203 0.743 1 97.94 187 MET A O 1
ATOM 1440 N N . ILE A 1 188 ? -4.758 -10.477 1.957 1 96.94 188 ILE A N 1
ATOM 1441 C CA . ILE A 1 188 ? -5.738 -10.703 3.014 1 96.94 188 ILE A CA 1
ATOM 1442 C C . ILE A 1 188 ? -7.148 -10.648 2.432 1 96.94 188 ILE A C 1
ATOM 1444 O O . ILE A 1 188 ? -7.992 -11.492 2.75 1 96.94 188 ILE A O 1
ATOM 1448 N N . ASP A 1 189 ? -7.367 -9.688 1.593 1 97.25 189 ASP A N 1
ATOM 1449 C CA . ASP A 1 189 ? -8.68 -9.547 0.961 1 97.25 189 ASP A CA 1
ATOM 1450 C C . ASP A 1 189 ? -9.031 -10.789 0.147 1 97.25 189 ASP A C 1
ATOM 1452 O O . ASP A 1 189 ? -10.125 -11.336 0.279 1 97.25 189 ASP A O 1
ATOM 1456 N N . TYR A 1 190 ? -8.133 -11.242 -0.706 1 98.38 190 TYR A N 1
ATOM 1457 C CA . TYR A 1 190 ? -8.375 -12.422 -1.529 1 98.38 190 TYR A CA 1
ATOM 1458 C C . TYR A 1 190 ? -8.578 -13.656 -0.664 1 98.38 190 TYR A C 1
ATOM 1460 O O . TYR A 1 190 ? -9.375 -14.539 -0.999 1 98.38 190 TYR A O 1
ATOM 1468 N N . ASN A 1 191 ? -7.809 -13.75 0.388 1 98.38 191 ASN A N 1
ATOM 1469 C CA . ASN A 1 191 ? -7.996 -14.875 1.297 1 98.38 191 ASN A CA 1
ATOM 1470 C C . ASN A 1 191 ? -9.438 -14.961 1.788 1 98.38 191 ASN A C 1
ATOM 1472 O O . ASN A 1 191 ? -10.023 -16.047 1.816 1 98.38 191 ASN A O 1
ATOM 1476 N N . HIS A 1 192 ? -9.992 -13.82 2.184 1 97.25 192 HIS A N 1
ATOM 1477 C CA . HIS A 1 192 ? -11.383 -13.797 2.627 1 97.25 192 HIS A CA 1
ATOM 1478 C C . HIS A 1 192 ? -12.336 -14.047 1.465 1 97.25 192 HIS A C 1
ATOM 1480 O O . HIS A 1 192 ? -13.25 -14.867 1.576 1 97.25 192 HIS A O 1
ATOM 1486 N N . LYS A 1 193 ? -12.086 -13.398 0.379 1 96.62 193 LYS A N 1
ATOM 1487 C CA . LYS A 1 193 ? -12.945 -13.43 -0.799 1 96.62 193 LYS A CA 1
ATOM 1488 C C . LYS A 1 193 ? -13.094 -14.852 -1.332 1 96.62 193 LYS A C 1
ATOM 1490 O O . LYS A 1 193 ? -14.148 -15.219 -1.85 1 96.62 193 LYS A O 1
ATOM 1495 N N . LEU A 1 194 ? -12.062 -15.648 -1.188 1 98.25 194 LEU A N 1
ATOM 1496 C CA . LEU A 1 194 ? -12.023 -16.953 -1.85 1 98.25 194 LEU A CA 1
ATOM 1497 C C . LEU A 1 194 ? -12.18 -18.078 -0.837 1 98.25 194 LEU A C 1
ATOM 1499 O O . LEU A 1 194 ? -12.016 -19.25 -1.181 1 98.25 194 LEU A O 1
ATOM 1503 N N . LYS A 1 195 ? -12.461 -17.703 0.347 1 97.25 195 LYS A N 1
ATOM 1504 C CA . LYS A 1 195 ? -12.555 -18.703 1.408 1 97.25 195 LYS A CA 1
ATOM 1505 C C . LYS A 1 195 ? -13.555 -19.797 1.052 1 97.25 195 LYS A C 1
ATOM 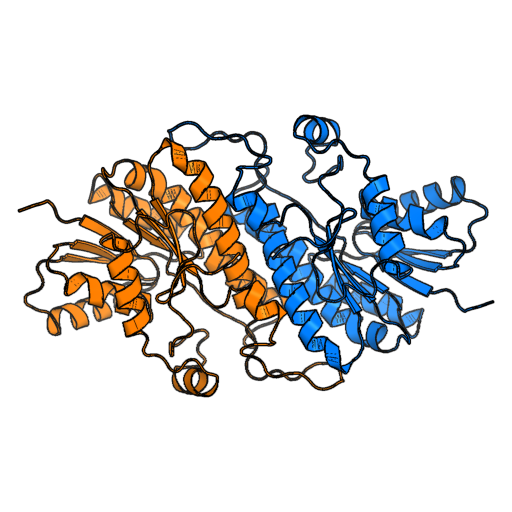1507 O O . LYS A 1 195 ? -13.25 -20.984 1.163 1 97.25 195 LYS A O 1
ATOM 1512 N N . ALA A 1 196 ? -14.734 -19.406 0.574 1 97.94 196 ALA A N 1
ATOM 1513 C CA . ALA A 1 196 ? -15.797 -20.359 0.254 1 97.94 196 ALA A CA 1
ATOM 1514 C C . ALA A 1 196 ? -15.453 -21.172 -0.992 1 97.94 196 ALA A C 1
ATOM 1516 O O . ALA A 1 196 ? -16.062 -22.203 -1.257 1 97.94 196 ALA A O 1
ATOM 1517 N N . ASP A 1 197 ? -14.516 -20.688 -1.757 1 98.56 197 ASP A N 1
ATOM 1518 C CA . ASP A 1 197 ? -14.109 -21.359 -2.984 1 98.56 197 ASP A CA 1
ATOM 1519 C C . ASP A 1 197 ? -13.008 -22.391 -2.709 1 98.56 197 ASP A C 1
ATOM 1521 O O . ASP A 1 197 ? -12.625 -23.156 -3.596 1 98.56 197 ASP A O 1
ATOM 1525 N N . GLY A 1 198 ? -12.422 -22.344 -1.53 1 98.19 198 GLY A N 1
ATOM 1526 C CA . GLY A 1 198 ? -11.414 -23.328 -1.137 1 98.19 198 GLY A CA 1
ATOM 1527 C C . GLY A 1 198 ? -10.039 -23.016 -1.7 1 98.19 198 GLY A C 1
ATOM 1528 O O . GLY A 1 198 ? -9.195 -23.906 -1.796 1 98.19 198 GLY A O 1
ATOM 1529 N N . VAL A 1 199 ? -9.844 -21.812 -2.152 1 98.75 199 VAL A N 1
ATOM 1530 C CA . VAL A 1 199 ? -8.531 -21.422 -2.654 1 98.75 199 VAL A CA 1
ATOM 1531 C C . VAL A 1 199 ? -7.594 -21.125 -1.484 1 98.75 199 VAL A C 1
ATOM 1533 O O . VAL A 1 199 ? -7.965 -20.422 -0.543 1 98.75 199 VAL A O 1
ATOM 1536 N N . LYS A 1 200 ? -6.363 -21.719 -1.482 1 98.81 200 LYS A N 1
ATOM 1537 C CA . LYS A 1 200 ? -5.336 -21.391 -0.499 1 98.81 200 LYS A CA 1
ATOM 1538 C C . LYS A 1 200 ? -4.52 -20.188 -0.937 1 98.81 200 LYS A C 1
ATOM 1540 O O . LYS A 1 200 ? -3.984 -20.156 -2.047 1 98.81 200 LYS A O 1
ATOM 1545 N N . VAL A 1 201 ? -4.441 -19.172 -0.091 1 98.75 201 VAL A N 1
ATOM 1546 C CA . VAL A 1 201 ? -3.834 -17.891 -0.447 1 98.75 201 VAL A CA 1
ATOM 1547 C C . VAL A 1 201 ? -2.732 -17.547 0.553 1 98.75 201 VAL A C 1
ATOM 1549 O O . VAL A 1 201 ? -2.908 -17.719 1.762 1 98.75 201 VAL A O 1
ATOM 1552 N N . TRP A 1 202 ? -1.535 -17.062 0.032 1 97.88 202 TRP A N 1
ATOM 1553 C CA . TRP A 1 202 ? -0.44 -16.609 0.882 1 97.88 202 TRP A CA 1
ATOM 1554 C C . TRP A 1 202 ? 0.192 -15.336 0.323 1 97.88 202 TRP A C 1
ATOM 1556 O O . TRP A 1 202 ? 0.158 -15.102 -0.888 1 97.88 202 TRP A O 1
ATOM 1566 N N . CYS A 1 203 ? 0.709 -14.625 1.255 1 97.56 203 CYS A N 1
ATOM 1567 C CA . CYS A 1 203 ? 1.865 -13.82 0.886 1 97.56 203 CYS A CA 1
ATOM 1568 C C . CYS A 1 203 ? 3.164 -14.523 1.261 1 97.56 203 CYS A C 1
ATOM 1570 O O . CYS A 1 203 ? 3.326 -14.977 2.395 1 97.56 203 CYS A O 1
ATOM 1572 N N . VAL A 1 204 ? 4.047 -14.672 0.3 1 96.5 204 VAL A N 1
ATOM 1573 C CA . VAL A 1 204 ? 5.316 -15.344 0.532 1 96.5 204 VAL A CA 1
ATOM 1574 C C . VAL A 1 204 ? 6.461 -14.336 0.457 1 96.5 204 VAL A C 1
ATOM 1576 O O . VAL A 1 204 ? 6.586 -13.602 -0.525 1 96.5 204 VAL A O 1
ATOM 1579 N N . ALA A 1 205 ? 7.211 -14.25 1.475 1 92.38 205 ALA A N 1
ATOM 1580 C CA . ALA A 1 205 ? 8.414 -13.422 1.525 1 92.38 205 ALA A CA 1
ATOM 1581 C C . ALA A 1 205 ? 9.672 -14.273 1.345 1 92.38 205 ALA A C 1
ATOM 1583 O O . ALA A 1 205 ? 10.102 -14.953 2.273 1 92.38 205 ALA A O 1
ATOM 1584 N N . PRO A 1 206 ? 10.195 -14.133 0.224 1 87.12 206 PRO A N 1
ATOM 1585 C CA . PRO A 1 206 ? 11.336 -15.008 -0.048 1 87.12 206 PRO A CA 1
ATOM 1586 C C . PRO A 1 206 ? 12.594 -14.602 0.719 1 87.12 206 PRO A C 1
ATOM 1588 O O . PRO A 1 206 ? 13.547 -15.383 0.81 1 87.12 206 PRO A O 1
ATOM 1591 N N . GLY A 1 207 ? 12.547 -13.391 1.37 1 77.88 207 GLY A N 1
ATOM 1592 C CA . GLY A 1 207 ? 13.727 -12.852 2.037 1 77.88 207 GLY A CA 1
ATOM 1593 C C . GLY A 1 207 ? 14.391 -11.734 1.264 1 77.88 207 GLY A C 1
ATOM 1594 O O . GLY A 1 207 ? 13.953 -11.375 0.169 1 77.88 207 GLY A O 1
ATOM 1595 N N . PHE A 1 208 ? 15.32 -11.078 1.949 1 74.38 208 PHE A N 1
ATOM 1596 C CA . PHE A 1 208 ? 16.125 -10.039 1.32 1 74.38 208 PHE A CA 1
ATOM 1597 C C . PHE A 1 208 ? 17.312 -10.648 0.586 1 74.38 208 PHE A C 1
ATOM 1599 O O . PHE A 1 208 ? 18.375 -10.875 1.183 1 74.38 208 PHE A O 1
ATOM 1606 N N . LEU A 1 209 ? 17.094 -10.93 -0.694 1 74.38 209 LEU A N 1
ATOM 1607 C CA . LEU A 1 209 ? 18 -11.766 -1.465 1 74.38 209 LEU A CA 1
ATOM 1608 C C . LEU A 1 209 ? 18.734 -10.938 -2.514 1 74.38 209 LEU A C 1
ATOM 1610 O O . LEU A 1 209 ? 18.266 -9.875 -2.92 1 74.38 209 LEU A O 1
ATOM 1614 N N . ALA A 1 210 ? 19.922 -11.438 -2.873 1 70.31 210 ALA A N 1
ATOM 1615 C CA . ALA A 1 210 ? 20.781 -10.742 -3.826 1 70.31 210 ALA A CA 1
ATOM 1616 C C . ALA A 1 210 ? 20.281 -10.938 -5.258 1 70.31 210 ALA A C 1
ATOM 1618 O O . ALA A 1 210 ? 20.828 -11.758 -6.004 1 70.31 210 ALA A O 1
ATOM 1619 N N . THR A 1 211 ? 19.266 -10.148 -5.594 1 71.19 211 THR A N 1
ATOM 1620 C CA . THR A 1 211 ? 18.703 -10.18 -6.938 1 71.19 211 THR A CA 1
ATOM 1621 C C . THR A 1 211 ? 19.062 -8.906 -7.703 1 71.19 211 THR A C 1
ATOM 1623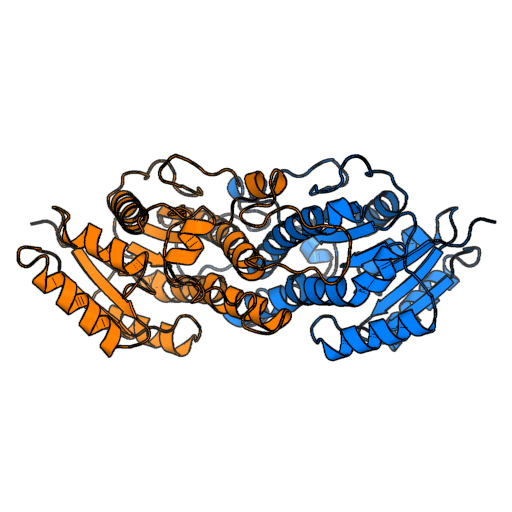 O O . THR A 1 211 ? 19.938 -8.156 -7.301 1 71.19 211 THR A O 1
ATOM 1626 N N . ASN A 1 212 ? 18.562 -8.844 -8.82 1 67.06 212 ASN A N 1
ATOM 1627 C CA . ASN A 1 212 ? 18.734 -7.617 -9.594 1 67.06 212 ASN A CA 1
ATOM 1628 C C . ASN A 1 212 ? 17.562 -6.668 -9.406 1 67.06 212 ASN A C 1
ATOM 1630 O O . ASN A 1 212 ? 17.141 -5.984 -10.344 1 67.06 212 ASN A O 1
ATOM 1634 N N . LEU A 1 213 ? 17.109 -6.664 -8.219 1 64.31 213 LEU A N 1
ATOM 1635 C CA . LEU A 1 213 ? 15.969 -5.805 -7.941 1 64.31 213 LEU A CA 1
ATOM 1636 C C . LEU A 1 213 ? 16.328 -4.336 -8.125 1 64.31 213 LEU A C 1
ATOM 1638 O O . LEU A 1 213 ? 17.344 -3.873 -7.598 1 64.31 213 LEU A O 1
ATOM 1642 N N . GLY A 1 214 ? 15.516 -3.646 -8.898 1 63.88 214 GLY A N 1
ATOM 1643 C CA . GLY A 1 214 ? 15.734 -2.23 -9.148 1 63.88 214 GLY A CA 1
ATOM 1644 C C . GLY A 1 214 ? 16.938 -1.955 -10.023 1 63.88 214 GLY A C 1
ATOM 1645 O O . GLY A 1 214 ? 17.391 -0.812 -10.125 1 63.88 214 GLY A O 1
ATOM 1646 N N . GLY A 1 215 ? 17.469 -2.955 -10.523 1 65.12 215 GLY A N 1
ATOM 1647 C CA . GLY A 1 215 ? 18.641 -2.76 -11.359 1 65.12 215 GLY A CA 1
ATOM 1648 C C . GLY A 1 215 ? 19.906 -2.531 -10.57 1 65.12 215 GLY A C 1
ATOM 1649 O O . GLY A 1 215 ? 20.953 -2.193 -11.141 1 65.12 215 GLY A O 1
ATOM 1650 N N . ILE A 1 216 ? 19.891 -2.512 -9.266 1 63.69 216 ILE A N 1
ATOM 1651 C CA . ILE A 1 216 ? 21.016 -2.164 -8.406 1 63.69 216 ILE A CA 1
ATOM 1652 C C . ILE A 1 216 ? 22.047 -3.287 -8.43 1 63.69 216 ILE A C 1
ATOM 1654 O O . ILE A 1 216 ? 23.234 -3.049 -8.227 1 63.69 216 ILE A O 1
ATOM 1658 N N . GLY A 1 217 ? 21.672 -4.441 -8.852 1 65.75 217 GLY A N 1
ATOM 1659 C CA . GLY A 1 217 ? 22.594 -5.562 -8.992 1 65.75 217 GLY A CA 1
ATOM 1660 C C . GLY A 1 217 ? 22.812 -6.32 -7.691 1 65.75 217 GLY A C 1
ATOM 1661 O O . GLY A 1 217 ? 22.672 -5.746 -6.609 1 65.75 217 GLY A O 1
ATOM 1662 N N . PRO A 1 218 ? 23.25 -7.57 -7.684 1 72.5 218 PRO A N 1
ATOM 1663 C CA . PRO A 1 218 ? 23.375 -8.438 -6.512 1 72.5 218 PRO A CA 1
ATOM 1664 C C . PRO A 1 218 ? 24.484 -8 -5.566 1 72.5 218 PRO A C 1
ATOM 1666 O O . PRO A 1 218 ? 24.359 -8.148 -4.348 1 72.5 218 PRO A O 1
ATOM 1669 N N . GLU A 1 219 ? 25.469 -7.422 -6.117 1 69.75 219 GLU A N 1
ATOM 1670 C CA . GLU A 1 219 ? 26.609 -7.051 -5.285 1 69.75 219 GLU A CA 1
ATOM 1671 C C . GLU A 1 219 ? 26.25 -5.945 -4.301 1 69.75 219 GLU A C 1
ATOM 1673 O O . GLU A 1 219 ? 26.625 -5.996 -3.131 1 69.75 219 GLU A O 1
ATOM 1678 N N . TYR A 1 220 ? 25.562 -5.102 -4.754 1 67.75 220 TYR A N 1
ATOM 1679 C CA . TYR A 1 220 ? 25.156 -4.016 -3.869 1 67.75 220 TYR A CA 1
ATOM 1680 C C . TYR A 1 220 ? 24.156 -4.504 -2.83 1 67.75 220 TYR A C 1
ATOM 1682 O O . TYR A 1 220 ? 24.266 -4.176 -1.646 1 67.75 220 TYR A O 1
ATOM 1690 N N . LEU A 1 221 ? 23.281 -5.309 -3.227 1 67.56 221 LEU A N 1
ATOM 1691 C CA . LEU A 1 221 ? 22.297 -5.824 -2.291 1 67.56 221 LEU A CA 1
ATOM 1692 C C . LEU A 1 221 ? 22.953 -6.656 -1.197 1 67.56 221 LEU A C 1
ATOM 1694 O O . LEU A 1 221 ? 22.547 -6.594 -0.034 1 67.56 221 LEU A O 1
ATOM 1698 N N . LYS A 1 222 ? 23.984 -7.359 -1.613 1 70.94 222 LYS A N 1
ATOM 1699 C CA . LYS A 1 222 ? 24.75 -8.109 -0.612 1 70.94 222 LYS A CA 1
ATOM 1700 C C . LYS A 1 222 ? 25.375 -7.168 0.42 1 70.94 222 LYS A C 1
ATOM 1702 O O . LYS A 1 222 ? 25.375 -7.473 1.614 1 70.94 222 LYS A O 1
ATOM 1707 N N . SER A 1 223 ? 25.766 -6.031 -0.053 1 69 223 SER A N 1
ATOM 1708 C CA . SER A 1 223 ? 26.453 -5.078 0.817 1 69 223 SER A CA 1
ATOM 1709 C C . SER A 1 223 ? 25.484 -4.457 1.819 1 69 223 SER A C 1
ATOM 1711 O O . SER A 1 223 ? 25.906 -3.994 2.885 1 69 223 SER A O 1
ATOM 1713 N N . VAL A 1 224 ? 24.25 -4.59 1.412 1 66.19 224 VAL A N 1
ATOM 1714 C CA . VAL A 1 224 ? 23.281 -3.961 2.311 1 66.19 224 VAL A CA 1
ATOM 1715 C C . VAL A 1 224 ? 22.516 -5.035 3.072 1 66.19 224 VAL A C 1
ATOM 1717 O O . VAL A 1 224 ? 21.422 -4.773 3.594 1 66.19 224 VAL A O 1
ATOM 1720 N N . GLY A 1 225 ? 22.922 -6.234 3.057 1 66.38 225 GLY A N 1
ATOM 1721 C CA . GLY A 1 225 ? 22.391 -7.238 3.965 1 66.38 225 GLY A CA 1
ATOM 1722 C C . GLY A 1 225 ? 21.609 -8.328 3.26 1 66.38 225 GLY A C 1
ATOM 1723 O O . GLY A 1 225 ? 21.125 -9.266 3.896 1 66.38 225 GLY A O 1
ATOM 1724 N N . ALA A 1 226 ? 21.422 -8.086 1.896 1 63.59 226 ALA A N 1
ATOM 1725 C CA . ALA A 1 226 ? 20.766 -9.133 1.124 1 63.59 226 ALA A CA 1
ATOM 1726 C C . ALA A 1 226 ? 21.734 -10.25 0.762 1 63.59 226 ALA A C 1
ATOM 1728 O O . ALA A 1 226 ? 22.047 -10.461 -0.415 1 63.59 226 ALA A O 1
ATOM 1729 N N . GLY A 1 227 ? 22.188 -10.906 1.664 1 66.44 227 GLY A N 1
ATOM 1730 C CA . GLY A 1 227 ? 23.328 -11.789 1.438 1 66.44 227 GLY A CA 1
ATOM 1731 C C . GLY A 1 227 ? 22.922 -13.18 1.001 1 66.44 227 GLY A C 1
ATOM 1732 O O . GLY A 1 227 ? 23.75 -13.938 0.488 1 66.44 227 GLY A O 1
ATOM 1733 N N . ALA A 1 228 ? 21.641 -13.391 0.995 1 74.69 228 ALA A N 1
ATOM 1734 C CA . ALA A 1 228 ? 21.281 -14.781 0.726 1 74.69 228 ALA A CA 1
ATOM 1735 C C . ALA A 1 228 ? 21.016 -15 -0.762 1 74.69 228 ALA A C 1
ATOM 1737 O O . ALA A 1 228 ? 20.625 -14.07 -1.474 1 74.69 228 ALA A O 1
ATOM 1738 N N . ASP A 1 229 ? 21.438 -16.203 -1.218 1 82.69 229 ASP A N 1
ATOM 1739 C CA . ASP A 1 229 ? 21.266 -16.609 -2.609 1 82.69 229 ASP A CA 1
ATOM 1740 C C . ASP A 1 229 ? 19.781 -16.672 -2.99 1 82.69 229 ASP A C 1
ATOM 1742 O O . ASP A 1 229 ? 18.953 -17.172 -2.227 1 82.69 229 ASP A O 1
ATOM 1746 N N . PRO A 1 230 ? 19.469 -16.156 -4.203 1 85.31 230 PRO A N 1
ATOM 1747 C CA . PRO A 1 230 ? 18.078 -16.172 -4.66 1 85.31 230 PRO A CA 1
ATOM 1748 C C . PRO A 1 230 ? 17.484 -17.578 -4.703 1 85.31 230 PRO A C 1
ATOM 1750 O O . PRO A 1 230 ? 16.266 -17.734 -4.633 1 85.31 230 PRO A O 1
ATOM 1753 N N . SER A 1 231 ? 18.312 -18.578 -4.805 1 90.88 231 SER A N 1
ATOM 1754 C CA . SER A 1 231 ? 17.828 -19.953 -4.852 1 90.88 231 SER A CA 1
ATOM 1755 C C . SER A 1 231 ? 17.094 -20.328 -3.564 1 90.88 231 SER A C 1
ATOM 1757 O O . SER A 1 231 ? 16.188 -21.156 -3.578 1 90.88 231 SER A O 1
ATOM 1759 N N . ILE A 1 232 ? 17.469 -19.672 -2.521 1 91 232 ILE A N 1
ATOM 1760 C CA . ILE A 1 232 ? 16.812 -19.906 -1.246 1 91 232 ILE A CA 1
ATOM 1761 C C . ILE A 1 232 ? 15.336 -19.516 -1.348 1 91 232 ILE A C 1
ATOM 1763 O O . ILE A 1 232 ? 14.453 -20.266 -0.905 1 91 232 ILE A O 1
ATOM 1767 N N . GLY A 1 233 ? 15.086 -18.438 -1.968 1 92.88 233 GLY A N 1
ATOM 1768 C CA . GLY A 1 233 ? 13.719 -17.984 -2.166 1 92.88 233 GLY A CA 1
ATOM 1769 C C . GLY A 1 233 ? 12.914 -18.891 -3.082 1 92.88 233 GLY A C 1
ATOM 1770 O O . GLY A 1 233 ? 11.773 -19.25 -2.77 1 92.88 233 GLY A O 1
ATOM 1771 N N . GLY A 1 234 ? 13.539 -19.25 -4.199 1 95.75 234 GLY A N 1
ATOM 1772 C CA . GLY A 1 234 ? 12.875 -20.141 -5.145 1 95.75 234 GLY A CA 1
ATOM 1773 C C . GLY A 1 234 ? 12.484 -21.469 -4.535 1 95.75 234 GLY A C 1
ATOM 1774 O O . GLY A 1 234 ? 11.367 -21.953 -4.746 1 95.75 234 GLY A O 1
ATOM 1775 N N . THR A 1 235 ? 13.414 -22.047 -3.752 1 96.31 235 THR A N 1
ATOM 1776 C CA . THR A 1 235 ? 13.164 -23.328 -3.102 1 96.31 235 THR A CA 1
ATOM 1777 C C . THR A 1 235 ? 12.031 -23.203 -2.082 1 96.31 235 THR A C 1
ATOM 1779 O O . THR A 1 235 ? 11.211 -24.109 -1.946 1 96.31 235 THR A O 1
ATOM 1782 N N . PHE A 1 236 ? 12.016 -22.094 -1.409 1 96.19 236 PHE A N 1
ATOM 1783 C CA . PHE A 1 236 ? 10.961 -21.875 -0.424 1 96.19 236 PHE A CA 1
ATOM 1784 C C . PHE A 1 236 ? 9.594 -21.781 -1.1 1 96.19 236 PHE A C 1
ATOM 1786 O O . PHE A 1 236 ? 8.641 -22.438 -0.688 1 96.19 236 PHE A O 1
ATOM 1793 N N . ILE A 1 237 ? 9.484 -20.984 -2.178 1 97.56 237 ILE A N 1
ATOM 1794 C CA . ILE A 1 237 ? 8.234 -20.812 -2.902 1 97.56 237 ILE A CA 1
ATOM 1795 C C . ILE A 1 237 ? 7.762 -22.172 -3.443 1 97.56 237 ILE A C 1
ATOM 1797 O O . ILE A 1 237 ? 6.582 -22.516 -3.328 1 97.56 237 ILE A O 1
ATOM 1801 N N . ALA A 1 238 ? 8.68 -22.984 -3.992 1 98.31 238 ALA A N 1
ATOM 1802 C CA . ALA A 1 238 ? 8.344 -24.312 -4.5 1 98.31 238 ALA A CA 1
ATOM 1803 C C . ALA A 1 238 ? 7.785 -25.203 -3.391 1 98.31 238 ALA A C 1
ATOM 1805 O O . ALA A 1 238 ? 6.828 -25.953 -3.609 1 98.31 238 ALA A O 1
ATOM 1806 N N . SER A 1 239 ? 8.414 -25.094 -2.201 1 97.94 239 SER A N 1
ATOM 1807 C CA . SER A 1 239 ? 7.934 -25.906 -1.09 1 97.94 239 SER A CA 1
ATOM 1808 C C . SER A 1 239 ? 6.504 -25.531 -0.71 1 97.94 239 SER A C 1
ATOM 1810 O O . SER A 1 239 ? 5.723 -26.406 -0.302 1 97.94 239 SER A O 1
ATOM 1812 N N . VAL A 1 240 ? 6.102 -24.25 -0.812 1 98.06 240 VAL A N 1
ATOM 1813 C CA . VAL A 1 240 ? 4.738 -23.812 -0.545 1 98.06 240 VAL A CA 1
ATOM 1814 C C . VAL A 1 240 ? 3.793 -24.391 -1.6 1 98.06 240 VAL A C 1
ATOM 1816 O O . VAL A 1 240 ? 2.711 -24.875 -1.271 1 98.06 240 VAL A O 1
ATOM 1819 N N . VAL A 1 241 ? 4.188 -24.359 -2.861 1 98.38 241 VAL A N 1
ATOM 1820 C CA . VAL A 1 241 ? 3.422 -24.922 -3.963 1 98.38 241 VAL A CA 1
ATOM 1821 C C . VAL A 1 241 ? 3.166 -26.406 -3.701 1 98.38 241 VAL A C 1
ATOM 1823 O O . VAL A 1 241 ? 2.08 -26.922 -3.99 1 98.38 241 VAL A O 1
ATOM 1826 N N . GLU A 1 242 ? 4.102 -27.062 -3.072 1 97.75 242 GLU A N 1
ATOM 1827 C CA . GLU A 1 242 ? 4.035 -28.5 -2.846 1 97.75 242 GLU A CA 1
ATOM 1828 C C . GLU A 1 242 ? 3.268 -28.828 -1.568 1 97.75 242 GLU A C 1
ATOM 1830 O O . GLU A 1 242 ? 3.004 -29.984 -1.276 1 97.75 242 GLU A O 1
ATOM 1835 N N . GLY A 1 243 ? 3.037 -27.812 -0.713 1 97.56 243 GLY A N 1
ATOM 1836 C CA . GLY A 1 243 ? 2.117 -28.062 0.386 1 97.56 243 GLY A CA 1
ATOM 1837 C C . GLY A 1 243 ? 2.76 -27.891 1.75 1 97.56 243 GLY A C 1
ATOM 1838 O O . GLY A 1 243 ? 2.102 -28.062 2.777 1 97.56 243 GLY A O 1
ATOM 1839 N N . ALA A 1 244 ? 4.047 -27.453 1.832 1 96.31 244 ALA A N 1
ATOM 1840 C CA . ALA A 1 244 ? 4.785 -27.375 3.09 1 96.31 244 ALA A CA 1
ATOM 1841 C C . ALA A 1 244 ? 4.141 -26.359 4.043 1 96.31 244 ALA A C 1
ATOM 1843 O O . ALA A 1 244 ? 4.309 -26.469 5.262 1 96.31 244 ALA A O 1
ATOM 1844 N N . ARG A 1 245 ? 3.326 -25.469 3.58 1 97.69 245 ARG A N 1
ATOM 1845 C CA . ARG A 1 245 ? 2.791 -24.422 4.43 1 97.69 245 ARG A CA 1
ATOM 1846 C C . ARG A 1 245 ? 1.271 -24.344 4.32 1 97.69 245 ARG A C 1
ATOM 1848 O O . ARG A 1 245 ? 0.681 -23.281 4.492 1 97.69 245 ARG A O 1
ATOM 1855 N N . ASP A 1 246 ? 0.609 -25.422 4.137 1 98.25 246 ASP A N 1
ATOM 1856 C CA . ASP A 1 246 ? -0.841 -25.469 3.98 1 98.25 246 ASP A CA 1
ATOM 1857 C C . ASP A 1 246 ? -1.548 -25.062 5.27 1 98.25 246 ASP A C 1
ATOM 1859 O O . ASP A 1 246 ? -2.693 -24.609 5.234 1 98.25 246 ASP A O 1
ATOM 1863 N N . GLU A 1 247 ? -0.87 -25.172 6.363 1 98 247 GLU A N 1
ATOM 1864 C CA . GLU A 1 247 ? -1.467 -24.797 7.641 1 98 247 GLU A CA 1
ATOM 1865 C C . GLU A 1 247 ? -1.414 -23.281 7.859 1 98 247 GLU A C 1
ATOM 1867 O O . GLU A 1 247 ? -2.055 -22.766 8.773 1 98 247 GLU A O 1
ATOM 1872 N N . ASP A 1 248 ? -0.689 -22.562 6.996 1 98.06 248 ASP A N 1
ATOM 1873 C CA . ASP A 1 248 ? -0.463 -21.125 7.176 1 98.06 248 ASP A CA 1
ATOM 1874 C C . ASP A 1 248 ? -1.189 -20.328 6.105 1 98.06 248 ASP A C 1
ATOM 1876 O O . ASP A 1 248 ? -0.717 -19.266 5.695 1 98.06 248 ASP A O 1
ATOM 1880 N N . VAL A 1 249 ? -2.289 -20.844 5.586 1 98.06 249 VAL A N 1
ATOM 1881 C CA . VAL A 1 249 ? -3.1 -20.156 4.594 1 98.06 249 VAL A CA 1
ATOM 1882 C C . VAL A 1 249 ? -3.564 -18.812 5.16 1 98.06 249 VAL A C 1
ATOM 1884 O O . VAL A 1 249 ? -3.971 -18.719 6.32 1 98.06 249 VAL A O 1
ATOM 1887 N N . GLY A 1 250 ? -3.473 -17.766 4.383 1 96.94 250 GLY A N 1
ATOM 1888 C CA . GLY A 1 250 ? -3.943 -16.453 4.762 1 96.94 250 GLY A CA 1
ATOM 1889 C C . GLY A 1 250 ? -2.9 -15.633 5.5 1 96.94 250 GLY A C 1
ATOM 1890 O O . GLY A 1 250 ? -3.186 -14.531 5.973 1 96.94 250 GLY A O 1
ATOM 1891 N N . LYS A 1 251 ? -1.664 -16.172 5.598 1 96.06 251 LYS A N 1
ATOM 1892 C CA . LYS A 1 251 ? -0.61 -15.516 6.367 1 96.06 251 LYS A CA 1
ATOM 1893 C C . LYS A 1 251 ? 0.499 -15 5.457 1 96.06 251 LYS A C 1
ATOM 1895 O O . LYS A 1 251 ? 0.538 -15.328 4.27 1 96.06 251 LYS A O 1
ATOM 1900 N N . ILE A 1 252 ? 1.246 -14.078 6.02 1 95.19 252 ILE A N 1
ATOM 1901 C CA . ILE A 1 252 ? 2.547 -13.758 5.441 1 95.19 252 ILE A CA 1
ATOM 1902 C C . ILE A 1 252 ? 3.6 -14.734 5.961 1 95.19 252 ILE A C 1
ATOM 1904 O O . ILE A 1 252 ? 3.836 -14.82 7.168 1 95.19 252 ILE A O 1
ATOM 1908 N N . ILE A 1 253 ? 4.242 -15.445 4.988 1 95.75 253 ILE A N 1
ATOM 1909 C CA . ILE A 1 253 ? 5.145 -16.5 5.445 1 95.75 253 ILE A CA 1
ATOM 1910 C C . ILE A 1 253 ? 6.539 -16.266 4.867 1 95.75 253 ILE A C 1
ATOM 1912 O O . ILE A 1 253 ? 6.68 -15.75 3.756 1 95.75 253 ILE A O 1
ATOM 1916 N N . ARG A 1 254 ? 7.527 -16.625 5.617 1 92.69 254 ARG A N 1
ATOM 1917 C CA . ARG A 1 254 ? 8.922 -16.75 5.199 1 92.69 254 ARG A CA 1
ATOM 1918 C C . ARG A 1 254 ? 9.508 -18.078 5.625 1 92.69 254 ARG A C 1
ATOM 1920 O O . ARG A 1 254 ? 8.844 -18.875 6.309 1 92.69 254 ARG A O 1
ATOM 1927 N N . ARG A 1 255 ? 10.703 -18.297 5.148 1 91 255 ARG A N 1
ATOM 1928 C CA . ARG A 1 255 ? 11.32 -19.594 5.395 1 91 255 ARG A CA 1
ATOM 1929 C C . ARG A 1 255 ? 11.336 -19.922 6.887 1 91 255 ARG A C 1
ATOM 1931 O O . ARG A 1 255 ? 11.078 -21.047 7.281 1 91 255 ARG A O 1
ATOM 1938 N N . GLU A 1 256 ? 11.484 -18.906 7.664 1 90.81 256 GLU A N 1
ATOM 1939 C CA . GLU A 1 256 ? 11.68 -19.094 9.102 1 90.81 256 GLU A CA 1
ATOM 1940 C C . GLU A 1 256 ? 10.344 -19.156 9.836 1 90.81 256 GLU A C 1
ATOM 1942 O O . GLU A 1 25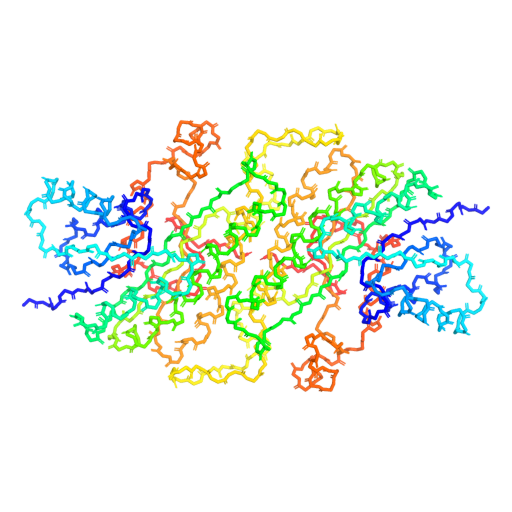6 ? 10.289 -19.578 10.992 1 90.81 256 GLU A O 1
ATOM 1947 N N . GLY A 1 257 ? 9.289 -18.781 9.227 1 93.12 257 GLY A N 1
ATOM 1948 C CA . GLY A 1 257 ? 7.996 -18.812 9.898 1 93.12 257 GLY A CA 1
ATOM 1949 C C . GLY A 1 257 ? 7.027 -17.766 9.383 1 93.12 257 GLY A C 1
ATOM 1950 O O . GLY A 1 257 ? 7.098 -17.375 8.219 1 93.12 257 GLY A O 1
ATOM 1951 N N . ILE A 1 258 ? 6.078 -17.469 10.266 1 93.81 258 ILE A N 1
ATOM 1952 C CA . ILE A 1 258 ? 5.043 -16.5 9.93 1 93.81 258 ILE A CA 1
ATOM 1953 C C . ILE A 1 258 ? 5.539 -15.094 10.242 1 93.81 258 ILE A C 1
ATOM 1955 O O . ILE A 1 258 ? 6.164 -14.859 11.281 1 93.81 258 ILE A O 1
ATOM 1959 N N . VAL A 1 259 ? 5.352 -14.219 9.312 1 89.25 259 VAL A N 1
ATOM 1960 C CA . VAL A 1 259 ? 5.668 -12.805 9.523 1 89.25 259 VAL A CA 1
ATOM 1961 C C . VAL A 1 259 ? 4.438 -12.078 10.062 1 89.25 259 VAL A C 1
ATOM 1963 O O . VAL A 1 259 ? 3.365 -12.125 9.453 1 89.25 259 VAL A O 1
ATOM 1966 N N . PRO A 1 260 ? 4.605 -11.453 11.203 1 87.12 260 PRO A N 1
ATOM 1967 C CA . PRO A 1 260 ? 3.471 -10.672 11.695 1 87.12 260 PRO A CA 1
ATOM 1968 C C . PRO A 1 260 ? 3.062 -9.555 10.75 1 87.12 260 PRO A C 1
ATOM 1970 O O . PRO A 1 260 ? 3.916 -8.977 10.07 1 87.12 260 PRO A O 1
ATOM 1973 N N . PHE A 1 261 ? 1.762 -9.266 10.781 1 83.81 261 PHE A N 1
ATOM 1974 C CA . PHE A 1 261 ? 1.246 -8.195 9.938 1 83.81 261 PHE A CA 1
ATOM 1975 C C . PHE A 1 261 ? 1.719 -6.832 10.438 1 83.81 261 PHE A C 1
ATOM 1977 O O . PHE A 1 261 ? 1.915 -6.641 11.641 1 83.81 261 PHE A O 1
ATOM 1984 N N . MET B 1 1 ? 0.976 36.938 24.078 1 47.59 1 MET B N 1
ATOM 1985 C CA . MET B 1 1 ? 0.208 35.781 23.641 1 47.59 1 MET B CA 1
ATOM 1986 C C . MET B 1 1 ? 1.046 34.875 22.75 1 47.59 1 MET B C 1
ATOM 1988 O O . MET B 1 1 ? 1.882 35.375 21.984 1 47.59 1 MET B O 1
ATOM 1992 N N . SER B 1 2 ? 1.247 33.562 23.047 1 68.19 2 SER B N 1
ATOM 1993 C CA . SER B 1 2 ? 2.143 32.719 22.25 1 68.19 2 SER B CA 1
ATOM 1994 C C . SER B 1 2 ? 1.76 32.719 20.781 1 68.19 2 SER B C 1
ATOM 1996 O O . SER B 1 2 ? 0.599 32.938 20.438 1 68.19 2 SER B O 1
ATOM 1998 N N . SER B 1 3 ? 2.682 32.969 19.891 1 87.81 3 SER B N 1
ATOM 1999 C CA . SER B 1 3 ? 2.453 32.969 18.438 1 87.81 3 SER B CA 1
ATOM 2000 C C . SER B 1 3 ? 1.585 31.781 18.016 1 87.81 3 SER B C 1
ATOM 2002 O O . SER B 1 3 ? 1.695 30.688 18.562 1 87.81 3 SER B O 1
ATOM 2004 N N . PRO B 1 4 ? 0.574 32.094 17.281 1 95.88 4 PRO B N 1
ATOM 2005 C CA . PRO B 1 4 ? -0.302 31 16.828 1 95.88 4 PRO B CA 1
ATOM 2006 C C . PRO B 1 4 ? 0.467 29.859 16.156 1 95.88 4 PRO B C 1
ATOM 2008 O O . PRO B 1 4 ? 1.46 30.094 15.469 1 95.88 4 PRO B O 1
ATOM 2011 N N . LYS B 1 5 ? 0.074 28.672 16.484 1 97.5 5 LYS B N 1
ATOM 2012 C CA . LYS B 1 5 ? 0.621 27.516 15.797 1 97.5 5 LYS B CA 1
ATOM 2013 C C . LYS B 1 5 ? 0.128 27.438 14.352 1 97.5 5 LYS B C 1
ATOM 2015 O O . LYS B 1 5 ? -1.055 27.672 14.086 1 97.5 5 LYS B O 1
ATOM 2020 N N . ILE B 1 6 ? 1.019 27.203 13.406 1 98.81 6 ILE B N 1
ATOM 2021 C CA . ILE B 1 6 ? 0.672 27.203 11.984 1 98.81 6 ILE B CA 1
ATOM 2022 C C . ILE B 1 6 ? 0.434 25.781 11.508 1 98.81 6 ILE B C 1
ATOM 2024 O O . ILE B 1 6 ? 1.33 24.938 11.578 1 98.81 6 ILE B O 1
ATOM 2028 N N . VAL B 1 7 ? -0.778 25.5 10.984 1 98.94 7 VAL B N 1
ATOM 2029 C CA . VAL B 1 7 ? -1.199 24.172 10.57 1 98.94 7 VAL B CA 1
ATOM 2030 C C . VAL B 1 7 ? -1.549 24.172 9.086 1 98.94 7 VAL B C 1
ATOM 2032 O O . VAL B 1 7 ? -2.285 25.047 8.617 1 98.94 7 VAL B O 1
ATOM 2035 N N . VAL B 1 8 ? -0.966 23.297 8.32 1 98.94 8 VAL B N 1
ATOM 2036 C CA . VAL B 1 8 ? -1.349 23.047 6.934 1 98.94 8 VAL B CA 1
ATOM 2037 C C . VAL B 1 8 ? -2.084 21.703 6.836 1 98.94 8 VAL B C 1
ATOM 2039 O O . VAL B 1 8 ? -1.56 20.672 7.254 1 98.94 8 VAL B O 1
ATOM 2042 N N . ILE B 1 9 ? -3.283 21.75 6.359 1 98.94 9 ILE B N 1
ATOM 2043 C CA . ILE B 1 9 ? -4.098 20.547 6.246 1 98.94 9 ILE B CA 1
ATOM 2044 C C . ILE B 1 9 ? -4.57 20.375 4.801 1 98.94 9 ILE B C 1
ATOM 2046 O O . ILE B 1 9 ? -5.219 21.266 4.25 1 98.94 9 ILE B O 1
ATOM 2050 N N . THR B 1 10 ? -4.277 19.234 4.18 1 98.81 10 THR B N 1
ATOM 2051 C CA . THR B 1 10 ? -4.801 18.969 2.844 1 98.81 10 THR B CA 1
ATOM 2052 C C . THR B 1 10 ? -6.199 18.359 2.924 1 98.81 10 THR B C 1
ATOM 2054 O O . THR B 1 10 ? -6.516 17.641 3.867 1 98.81 10 THR B O 1
ATOM 2057 N N . GLY B 1 11 ? -7.016 18.641 1.911 1 97.56 11 GLY B N 1
ATOM 2058 C CA . GLY B 1 11 ? -8.375 18.125 1.905 1 97.56 11 GLY B CA 1
ATOM 2059 C C . GLY B 1 11 ? -9.188 18.562 3.109 1 97.56 11 GLY B C 1
ATOM 2060 O O . GLY B 1 11 ? -9.82 17.734 3.768 1 97.56 11 GLY B O 1
ATOM 2061 N N . ALA B 1 12 ? -9.219 19.859 3.395 1 97.94 12 ALA B N 1
ATOM 2062 C CA . ALA B 1 12 ? -9.703 20.312 4.691 1 97.94 12 ALA B CA 1
ATOM 2063 C C . ALA B 1 12 ? -11.062 21 4.559 1 97.94 12 ALA B C 1
ATOM 2065 O O . ALA B 1 12 ? -11.602 21.516 5.535 1 97.94 12 ALA B O 1
ATOM 2066 N N . ASN B 1 13 ? -11.641 20.984 3.357 1 96.44 13 ASN B N 1
ATOM 2067 C CA . ASN B 1 13 ? -12.883 21.719 3.17 1 96.44 13 ASN B CA 1
ATOM 2068 C C . ASN B 1 13 ? -14.102 20.844 3.416 1 96.44 13 ASN B C 1
ATOM 2070 O O . ASN B 1 13 ? -15.234 21.328 3.459 1 96.44 13 ASN B O 1
ATOM 2074 N N . THR B 1 14 ? -13.961 19.5 3.561 1 93.06 14 THR B N 1
ATOM 2075 C CA . THR B 1 14 ? -15.055 18.578 3.848 1 93.06 14 THR B CA 1
ATOM 2076 C C . THR B 1 14 ? -14.57 17.406 4.699 1 93.06 14 THR B C 1
ATOM 2078 O O . THR B 1 14 ? -13.383 17.312 5.02 1 93.06 14 THR B O 1
ATOM 2081 N N . GLY B 1 15 ? -15.531 16.672 5.191 1 92.06 15 GLY B N 1
ATOM 2082 C CA . GLY B 1 15 ? -15.219 15.414 5.84 1 92.06 15 GLY B CA 1
ATOM 2083 C C . GLY B 1 15 ? -14.391 15.578 7.098 1 92.06 15 GLY B C 1
ATOM 2084 O O . GLY B 1 15 ? -14.633 16.484 7.895 1 92.06 15 GLY B O 1
ATOM 2085 N N . ILE B 1 16 ? -13.453 14.68 7.25 1 93.75 16 ILE B N 1
ATOM 2086 C CA . ILE B 1 16 ? -12.617 14.625 8.438 1 93.75 16 ILE B CA 1
ATOM 2087 C C . ILE B 1 16 ? -11.742 15.875 8.516 1 93.75 16 ILE B C 1
ATOM 2089 O O . ILE B 1 16 ? -11.523 16.422 9.602 1 93.75 16 ILE B O 1
ATOM 2093 N N . GLY B 1 17 ? -11.234 16.328 7.336 1 96.75 17 GLY B N 1
ATOM 2094 C CA . GLY B 1 17 ? -10.438 17.547 7.312 1 96.75 17 GLY B CA 1
ATOM 2095 C C . GLY B 1 17 ? -11.188 18.766 7.832 1 96.75 17 GLY B C 1
ATOM 2096 O O . GLY B 1 17 ? -10.664 19.5 8.664 1 96.75 17 GLY B O 1
ATOM 2097 N N . TYR B 1 18 ? -12.367 18.875 7.352 1 97.44 18 TYR B N 1
ATOM 2098 C CA . TYR B 1 18 ? -13.211 19.969 7.801 1 97.44 18 TYR B CA 1
ATOM 2099 C C . TYR B 1 18 ? -13.461 19.891 9.305 1 97.44 18 TYR B C 1
ATOM 2101 O O . TYR B 1 18 ? -13.352 20.906 10.008 1 97.44 18 TYR B O 1
ATOM 2109 N N . GLU B 1 19 ? -13.781 18.703 9.773 1 96.88 19 GLU B N 1
ATOM 2110 C CA . GLU B 1 19 ? -14.062 18.516 11.195 1 96.88 19 GLU B CA 1
ATOM 2111 C C . GLU B 1 19 ? -12.812 18.766 12.039 1 96.88 19 GLU B C 1
ATOM 2113 O O . GLU B 1 19 ? -12.914 19.219 13.18 1 96.88 19 GLU B O 1
ATOM 2118 N N . THR B 1 20 ? -11.641 18.516 11.469 1 98.12 20 THR B N 1
ATOM 2119 C CA . THR B 1 20 ? -10.398 18.812 12.164 1 98.12 20 THR B CA 1
ATOM 2120 C C . THR B 1 20 ? -10.219 20.328 12.32 1 98.12 20 THR B C 1
ATOM 2122 O O . THR B 1 20 ? -9.914 20.812 13.406 1 98.12 20 THR B O 1
ATOM 2125 N N . VAL B 1 21 ? -10.43 21.062 11.234 1 98.75 21 VAL B N 1
ATOM 2126 C CA . VAL B 1 21 ? -10.352 22.516 11.297 1 98.75 21 VAL B CA 1
ATOM 2127 C C . VAL B 1 21 ? -11.352 23.047 12.312 1 98.75 21 VAL B C 1
ATOM 2129 O O . VAL B 1 21 ? -11.016 23.891 13.148 1 98.75 21 VAL B O 1
ATOM 2132 N N . LYS B 1 22 ? -12.547 22.5 12.273 1 98.38 22 LYS B N 1
ATOM 2133 C CA 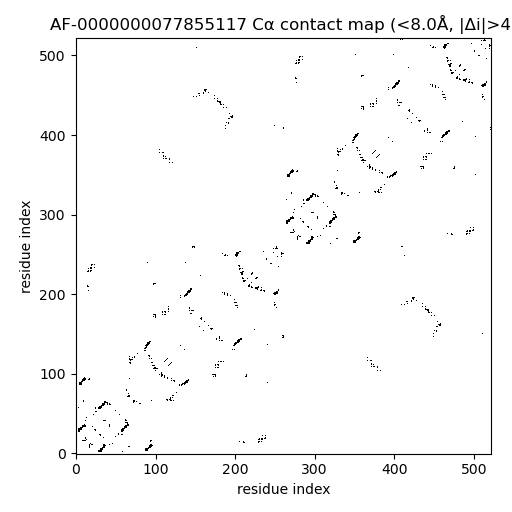. LYS B 1 22 ? -13.602 22.906 13.195 1 98.38 22 LYS B CA 1
ATOM 2134 C C . LYS B 1 22 ? -13.172 22.719 14.641 1 98.38 22 LYS B C 1
ATOM 2136 O O . LYS B 1 22 ? -13.375 23.594 15.484 1 98.38 22 LYS B O 1
ATOM 2141 N N . ALA B 1 23 ? -12.586 21.594 14.914 1 98.06 23 ALA B N 1
ATOM 2142 C CA . ALA B 1 23 ? -12.117 21.297 16.266 1 98.06 23 ALA B CA 1
ATOM 2143 C C . ALA B 1 23 ? -11.016 22.266 16.672 1 98.06 23 ALA B C 1
ATOM 2145 O O . ALA B 1 23 ? -11 22.75 17.812 1 98.06 23 ALA B O 1
ATOM 2146 N N . LEU B 1 24 ? -10.102 22.625 15.812 1 98.5 24 LEU B N 1
ATOM 2147 C CA . LEU B 1 24 ? -8.969 23.484 16.125 1 98.5 24 LEU B CA 1
ATOM 2148 C C . LEU B 1 24 ? -9.438 24.922 16.359 1 98.5 24 LEU B C 1
ATOM 2150 O O . LEU B 1 24 ? -8.898 25.609 17.234 1 98.5 24 LEU B O 1
ATOM 2154 N N . VAL B 1 25 ? -10.414 25.375 15.594 1 97.81 25 VAL B N 1
ATOM 2155 C CA . VAL B 1 25 ? -10.875 26.75 15.727 1 97.81 25 VAL B CA 1
ATOM 2156 C C . VAL B 1 25 ? -11.57 26.938 17.078 1 97.81 25 VAL B C 1
ATOM 2158 O O . VAL B 1 25 ? -11.719 28.062 17.562 1 97.81 25 VAL B O 1
ATOM 2161 N N . GLN B 1 26 ? -11.984 25.797 17.641 1 97.06 26 GLN B N 1
ATOM 2162 C CA . GLN B 1 26 ? -12.672 25.844 18.938 1 97.06 26 GLN B CA 1
ATOM 2163 C C . GLN B 1 26 ? -11.68 25.75 20.078 1 97.06 26 GLN B C 1
ATOM 2165 O O . GLN B 1 26 ? -12.062 25.875 21.25 1 97.06 26 GLN B O 1
ATOM 2170 N N . SER B 1 27 ? -10.461 25.562 19.781 1 94.75 27 SER B N 1
ATOM 2171 C CA . SER B 1 27 ? -9.422 25.391 20.797 1 94.75 27 SER B CA 1
ATOM 2172 C C . SER B 1 27 ? -9.117 26.719 21.484 1 94.75 27 SER B C 1
ATOM 2174 O O . SER B 1 27 ? -9.336 27.781 20.922 1 94.75 27 SER B O 1
ATOM 2176 N N . ASP B 1 28 ? -8.57 26.609 22.75 1 92.31 28 ASP B N 1
ATOM 2177 C CA . ASP B 1 28 ? -8.094 27.797 23.469 1 92.31 28 ASP B CA 1
ATOM 2178 C C . ASP B 1 28 ? -6.797 28.312 22.844 1 92.31 28 ASP B C 1
ATOM 2180 O O . ASP B 1 28 ? -6.449 29.484 23.016 1 92.31 28 ASP B O 1
ATOM 2184 N N . GLN B 1 29 ? -6.113 27.469 22.203 1 94.31 29 GLN B N 1
ATOM 2185 C CA . GLN B 1 29 ? -4.906 27.844 21.484 1 94.31 29 GLN B CA 1
ATOM 2186 C C . GLN B 1 29 ? -5.242 28.469 20.125 1 94.31 29 GLN B C 1
ATOM 2188 O O . GLN B 1 29 ? -6.105 27.953 19.406 1 94.31 29 GLN B O 1
ATOM 2193 N N . ALA B 1 30 ? -4.617 29.594 19.859 1 96.75 30 ALA B N 1
ATOM 2194 C CA . ALA B 1 30 ? -4.809 30.219 18.547 1 96.75 30 ALA B CA 1
ATOM 2195 C C . ALA B 1 30 ? -4.012 29.484 17.484 1 96.75 30 ALA B C 1
ATOM 2197 O O . ALA B 1 30 ? -2.865 29.078 17.703 1 96.75 30 ALA B O 1
ATOM 2198 N N . TYR B 1 31 ? -4.633 29.312 16.359 1 98.44 31 TYR B N 1
ATOM 2199 C CA . TYR B 1 31 ? -3.992 28.672 15.211 1 98.44 31 TYR B CA 1
ATOM 2200 C C . TYR B 1 31 ? -4.066 29.578 13.977 1 98.44 31 TYR B C 1
ATOM 2202 O O . TYR B 1 31 ? -4.969 30.406 13.867 1 98.44 31 TYR B O 1
ATOM 2210 N N . ARG B 1 32 ? -3.057 29.516 13.195 1 98.69 32 ARG B N 1
ATOM 2211 C CA . ARG B 1 32 ? -3.139 29.906 11.789 1 98.69 32 ARG B CA 1
ATOM 2212 C C . ARG B 1 32 ? -3.244 28.688 10.891 1 98.69 32 ARG B C 1
ATOM 2214 O O . ARG B 1 32 ? -2.295 27.906 10.773 1 98.69 32 ARG B O 1
ATOM 2221 N N . ILE B 1 33 ? -4.391 28.531 10.266 1 98.88 33 ILE B N 1
ATOM 2222 C CA . ILE B 1 33 ? -4.66 27.281 9.57 1 98.88 33 ILE B CA 1
ATOM 2223 C C . ILE B 1 33 ? -4.758 27.531 8.07 1 98.88 33 ILE B C 1
ATOM 2225 O O . ILE B 1 33 ? -5.574 28.344 7.621 1 98.88 33 ILE B O 1
ATOM 2229 N N . PHE B 1 34 ? -3.865 26.875 7.281 1 98.94 34 PHE B N 1
ATOM 2230 C CA . PHE B 1 34 ? -4.023 26.781 5.836 1 98.94 34 PHE B CA 1
ATOM 2231 C C . PHE B 1 34 ? -4.961 25.625 5.477 1 98.94 34 PHE B C 1
ATOM 2233 O O . PHE B 1 34 ? -4.594 24.453 5.613 1 98.94 34 PHE B O 1
ATOM 2240 N N . VAL B 1 35 ? -6.168 25.984 5.008 1 98.88 35 VAL B N 1
ATOM 2241 C CA . VAL B 1 35 ? -7.227 25.031 4.691 1 98.88 35 VAL B CA 1
ATOM 2242 C C . VAL B 1 35 ? -7.074 24.547 3.254 1 98.88 35 VAL B C 1
ATOM 2244 O O . VAL B 1 35 ? -7.57 25.172 2.32 1 98.88 35 VAL B O 1
ATOM 2247 N N . GLY B 1 36 ? -6.453 23.422 3.086 1 98.81 36 GLY B N 1
ATOM 2248 C CA . GLY B 1 36 ? -6.211 22.875 1.758 1 98.81 36 GLY B CA 1
ATOM 2249 C C . GLY B 1 36 ? -7.477 22.422 1.058 1 98.81 36 GLY B C 1
ATOM 2250 O O . GLY B 1 36 ? -8.273 21.688 1.631 1 98.81 36 GLY B O 1
ATOM 2251 N N . SER B 1 37 ? -7.633 22.875 -0.124 1 98.56 37 SER B N 1
ATOM 2252 C CA . SER B 1 37 ? -8.781 22.531 -0.958 1 98.56 37 SER B CA 1
ATOM 2253 C C . SER B 1 37 ? -8.422 22.578 -2.439 1 98.56 37 SER B C 1
ATOM 2255 O O . SER B 1 37 ? -7.672 23.453 -2.871 1 98.56 37 SER B O 1
ATOM 2257 N N . ARG B 1 38 ? -8.961 21.656 -3.193 1 97.38 38 ARG B N 1
ATOM 2258 C CA . ARG B 1 38 ? -8.758 21.703 -4.641 1 97.38 38 ARG B CA 1
ATOM 2259 C C . ARG B 1 38 ? -9.453 22.922 -5.246 1 97.38 38 ARG B C 1
ATOM 2261 O O . ARG B 1 38 ? -8.891 23.594 -6.109 1 97.38 38 ARG B O 1
ATOM 2268 N N . SER B 1 39 ? -10.609 23.094 -4.781 1 97.88 39 SER B N 1
ATOM 2269 C CA . SER B 1 39 ? -11.414 24.219 -5.227 1 97.88 39 SER B CA 1
ATOM 2270 C C . SER B 1 39 ? -11.312 25.391 -4.254 1 97.88 39 SER B C 1
ATOM 2272 O O . SER B 1 39 ? -11.641 25.25 -3.074 1 97.88 39 SER B O 1
ATOM 2274 N N . VAL B 1 40 ? -10.93 26.531 -4.816 1 98.38 40 VAL B N 1
ATOM 2275 C CA . VAL B 1 40 ? -10.836 27.734 -3.986 1 98.38 40 VAL B CA 1
ATOM 2276 C C . VAL B 1 40 ? -12.219 28.109 -3.459 1 98.38 40 VAL B C 1
ATOM 2278 O O . VAL B 1 40 ? -12.375 28.406 -2.271 1 98.38 40 VAL B O 1
ATOM 2281 N N . GLU B 1 41 ? -13.211 27.984 -4.258 1 98.56 41 GLU B N 1
ATOM 2282 C CA . GLU B 1 41 ? -14.578 28.344 -3.898 1 98.56 41 GLU B CA 1
ATOM 2283 C C . GLU B 1 41 ? -15.102 27.469 -2.768 1 98.56 41 GLU B C 1
ATOM 2285 O O . GLU B 1 41 ? -15.719 27.969 -1.82 1 98.56 41 GLU B O 1
ATOM 2290 N N . LYS B 1 42 ? -14.883 26.188 -2.838 1 98.12 42 LYS B N 1
ATOM 2291 C CA . LYS B 1 42 ? -15.336 25.266 -1.799 1 98.12 42 LYS B CA 1
ATOM 2292 C C . LYS B 1 42 ? -14.594 25.5 -0.488 1 98.12 42 LYS B C 1
ATOM 2294 O O . LYS B 1 42 ? -15.18 25.391 0.592 1 98.12 42 LYS B O 1
ATOM 2299 N N . GLY B 1 43 ? -13.312 25.812 -0.64 1 98.62 43 GLY B N 1
ATOM 2300 C CA . GLY B 1 43 ? -12.547 26.156 0.544 1 98.62 43 GLY B CA 1
ATOM 2301 C C . GLY B 1 43 ? -13.047 27.406 1.241 1 98.62 43 GLY B C 1
ATOM 2302 O O . GLY B 1 43 ? -13.188 27.422 2.465 1 98.62 43 GLY B O 1
ATOM 2303 N N . GLU B 1 44 ? -13.312 28.422 0.453 1 98.69 44 GLU B N 1
ATOM 2304 C CA . GLU B 1 44 ? -13.812 29.672 1.003 1 98.69 44 GLU B CA 1
ATOM 2305 C C . GLU B 1 44 ? -15.18 29.469 1.656 1 98.69 44 GLU B C 1
ATOM 2307 O O . GLU B 1 44 ? -15.453 30.031 2.721 1 98.69 44 GLU B O 1
ATOM 2312 N N . ALA B 1 45 ? -16 28.688 1.024 1 98.69 45 ALA B N 1
ATOM 2313 C CA . ALA B 1 45 ? -17.312 28.391 1.589 1 98.69 45 ALA B CA 1
ATOM 2314 C C . ALA B 1 45 ? -17.203 27.703 2.941 1 98.69 45 ALA B C 1
ATOM 2316 O O . ALA B 1 45 ? -17.938 28 3.873 1 98.69 45 ALA B O 1
ATOM 2317 N N . ALA B 1 46 ? -16.297 26.75 3.053 1 98.44 46 ALA B N 1
ATOM 2318 C CA . ALA B 1 46 ? -16.062 26.047 4.309 1 98.44 46 ALA B CA 1
ATOM 2319 C C . ALA B 1 46 ? -15.602 27.016 5.402 1 98.44 46 ALA B C 1
ATOM 2321 O O . ALA B 1 46 ? -16.094 26.953 6.531 1 98.44 46 ALA B O 1
ATOM 2322 N N . ILE B 1 47 ? -14.695 27.891 5.051 1 98.62 47 ILE B N 1
ATOM 2323 C CA . ILE B 1 47 ? -14.148 28.844 6.004 1 98.62 47 ILE B CA 1
ATOM 2324 C C . ILE B 1 47 ? -15.25 29.797 6.457 1 98.62 47 ILE B C 1
ATOM 2326 O O . ILE B 1 47 ? -15.352 30.125 7.645 1 98.62 47 ILE B O 1
ATOM 2330 N N . GLU B 1 48 ? -16.047 30.25 5.531 1 98.56 48 GLU B N 1
ATOM 2331 C CA . GLU B 1 48 ? -17.141 31.141 5.863 1 98.56 48 GLU B CA 1
ATOM 2332 C C . GLU B 1 48 ? -18.109 30.5 6.859 1 98.56 48 GLU B C 1
ATOM 2334 O O . GLU B 1 48 ? -18.547 31.156 7.809 1 98.56 48 GLU B O 1
ATOM 2339 N N . THR B 1 49 ? -18.422 29.266 6.625 1 98.5 49 THR B N 1
ATOM 2340 C CA . THR B 1 49 ? -19.281 28.531 7.531 1 98.5 49 THR B CA 1
ATOM 2341 C C . THR B 1 49 ? -18.688 28.484 8.938 1 98.5 49 THR B C 1
ATOM 2343 O O . THR B 1 49 ? -19.391 28.719 9.922 1 98.5 49 THR B O 1
ATOM 2346 N N . LEU B 1 50 ? -17.406 28.234 9.031 1 98.44 50 LEU B N 1
ATOM 2347 C CA . LEU B 1 50 ? -16.719 28.141 10.32 1 98.44 50 LEU B CA 1
ATOM 2348 C C . LEU B 1 50 ? -16.688 29.484 11.016 1 98.44 50 LEU B C 1
ATOM 2350 O O . LEU B 1 50 ? -16.859 29.578 12.234 1 98.44 50 LEU B O 1
ATOM 2354 N N . HIS B 1 51 ? -16.469 30.547 10.289 1 98 51 HIS B N 1
ATOM 2355 C CA . HIS B 1 51 ? -16.453 31.891 10.859 1 98 51 HIS B CA 1
ATOM 2356 C C . HIS B 1 51 ? -17.812 32.25 11.438 1 98 51 HIS B C 1
ATOM 2358 O O . HIS B 1 51 ? -17.906 32.906 12.492 1 98 51 HIS B O 1
ATOM 2364 N N . LYS B 1 52 ? -18.844 31.844 10.703 1 98.31 52 LYS B N 1
ATOM 2365 C CA . LYS B 1 52 ? -20.188 32.125 11.18 1 98.31 52 LYS B CA 1
ATOM 2366 C C . LYS B 1 52 ? -20.5 31.328 12.445 1 98.31 52 LYS B C 1
ATOM 2368 O O . LYS B 1 52 ? -21.141 31.844 13.367 1 98.31 52 LYS B O 1
ATOM 2373 N N . GLU B 1 53 ? -20.031 30.125 12.461 1 97.62 53 GLU B N 1
ATOM 2374 C CA . GLU B 1 53 ? -20.328 29.234 13.578 1 97.62 53 GLU B CA 1
ATOM 2375 C C . GLU B 1 53 ? -19.484 29.594 14.805 1 97.62 53 GLU B C 1
ATOM 2377 O O . GLU B 1 53 ? -19.938 29.422 15.945 1 97.62 53 GLU B O 1
ATOM 2382 N N . PHE B 1 54 ? -18.312 30.062 14.547 1 97.75 54 PHE B N 1
ATOM 2383 C CA . PHE B 1 54 ? -17.391 30.344 15.648 1 97.75 54 PHE B CA 1
ATOM 2384 C C . PHE B 1 54 ? -16.812 31.75 15.5 1 97.75 54 PHE B C 1
ATOM 2386 O O . PHE B 1 54 ? -15.594 31.922 15.383 1 97.75 54 PHE B O 1
ATOM 2393 N N . PRO B 1 55 ? -17.547 32.781 15.672 1 96.31 55 PRO B N 1
ATOM 2394 C CA . PRO B 1 55 ? -17.094 34.156 15.445 1 96.31 55 PRO B CA 1
ATOM 2395 C C . PRO B 1 55 ? -16.094 34.625 16.484 1 96.31 55 PRO B C 1
ATOM 2397 O O . PRO B 1 55 ? -15.359 35.594 16.25 1 96.31 55 PRO B O 1
ATOM 2400 N N . GLN B 1 56 ? -15.977 33.938 17.609 1 96.06 56 GLN B N 1
ATOM 2401 C CA . GLN B 1 56 ? -15.102 34.406 18.688 1 96.06 56 GLN B CA 1
ATOM 2402 C C . GLN B 1 56 ? -13.742 33.688 18.609 1 96.06 56 GLN B C 1
ATOM 2404 O O . GLN B 1 56 ? -12.875 33.938 19.453 1 96.06 56 GLN B O 1
ATOM 2409 N N . SER B 1 57 ? -13.594 32.781 17.625 1 96 57 SER B N 1
ATOM 2410 C CA . SER B 1 57 ? -12.32 32.062 17.5 1 96 57 SER B CA 1
ATOM 2411 C C . SER B 1 57 ? -11.164 33.031 17.281 1 96 57 SER B C 1
ATOM 2413 O O . SER B 1 57 ? -11.297 34 16.547 1 96 57 SER B O 1
ATOM 2415 N N . THR B 1 58 ? -10.031 32.75 17.938 1 95.94 58 THR B N 1
ATOM 2416 C CA . THR B 1 58 ? -8.844 33.562 17.766 1 95.94 58 THR B CA 1
ATOM 2417 C C . THR B 1 58 ? -7.961 33.031 16.656 1 95.94 58 THR B C 1
ATOM 2419 O O . THR B 1 58 ? -6.934 33.625 16.312 1 95.94 58 THR B O 1
ATOM 2422 N N . SER B 1 59 ? -8.398 31.922 16.094 1 97.81 59 SER B N 1
ATOM 2423 C CA . SER B 1 59 ? -7.641 31.297 15.008 1 97.81 59 SER B CA 1
ATOM 2424 C C . SER B 1 59 ? -7.93 31.984 13.672 1 97.81 59 SER B C 1
ATOM 2426 O O . SER B 1 59 ? -8.984 32.594 13.5 1 97.81 59 SER B O 1
ATOM 2428 N N . THR B 1 60 ? -6.953 31.969 12.797 1 98.19 60 THR B N 1
ATOM 2429 C CA . THR B 1 60 ? -7.117 32.5 11.445 1 98.19 60 THR B CA 1
ATOM 2430 C C . THR B 1 60 ? -7.113 31.375 10.422 1 98.19 60 THR B C 1
ATOM 2432 O O . THR B 1 60 ? -6.355 30.406 10.555 1 98.19 60 THR B O 1
ATOM 2435 N N . LEU B 1 61 ? -8.023 31.516 9.469 1 98.62 61 LEU B N 1
ATOM 2436 C CA . LEU B 1 61 ? -8.164 30.516 8.414 1 98.62 61 LEU B CA 1
ATOM 2437 C C . LEU B 1 61 ? -7.922 31.141 7.043 1 98.62 61 LEU B C 1
ATOM 2439 O O . LEU B 1 61 ? -8.367 32.25 6.777 1 98.62 61 LEU B O 1
ATOM 2443 N N . GLU B 1 62 ? -7.223 30.5 6.234 1 98.38 62 GLU B N 1
ATOM 2444 C CA . GLU B 1 62 ? -7.07 30.891 4.836 1 98.38 62 GLU B CA 1
ATOM 2445 C C . GLU B 1 62 ? -7.07 29.688 3.914 1 98.38 62 GLU B C 1
ATOM 2447 O O . GLU B 1 62 ? -6.539 28.625 4.27 1 98.38 62 GLU B O 1
ATOM 2452 N N . VAL B 1 63 ? -7.641 29.844 2.727 1 98.75 63 VAL B N 1
ATOM 2453 C CA . VAL B 1 63 ? -7.695 28.766 1.758 1 98.75 63 VAL B CA 1
ATOM 2454 C C . VAL B 1 63 ? -6.316 28.547 1.141 1 98.75 63 VAL B C 1
ATOM 2456 O O . VAL B 1 63 ? -5.633 29.516 0.781 1 98.75 63 VAL B O 1
ATOM 2459 N N . LEU B 1 64 ? -5.852 27.375 1.117 1 98.88 64 LEU B N 1
ATOM 2460 C CA . LEU B 1 64 ? -4.695 26.938 0.339 1 98.88 64 LEU B CA 1
ATOM 2461 C C . LEU B 1 64 ? -5.117 26.031 -0.807 1 98.88 64 LEU B C 1
ATOM 2463 O O . LEU B 1 64 ? -5.512 24.891 -0.58 1 98.88 64 LEU B O 1
ATOM 2467 N N . GLN B 1 65 ? -5.078 26.562 -2.006 1 98.88 65 GLN B N 1
ATOM 2468 C CA . GLN B 1 65 ? -5.414 25.703 -3.139 1 98.88 65 GLN B CA 1
ATOM 2469 C C . GLN B 1 65 ? -4.344 24.641 -3.357 1 98.88 65 GLN B C 1
ATOM 2471 O O . GLN B 1 65 ? -3.17 24.969 -3.555 1 98.88 65 GLN B O 1
ATOM 2476 N N . VAL B 1 66 ? -4.801 23.375 -3.307 1 98.88 66 VAL B N 1
ATOM 2477 C CA . VAL B 1 66 ? -3.844 22.281 -3.504 1 98.88 66 VAL B CA 1
ATOM 2478 C C . VAL B 1 66 ? -4.578 21.031 -3.943 1 98.88 66 VAL B C 1
ATOM 2480 O O . VAL B 1 66 ? -5.594 20.656 -3.354 1 98.88 66 VAL B O 1
ATOM 2483 N N . ASP B 1 67 ? -4.168 20.5 -5.055 1 98.75 67 ASP B N 1
ATOM 2484 C CA . ASP B 1 67 ? -4.516 19.172 -5.543 1 98.75 67 ASP B CA 1
ATOM 2485 C C . ASP B 1 67 ? -3.33 18.219 -5.414 1 98.75 67 ASP B C 1
ATOM 2487 O O . ASP B 1 67 ? -2.371 18.297 -6.188 1 98.75 67 ASP B O 1
ATOM 2491 N N . VAL B 1 68 ? -3.498 17.25 -4.484 1 98.69 68 VAL B N 1
ATOM 2492 C CA . VAL B 1 68 ? -2.34 16.422 -4.145 1 98.69 68 VAL B CA 1
ATOM 2493 C C . VAL B 1 68 ? -2.09 15.398 -5.25 1 98.69 68 VAL B C 1
ATOM 2495 O O . VAL B 1 68 ? -1.091 14.68 -5.219 1 98.69 68 VAL B O 1
ATOM 2498 N N . SER B 1 69 ? -2.941 15.328 -6.285 1 97.81 69 SER B N 1
ATOM 2499 C CA . SER B 1 69 ? -2.75 14.375 -7.375 1 97.81 69 SER B CA 1
ATOM 2500 C C . SER B 1 69 ? -1.742 14.906 -8.391 1 97.81 69 SER B C 1
ATOM 2502 O O . SER B 1 69 ? -1.305 14.164 -9.281 1 97.81 69 SER B O 1
ATOM 2504 N N . THR B 1 70 ? -1.302 16.172 -8.289 1 97.81 70 THR B N 1
ATOM 2505 C CA . THR B 1 70 ? -0.322 16.703 -9.227 1 97.81 70 THR B CA 1
ATOM 2506 C C . THR B 1 70 ? 0.785 17.453 -8.484 1 97.81 70 THR B C 1
ATOM 2508 O O . THR B 1 70 ? 0.515 18.203 -7.543 1 97.81 70 THR B O 1
ATOM 2511 N N . ASP B 1 71 ? 1.993 17.312 -8.953 1 98.31 71 ASP B N 1
ATOM 2512 C CA . ASP B 1 71 ? 3.152 17.906 -8.297 1 98.31 71 ASP B CA 1
ATOM 2513 C C . ASP B 1 71 ? 3.182 19.422 -8.484 1 98.31 71 ASP B C 1
ATOM 2515 O O . ASP B 1 71 ? 3.617 20.156 -7.602 1 98.31 71 ASP B O 1
ATOM 2519 N N . GLU B 1 72 ? 2.758 19.781 -9.578 1 98.5 72 GLU B N 1
ATOM 2520 C CA . GLU B 1 72 ? 2.711 21.219 -9.852 1 98.5 72 GLU B CA 1
ATOM 2521 C C . GLU B 1 72 ? 1.828 21.953 -8.844 1 98.5 72 GLU B C 1
ATOM 2523 O O . GLU B 1 72 ? 2.199 23 -8.336 1 98.5 72 GLU B O 1
ATOM 2528 N N . SER B 1 73 ? 0.671 21.391 -8.594 1 98.81 73 SER B N 1
ATOM 2529 C CA . SER B 1 73 ? -0.238 22 -7.625 1 98.81 73 SER B CA 1
ATOM 2530 C C . SER B 1 73 ? 0.382 22.047 -6.23 1 98.81 73 SER B C 1
ATOM 2532 O O . SER B 1 73 ? 0.252 23.031 -5.52 1 98.81 73 SER B O 1
ATOM 2534 N N . ILE B 1 74 ? 1.099 21.016 -5.844 1 98.88 74 ILE B N 1
ATOM 2535 C CA . ILE B 1 74 ? 1.737 20.953 -4.535 1 98.88 74 ILE B CA 1
ATOM 2536 C C . ILE B 1 74 ? 2.846 22 -4.445 1 98.88 74 ILE B C 1
ATOM 2538 O O . ILE B 1 74 ? 2.969 22.703 -3.439 1 98.88 74 ILE B O 1
ATOM 2542 N N . GLN B 1 75 ? 3.588 22.078 -5.516 1 98.81 75 GLN B N 1
ATOM 2543 C CA . GLN B 1 75 ? 4.656 23.078 -5.551 1 98.81 75 GLN B CA 1
ATOM 2544 C C . GLN B 1 75 ? 4.094 24.484 -5.434 1 98.81 75 GLN B C 1
ATOM 2546 O O . GLN B 1 75 ? 4.633 25.312 -4.699 1 98.81 75 GLN B O 1
ATOM 2551 N N . ASP B 1 76 ? 3.076 24.75 -6.152 1 98.88 76 ASP B N 1
ATOM 2552 C CA . ASP B 1 76 ? 2.436 26.062 -6.082 1 98.88 76 ASP B CA 1
ATOM 2553 C C . ASP B 1 76 ? 1.935 26.359 -4.668 1 98.88 76 ASP B C 1
ATOM 2555 O O . ASP B 1 76 ? 2.066 27.469 -4.176 1 98.88 76 ASP B O 1
ATOM 2559 N N . ALA B 1 77 ? 1.342 25.375 -4.055 1 98.94 77 ALA B N 1
ATOM 2560 C CA . ALA B 1 77 ? 0.874 25.531 -2.678 1 98.94 77 ALA B CA 1
ATOM 2561 C C . ALA B 1 77 ? 2.031 25.844 -1.734 1 98.94 77 ALA B C 1
ATOM 2563 O O . ALA B 1 77 ? 1.911 26.703 -0.855 1 98.94 77 ALA B O 1
ATOM 2564 N N . PHE B 1 78 ? 3.111 25.141 -1.937 1 98.94 78 PHE B N 1
ATOM 2565 C CA . PHE B 1 78 ? 4.301 25.375 -1.127 1 98.94 78 PHE B CA 1
ATOM 2566 C C . PHE B 1 78 ? 4.762 26.828 -1.248 1 98.94 78 PHE B C 1
ATOM 2568 O O . PHE B 1 78 ? 5.031 27.484 -0.24 1 98.94 78 PHE B O 1
ATOM 2575 N N . GLU B 1 79 ? 4.863 27.266 -2.455 1 98.88 79 GLU B N 1
ATOM 2576 C CA . GLU B 1 79 ? 5.32 28.625 -2.686 1 98.88 79 GLU B CA 1
ATOM 2577 C C . GLU B 1 79 ? 4.371 29.641 -2.055 1 98.88 79 GLU B C 1
ATOM 2579 O O . GLU B 1 79 ? 4.812 30.672 -1.534 1 98.88 79 GLU B O 1
ATOM 2584 N N . THR B 1 80 ? 3.143 29.375 -2.107 1 98.88 80 THR B N 1
ATOM 2585 C CA . THR B 1 80 ? 2.145 30.234 -1.494 1 98.88 80 THR B CA 1
ATOM 2586 C C . THR B 1 80 ? 2.361 30.328 0.013 1 98.88 80 THR B C 1
ATOM 2588 O O . THR B 1 80 ? 2.383 31.422 0.576 1 98.88 80 THR B O 1
ATOM 2591 N N . VAL B 1 81 ? 2.539 29.203 0.682 1 98.94 81 VAL B N 1
ATOM 2592 C CA . VAL B 1 81 ? 2.725 29.172 2.129 1 98.94 81 VAL B CA 1
ATOM 2593 C C . VAL B 1 81 ? 4.062 29.812 2.492 1 98.94 81 VAL B C 1
ATOM 2595 O O . VAL B 1 81 ? 4.137 30.625 3.424 1 98.94 81 VAL B O 1
ATOM 2598 N N . LYS B 1 82 ? 5.062 29.469 1.728 1 98.75 82 LYS B N 1
ATOM 2599 C CA . LYS B 1 82 ? 6.406 30 1.956 1 98.75 82 LYS B CA 1
ATOM 2600 C C . LYS B 1 82 ? 6.41 31.531 1.893 1 98.75 82 LYS B C 1
ATOM 2602 O O . LYS B 1 82 ? 7.152 32.188 2.631 1 98.75 82 LYS B O 1
ATOM 2607 N N . ALA B 1 83 ? 5.652 32.094 1.037 1 98.62 83 ALA B N 1
ATOM 2608 C CA . ALA B 1 83 ? 5.574 33.531 0.881 1 98.62 83 ALA B CA 1
ATOM 2609 C C . ALA B 1 83 ? 4.883 34.188 2.08 1 98.62 83 ALA B C 1
ATOM 2611 O O . ALA B 1 83 ? 5.043 35.375 2.324 1 98.62 83 ALA B O 1
ATOM 2612 N N . LYS B 1 84 ? 4.199 33.406 2.867 1 98.38 84 LYS B N 1
ATOM 2613 C CA . LYS B 1 84 ? 3.346 34 3.91 1 98.38 84 LYS B CA 1
ATOM 2614 C C . LYS B 1 84 ? 3.92 33.719 5.297 1 98.38 84 LYS B C 1
ATOM 2616 O O . LYS B 1 84 ? 3.57 34.375 6.266 1 98.38 84 LYS B O 1
ATOM 2621 N N . THR B 1 85 ? 4.68 32.719 5.414 1 98.12 85 THR B N 1
ATOM 2622 C CA . THR B 1 85 ? 5.219 32.344 6.719 1 98.12 85 THR B CA 1
ATOM 2623 C C . THR B 1 85 ? 6.598 31.703 6.57 1 98.12 85 THR B C 1
ATOM 2625 O O . THR B 1 85 ? 6.93 31.172 5.512 1 98.12 85 THR B O 1
ATOM 2628 N N . GLU B 1 86 ? 7.387 31.734 7.594 1 97.62 86 GLU B N 1
ATOM 2629 C CA . GLU B 1 86 ? 8.758 31.234 7.574 1 97.62 86 GLU B CA 1
ATOM 2630 C C . GLU B 1 86 ? 8.797 29.75 7.91 1 97.62 86 GLU B C 1
ATOM 2632 O O . GLU B 1 86 ? 9.773 29.062 7.602 1 97.62 86 GLU B O 1
ATOM 2637 N N . TYR B 1 87 ? 7.809 29.344 8.648 1 98.44 87 TYR B N 1
ATOM 2638 C CA . TYR B 1 87 ? 7.75 27.953 9.062 1 98.44 87 TYR B CA 1
ATOM 2639 C C . TYR B 1 87 ? 6.309 27.484 9.211 1 98.44 87 TYR B C 1
ATOM 2641 O O . TYR B 1 87 ? 5.379 28.297 9.141 1 98.44 87 TYR B O 1
ATOM 2649 N N . ILE B 1 88 ? 6.121 26.234 9.266 1 98.88 88 ILE B N 1
ATOM 2650 C CA . ILE B 1 88 ? 4.867 25.625 9.703 1 98.88 88 ILE B CA 1
ATOM 2651 C C . ILE B 1 88 ? 5.133 24.672 10.867 1 98.88 88 ILE B C 1
ATOM 2653 O O . ILE B 1 88 ? 6.219 24.109 10.977 1 98.88 88 ILE B O 1
ATOM 2657 N N . ASP B 1 89 ? 4.102 24.531 11.695 1 98.88 89 ASP B N 1
ATOM 2658 C CA . ASP B 1 89 ? 4.266 23.703 12.883 1 98.88 89 ASP B CA 1
ATOM 2659 C C . ASP B 1 89 ? 3.709 22.297 12.648 1 98.88 89 ASP B C 1
ATOM 2661 O O . ASP B 1 89 ? 4.207 21.328 13.219 1 98.88 89 ASP B O 1
ATOM 2665 N N . VAL B 1 90 ? 2.678 22.219 11.891 1 98.94 90 VAL B N 1
ATOM 2666 C CA . VAL B 1 90 ? 1.963 20.953 11.711 1 98.94 90 VAL B CA 1
ATOM 2667 C C . VAL B 1 90 ? 1.589 20.781 10.242 1 98.94 90 VAL B C 1
ATOM 2669 O O . VAL B 1 90 ? 1.058 21.688 9.617 1 98.94 90 VAL B O 1
ATOM 2672 N N . LEU B 1 91 ? 1.951 19.688 9.664 1 98.94 91 LEU B N 1
ATOM 2673 C CA . LEU B 1 91 ? 1.47 19.234 8.359 1 98.94 91 LEU B CA 1
ATOM 2674 C C . LEU B 1 91 ? 0.573 18.016 8.5 1 98.94 91 LEU B C 1
ATOM 2676 O O . LEU B 1 91 ? 1.009 16.969 9 1 98.94 91 LEU B O 1
ATOM 2680 N N . ILE B 1 92 ? -0.686 18.156 8.141 1 98.94 92 ILE B N 1
ATOM 2681 C CA . ILE B 1 92 ? -1.651 17.062 8.203 1 98.94 92 ILE B CA 1
ATOM 2682 C C . ILE B 1 92 ? -2.002 16.609 6.785 1 98.94 92 ILE B C 1
ATOM 2684 O O . ILE B 1 92 ? -2.74 17.281 6.07 1 98.94 92 ILE B O 1
ATOM 2688 N N . ASN B 1 93 ? -1.479 15.461 6.414 1 98.81 93 ASN B N 1
ATOM 2689 C CA . ASN B 1 93 ? -1.864 14.828 5.16 1 98.81 93 ASN B CA 1
ATOM 2690 C C . ASN B 1 93 ? -3.213 14.125 5.277 1 98.81 93 ASN B C 1
ATOM 2692 O O . ASN B 1 93 ? -3.271 12.914 5.512 1 98.81 93 ASN B O 1
ATOM 2696 N N . ASN B 1 94 ? -4.227 14.883 5.012 1 97.88 94 ASN B N 1
ATOM 2697 C CA . ASN B 1 94 ? -5.586 14.406 5.219 1 97.88 94 ASN B CA 1
ATOM 2698 C C . ASN B 1 94 ? -6.266 14.062 3.895 1 97.88 94 ASN B C 1
ATOM 2700 O O . ASN B 1 94 ? -7.148 13.203 3.85 1 97.88 94 ASN B O 1
ATOM 2704 N N . ALA B 1 95 ? -5.848 14.75 2.811 1 96.69 95 ALA B N 1
ATOM 2705 C CA . ALA B 1 95 ? -6.48 14.492 1.521 1 96.69 95 ALA B CA 1
ATOM 2706 C C . ALA B 1 95 ? -6.457 13 1.193 1 96.69 95 ALA B C 1
ATOM 2708 O O . ALA B 1 95 ? -5.426 12.344 1.349 1 96.69 95 ALA B O 1
ATOM 2709 N N . GLY B 1 96 ? -7.559 12.461 0.835 1 93.75 96 GLY B N 1
ATOM 2710 C CA . GLY B 1 96 ? -7.719 11.062 0.485 1 93.75 96 GLY B CA 1
ATOM 2711 C C . GLY B 1 96 ? -8.953 10.789 -0.352 1 93.75 96 GLY B C 1
ATOM 2712 O O . GLY B 1 96 ? -9.867 11.617 -0.403 1 93.75 96 GLY B O 1
ATOM 2713 N N . ALA B 1 97 ? -8.93 9.68 -1.026 1 92.62 97 ALA B N 1
ATOM 2714 C CA . ALA B 1 97 ? -10.055 9.32 -1.89 1 92.62 97 ALA B CA 1
ATOM 2715 C C . ALA B 1 97 ? -10.133 7.805 -2.072 1 92.62 97 ALA B C 1
ATOM 2717 O O . ALA B 1 97 ? -9.141 7.098 -1.893 1 92.62 97 ALA B O 1
ATOM 2718 N N . ALA B 1 98 ? -11.289 7.348 -2.266 1 92.31 98 ALA B N 1
ATOM 2719 C CA . ALA B 1 98 ? -11.586 5.977 -2.666 1 92.31 98 ALA B CA 1
ATOM 2720 C C . ALA B 1 98 ? -12.32 5.949 -4.008 1 92.31 98 ALA B C 1
ATOM 2722 O O . ALA B 1 98 ? -13.18 6.793 -4.273 1 92.31 98 ALA B O 1
ATOM 2723 N N . PHE B 1 99 ? -11.992 4.949 -4.855 1 92.94 99 PHE B N 1
ATOM 2724 C CA . PHE B 1 99 ? -12.586 4.871 -6.188 1 92.94 99 PHE B CA 1
ATOM 2725 C C . PHE B 1 99 ? -13.133 3.477 -6.457 1 92.94 99 PHE B C 1
ATOM 2727 O O . PHE B 1 99 ? -13.531 3.17 -7.582 1 92.94 99 PHE B O 1
ATOM 2734 N N . ASP B 1 100 ? -13.148 2.65 -5.516 1 91.44 100 ASP B N 1
ATOM 2735 C CA . ASP B 1 100 ? -13.594 1.268 -5.672 1 91.44 100 ASP B CA 1
ATOM 2736 C C . ASP B 1 100 ? -15.023 1.206 -6.211 1 91.44 100 ASP B C 1
ATOM 2738 O O . ASP B 1 100 ? -15.906 1.899 -5.711 1 91.44 100 ASP B O 1
ATOM 2742 N N . GLY B 1 101 ? -15.281 0.316 -7.188 1 86.31 101 GLY B N 1
ATOM 2743 C CA . GLY B 1 101 ? -16.609 0.104 -7.73 1 86.31 101 GLY B CA 1
ATOM 2744 C C . GLY B 1 101 ? -17.078 1.228 -8.641 1 86.31 101 GLY B C 1
ATOM 2745 O O . GLY B 1 101 ? -18.172 1.171 -9.195 1 86.31 101 GLY B O 1
ATOM 2746 N N . GLN B 1 102 ? -16.25 2.25 -8.773 1 86.12 102 GLN B N 1
ATOM 2747 C CA . GLN B 1 102 ? -16.672 3.404 -9.562 1 86.12 102 GLN B CA 1
ATOM 2748 C C . GLN B 1 102 ? -16.016 3.393 -10.938 1 86.12 102 GLN B C 1
ATOM 2750 O O . GLN B 1 102 ? -16.578 3.928 -11.898 1 86.12 102 GLN B O 1
ATOM 2755 N N . ILE B 1 103 ? -14.82 2.797 -10.945 1 90.75 103 ILE B N 1
ATOM 2756 C CA . ILE B 1 103 ? -14.055 2.729 -12.188 1 90.75 103 ILE B CA 1
ATOM 2757 C C . ILE B 1 103 ? -13.398 1.357 -12.312 1 90.75 103 ILE B C 1
ATOM 2759 O O . ILE B 1 103 ? -13.68 0.45 -11.523 1 90.75 103 ILE B O 1
ATOM 2763 N N . GLY B 1 104 ? -12.555 1.159 -13.258 1 92 104 GLY B N 1
ATOM 2764 C CA . GLY B 1 104 ? -11.969 -0.146 -13.516 1 92 104 GLY B CA 1
ATOM 2765 C C . GLY B 1 104 ? -11.023 -0.601 -12.414 1 92 104 GLY B C 1
ATOM 2766 O O . GLY B 1 104 ? -10.547 0.215 -11.625 1 92 104 GLY B O 1
ATOM 2767 N N . LEU B 1 105 ? -10.711 -1.867 -12.383 1 93.56 105 LEU B N 1
ATOM 2768 C CA . LEU B 1 105 ? -9.961 -2.525 -11.32 1 93.56 105 LEU B CA 1
ATOM 2769 C C . LEU B 1 105 ? -8.602 -1.86 -11.133 1 93.56 105 LEU B C 1
ATOM 2771 O O . LEU B 1 105 ? -8.25 -1.472 -10.016 1 93.56 105 LEU B O 1
ATOM 2775 N N . ARG B 1 106 ? -7.918 -1.729 -12.219 1 97.5 106 ARG B N 1
ATOM 2776 C CA . ARG B 1 106 ? -6.586 -1.137 -12.133 1 97.5 106 ARG B CA 1
ATOM 2777 C C . ARG B 1 106 ? -6.664 0.344 -11.781 1 97.5 106 ARG B C 1
ATOM 2779 O O . ARG B 1 106 ? -5.918 0.824 -10.922 1 97.5 106 ARG B O 1
ATOM 2786 N N . ASP B 1 107 ? -7.562 0.974 -12.367 1 97.31 107 ASP B N 1
ATOM 2787 C CA . ASP B 1 107 ? -7.656 2.424 -12.211 1 97.31 107 ASP B CA 1
ATOM 2788 C C . ASP B 1 107 ? -8.055 2.803 -10.789 1 97.31 107 ASP B C 1
ATOM 2790 O O . ASP B 1 107 ? -7.574 3.797 -10.25 1 97.31 107 ASP B O 1
ATOM 2794 N N . CYS B 1 108 ? -8.977 2.072 -10.234 1 96.5 108 CYS B N 1
ATOM 2795 C CA . CYS B 1 108 ? -9.398 2.422 -8.883 1 96.5 108 CYS B CA 1
ATOM 2796 C C . CYS B 1 108 ? -8.242 2.303 -7.895 1 96.5 108 CYS B C 1
ATOM 2798 O O . CYS B 1 108 ? -8.094 3.141 -7.004 1 96.5 108 CYS B O 1
ATOM 2800 N N . PHE B 1 109 ? -7.422 1.265 -8.102 1 98.31 109 PHE B N 1
ATOM 2801 C CA . PHE B 1 109 ? -6.246 1.083 -7.258 1 98.31 109 PHE B CA 1
ATOM 2802 C C . PHE B 1 109 ? -5.242 2.209 -7.477 1 98.31 109 PHE B C 1
ATOM 2804 O O . PHE B 1 109 ? -4.812 2.857 -6.523 1 98.31 109 PHE B O 1
ATOM 2811 N N . ASN B 1 110 ? -4.945 2.438 -8.711 1 98.62 110 ASN B N 1
ATOM 2812 C CA . ASN B 1 110 ? -3.885 3.387 -9.031 1 98.62 110 ASN B CA 1
ATOM 2813 C C . ASN B 1 110 ? -4.277 4.812 -8.656 1 98.62 110 ASN B C 1
ATOM 2815 O O . ASN B 1 110 ? -3.441 5.586 -8.18 1 98.62 110 ASN B O 1
ATOM 2819 N N . GLN B 1 111 ? -5.484 5.172 -8.875 1 98.12 111 GLN B N 1
ATOM 2820 C CA . GLN B 1 111 ? -5.914 6.523 -8.539 1 98.12 111 GLN B CA 1
ATOM 2821 C C . GLN B 1 111 ? -5.938 6.738 -7.027 1 98.12 111 GLN B C 1
ATOM 2823 O O . GLN B 1 111 ? -5.488 7.777 -6.535 1 98.12 111 GLN B O 1
ATOM 2828 N N . ALA B 1 112 ? -6.465 5.766 -6.297 1 97.31 112 ALA B N 1
ATOM 2829 C CA . ALA B 1 112 ? -6.457 5.863 -4.84 1 97.31 112 ALA B CA 1
ATOM 2830 C C . ALA B 1 112 ? -5.035 5.992 -4.305 1 97.31 112 ALA B C 1
ATOM 2832 O O . ALA B 1 112 ? -4.762 6.836 -3.445 1 97.31 112 ALA B O 1
ATOM 2833 N N . TYR B 1 113 ? -4.145 5.211 -4.867 1 98.56 113 TYR B N 1
ATOM 2834 C CA . TYR B 1 113 ? -2.76 5.219 -4.414 1 98.56 113 TYR B CA 1
ATOM 2835 C C . TYR B 1 113 ? -2.086 6.547 -4.738 1 98.56 113 TYR B C 1
ATOM 2837 O O . TYR B 1 113 ? -1.327 7.082 -3.928 1 98.56 113 TYR B O 1
ATOM 2845 N N . ASN B 1 114 ? -2.309 7.043 -5.891 1 98.75 114 ASN B N 1
ATOM 2846 C CA . ASN B 1 114 ? -1.73 8.312 -6.316 1 98.75 114 ASN B CA 1
ATOM 2847 C C . ASN B 1 114 ? -2.107 9.445 -5.367 1 98.75 114 ASN B C 1
ATOM 2849 O O . ASN B 1 114 ? -1.265 10.273 -5.02 1 98.75 114 ASN B O 1
ATOM 2853 N N . ILE B 1 115 ? -3.289 9.453 -4.941 1 97.94 115 ILE B N 1
ATOM 2854 C CA . ILE B 1 115 ? -3.793 10.516 -4.074 1 97.94 115 ILE B CA 1
ATOM 2855 C C . ILE B 1 115 ? -3.367 10.25 -2.633 1 97.94 115 ILE B C 1
ATOM 2857 O O . ILE B 1 115 ? -2.76 11.109 -1.988 1 97.94 115 ILE B O 1
ATOM 2861 N N . ASN B 1 116 ? -3.609 9.047 -2.146 1 97.81 116 ASN B N 1
ATOM 2862 C CA . ASN B 1 116 ? -3.535 8.742 -0.722 1 97.81 116 ASN B CA 1
ATOM 2863 C C . ASN B 1 116 ? -2.092 8.539 -0.267 1 97.81 116 ASN B C 1
ATOM 2865 O O . ASN B 1 116 ? -1.77 8.75 0.902 1 97.81 116 ASN B O 1
ATOM 2869 N N . VAL B 1 117 ? -1.242 8.102 -1.198 1 98.69 117 VAL B N 1
ATOM 2870 C CA . VAL B 1 117 ? 0.115 7.742 -0.793 1 98.69 117 VAL B CA 1
ATOM 2871 C C . VAL B 1 117 ? 1.12 8.641 -1.513 1 98.69 117 VAL B C 1
ATOM 2873 O O . VAL B 1 117 ? 1.816 9.438 -0.878 1 98.69 117 VAL B O 1
ATOM 2876 N N . SER B 1 118 ? 1.133 8.594 -2.844 1 98.75 118 SER B N 1
ATOM 2877 C CA . SER B 1 118 ? 2.102 9.383 -3.598 1 98.75 118 SER B CA 1
ATOM 2878 C C . SER B 1 118 ? 1.916 10.875 -3.344 1 98.75 118 SER B C 1
ATOM 2880 O O . SER B 1 118 ? 2.895 11.609 -3.176 1 98.75 118 SER B O 1
ATOM 2882 N N . GLY B 1 119 ? 0.649 11.297 -3.375 1 98.69 119 GLY B N 1
ATOM 2883 C CA . GLY B 1 119 ? 0.361 12.695 -3.09 1 98.69 119 GLY B CA 1
ATOM 2884 C C . GLY B 1 119 ? 0.83 13.133 -1.716 1 98.69 119 GLY B C 1
ATOM 2885 O O . GLY B 1 119 ? 1.438 14.195 -1.57 1 98.69 119 GLY B O 1
ATOM 2886 N N . ALA B 1 120 ? 0.552 12.328 -0.7 1 98.69 120 ALA B N 1
ATOM 2887 C CA . ALA B 1 120 ? 0.993 12.617 0.662 1 98.69 120 ALA B CA 1
ATOM 2888 C C . ALA B 1 120 ? 2.516 12.664 0.748 1 98.69 120 ALA B C 1
ATOM 2890 O O . ALA B 1 120 ? 3.08 13.5 1.458 1 98.69 120 ALA B O 1
ATOM 2891 N N . HIS B 1 121 ? 3.172 11.75 0.031 1 98.62 121 HIS B N 1
ATOM 2892 C CA . HIS B 1 121 ? 4.629 11.703 0.023 1 98.62 121 HIS B CA 1
ATOM 2893 C C . HIS B 1 121 ? 5.219 12.969 -0.584 1 98.62 121 HIS B C 1
ATOM 2895 O O . HIS B 1 121 ? 6.098 13.602 0.011 1 98.62 121 HIS B O 1
ATOM 2901 N N . VAL B 1 122 ? 4.734 13.32 -1.738 1 98.69 122 VAL B N 1
ATOM 2902 C CA . VAL B 1 122 ? 5.25 14.5 -2.43 1 98.69 122 VAL B CA 1
ATOM 2903 C C . VAL B 1 122 ? 4.945 15.75 -1.612 1 98.69 122 VAL B C 1
ATOM 2905 O O . VAL B 1 122 ? 5.805 16.625 -1.464 1 98.69 122 VAL B O 1
ATOM 2908 N N . MET B 1 123 ? 3.729 15.828 -1.073 1 98.88 123 MET B N 1
ATOM 2909 C CA . MET B 1 123 ? 3.348 16.938 -0.205 1 98.88 123 MET B CA 1
ATOM 2910 C C . MET B 1 123 ? 4.328 17.094 0.954 1 98.88 123 MET B C 1
ATOM 2912 O O . MET B 1 123 ? 4.844 18.172 1.201 1 98.88 123 MET B O 1
ATOM 2916 N N . THR B 1 124 ? 4.566 16 1.627 1 98.88 124 THR B N 1
ATOM 2917 C CA . THR B 1 124 ? 5.465 15.984 2.777 1 98.88 124 THR B CA 1
ATOM 2918 C C . THR B 1 124 ? 6.871 16.406 2.371 1 98.88 124 THR B C 1
ATOM 2920 O O . THR B 1 124 ? 7.477 17.266 3.014 1 98.88 124 THR B O 1
ATOM 2923 N N . TYR B 1 125 ? 7.344 15.82 1.262 1 98.56 125 TYR B N 1
ATOM 2924 C CA . TYR B 1 125 ? 8.695 16.109 0.787 1 98.56 125 TYR B CA 1
ATOM 2925 C C . TYR B 1 125 ? 8.867 17.594 0.497 1 98.56 125 TYR B C 1
ATOM 2927 O O . TYR B 1 125 ? 9.836 18.219 0.95 1 98.56 125 TYR B O 1
ATOM 2935 N N . ILE B 1 126 ? 7.973 18.172 -0.171 1 98.75 126 ILE B N 1
ATOM 2936 C CA . ILE B 1 126 ? 8.078 19.547 -0.658 1 98.75 126 ILE B CA 1
ATOM 2937 C C . ILE B 1 126 ? 7.91 20.516 0.504 1 98.75 126 ILE B C 1
ATOM 2939 O O . ILE B 1 126 ?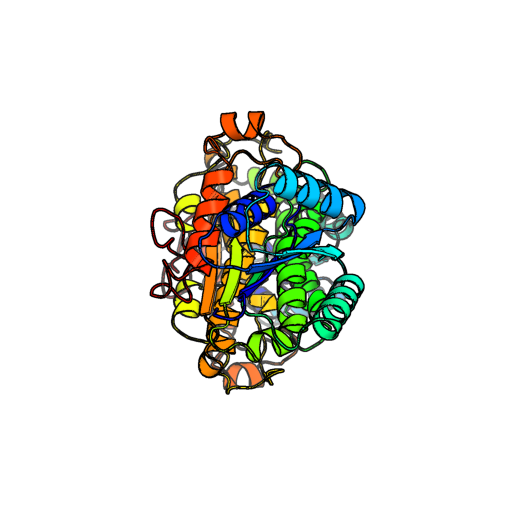 8.57 21.562 0.547 1 98.75 126 ILE B O 1
ATOM 2943 N N . PHE B 1 127 ? 7.133 20.219 1.53 1 98.94 127 PHE B N 1
ATOM 2944 C CA . PHE B 1 127 ? 6.828 21.141 2.625 1 98.94 127 PHE B CA 1
ATOM 2945 C C . PHE B 1 127 ? 7.828 20.969 3.764 1 98.94 127 PHE B C 1
ATOM 2947 O O . PHE B 1 127 ? 7.82 21.734 4.723 1 98.94 127 PHE B O 1
ATOM 2954 N N . MET B 1 128 ? 8.695 20 3.643 1 98.81 128 MET B N 1
ATOM 2955 C CA . MET B 1 128 ? 9.578 19.625 4.742 1 98.81 128 MET B CA 1
ATOM 2956 C C . MET B 1 128 ? 10.461 20.797 5.156 1 98.81 128 MET B C 1
ATOM 2958 O O . MET B 1 128 ? 10.664 21.031 6.348 1 98.81 128 MET B O 1
ATOM 2962 N N . PRO B 1 129 ? 10.977 21.594 4.191 1 98.75 129 PRO B N 1
ATOM 2963 C CA . PRO B 1 129 ? 11.836 22.703 4.594 1 98.75 129 PRO B CA 1
ATOM 2964 C C . PRO B 1 129 ? 11.141 23.672 5.551 1 98.75 129 PRO B C 1
ATOM 2966 O O . PRO B 1 129 ? 11.781 24.234 6.441 1 98.75 129 PRO B O 1
ATOM 2969 N N . LEU B 1 130 ? 9.891 23.875 5.422 1 98.88 130 LEU B N 1
ATOM 2970 C CA . LEU B 1 130 ? 9.141 24.75 6.312 1 98.88 130 LEU B CA 1
ATOM 2971 C C . LEU B 1 130 ? 8.859 24.062 7.645 1 98.88 130 LEU B C 1
ATOM 2973 O O . LEU B 1 130 ? 8.906 24.703 8.703 1 98.88 130 LEU B O 1
ATOM 2977 N N . LEU B 1 131 ? 8.539 22.781 7.617 1 98.88 131 LEU B N 1
ATOM 2978 C CA . LEU B 1 131 ? 8.203 22.031 8.828 1 98.88 131 LEU B CA 1
ATOM 2979 C C . LEU B 1 131 ? 9.414 21.922 9.75 1 98.88 131 LEU B C 1
ATOM 2981 O O . LEU B 1 131 ? 9.273 22.031 10.969 1 98.88 131 LEU B O 1
ATOM 2985 N N . LEU B 1 132 ? 10.578 21.797 9.141 1 98.62 132 LEU B N 1
ATOM 2986 C CA . LEU B 1 132 ? 11.797 21.578 9.914 1 98.62 132 LEU B CA 1
ATOM 2987 C C . LEU B 1 132 ? 12.203 22.844 10.664 1 98.62 132 LEU B C 1
ATOM 2989 O O . LEU B 1 132 ? 13.031 22.797 11.57 1 98.62 132 LEU B O 1
ATOM 2993 N N . LYS B 1 133 ? 11.656 23.938 10.305 1 98.44 133 LYS B N 1
ATOM 2994 C CA . LYS B 1 133 ? 11.977 25.203 10.961 1 98.44 133 LYS B CA 1
ATOM 2995 C C . LYS B 1 133 ? 11.133 25.391 12.219 1 98.44 133 LYS B C 1
ATOM 2997 O O . LYS B 1 133 ? 11.375 26.328 12.992 1 98.44 133 LYS B O 1
ATOM 3002 N N . SER B 1 134 ? 10.172 24.562 12.469 1 98.31 134 SER B N 1
ATOM 3003 C CA . SER B 1 134 ? 9.328 24.641 13.656 1 98.31 134 SER B CA 1
ATOM 3004 C C . SER B 1 134 ? 10.07 24.172 14.898 1 98.31 134 SER B C 1
ATOM 3006 O O . SER B 1 134 ? 10.906 23.266 14.828 1 98.31 134 SER B O 1
ATOM 3008 N N . ALA B 1 135 ? 9.727 24.734 16.031 1 97.12 135 ALA B N 1
ATOM 3009 C CA . ALA B 1 135 ? 10.297 24.297 17.312 1 97.12 135 ALA B CA 1
ATOM 3010 C C . ALA B 1 135 ? 9.641 23.016 17.797 1 97.12 135 ALA B C 1
ATOM 3012 O O . ALA B 1 135 ? 10.203 22.297 18.641 1 97.12 135 ALA B O 1
ATOM 3013 N N . ASP B 1 136 ? 8.516 22.703 17.344 1 97.69 136 ASP B N 1
ATOM 3014 C CA . ASP B 1 136 ? 7.773 21.5 17.703 1 97.69 136 ASP B CA 1
ATOM 3015 C C . ASP B 1 136 ? 7.035 20.938 16.484 1 97.69 136 ASP B C 1
ATOM 3017 O O . ASP B 1 136 ? 5.805 20.875 16.469 1 97.69 136 ASP B O 1
ATOM 3021 N N . PRO B 1 137 ? 7.801 20.453 15.438 1 98.75 137 PRO B N 1
ATOM 3022 C CA . PRO B 1 137 ? 7.207 20.016 14.172 1 98.75 137 PRO B CA 1
ATOM 3023 C C . PRO B 1 137 ? 6.422 18.719 14.312 1 98.75 137 PRO B C 1
ATOM 3025 O O . PRO B 1 137 ? 6.875 17.781 14.984 1 98.75 137 PRO B O 1
ATOM 3028 N N . ARG B 1 138 ? 5.223 18.703 13.703 1 98.88 138 ARG B N 1
ATOM 3029 C CA . ARG B 1 138 ? 4.332 17.547 13.727 1 98.88 138 ARG B CA 1
ATOM 3030 C C . ARG B 1 138 ? 3.879 17.172 12.32 1 98.88 138 ARG B C 1
ATOM 3032 O O . ARG B 1 138 ? 3.488 18.047 11.539 1 98.88 138 ARG B O 1
ATOM 3039 N N . LEU B 1 139 ? 4.027 15.93 11.992 1 98.94 139 LEU B N 1
ATOM 3040 C CA . LEU B 1 139 ? 3.65 15.367 10.703 1 98.94 139 LEU B CA 1
ATOM 3041 C C . LEU B 1 139 ? 2.631 14.25 10.875 1 98.94 139 LEU B C 1
ATOM 3043 O O . LEU B 1 139 ? 2.938 13.211 11.469 1 98.94 139 LEU B O 1
ATOM 3047 N N . LEU B 1 140 ? 1.399 14.492 10.406 1 98.88 140 LEU B N 1
ATOM 3048 C CA . LEU B 1 140 ? 0.331 13.508 10.562 1 98.88 140 LEU B CA 1
ATOM 3049 C C . LEU B 1 140 ? -0.1 12.961 9.203 1 98.88 140 LEU B C 1
ATOM 3051 O O . LEU B 1 140 ? -0.309 13.719 8.258 1 98.88 140 LEU B O 1
ATOM 3055 N N . PHE B 1 141 ? -0.163 11.672 9.109 1 98.56 141 PHE B N 1
ATOM 3056 C CA . PHE B 1 141 ? -0.808 10.969 8.008 1 98.56 141 PHE B CA 1
ATOM 3057 C C . PHE B 1 141 ? -2.156 10.406 8.438 1 98.56 141 PHE B C 1
ATOM 3059 O O . PHE B 1 141 ? -2.242 9.688 9.438 1 98.56 141 PHE B O 1
ATOM 3066 N N . ILE B 1 142 ? -3.207 10.75 7.723 1 96.38 142 ILE B N 1
ATOM 3067 C CA . ILE B 1 142 ? -4.535 10.289 8.102 1 96.38 142 ILE B CA 1
ATOM 3068 C C . ILE B 1 142 ? -4.863 8.992 7.359 1 96.38 142 ILE B C 1
ATOM 3070 O O . ILE B 1 142 ? -5.109 9.008 6.152 1 96.38 142 ILE B O 1
ATOM 3074 N N . ALA B 1 143 ? -4.77 7.973 8.219 1 85.19 143 ALA B N 1
ATOM 3075 C CA . ALA B 1 143 ? -5.062 6.66 7.656 1 85.19 143 ALA B CA 1
ATOM 3076 C C . ALA B 1 143 ? -6.375 6.105 8.211 1 85.19 143 ALA B C 1
ATOM 3078 O O . ALA B 1 143 ? -6.906 6.625 9.195 1 85.19 143 ALA B O 1
ATOM 3079 N N . GLY B 1 144 ? -7.156 5.309 7.426 1 77.38 144 GLY B N 1
ATOM 3080 C CA . GLY B 1 144 ? -8.359 4.574 7.789 1 77.38 144 GLY B CA 1
ATOM 3081 C C . GLY B 1 144 ? -8.43 3.199 7.152 1 77.38 144 GLY B C 1
ATOM 3082 O O . GLY B 1 144 ? -7.82 2.961 6.109 1 77.38 144 GLY B O 1
ATOM 3083 N N . LEU B 1 145 ? -8.969 2.32 7.879 1 77.44 145 LEU B N 1
ATOM 3084 C CA . LEU B 1 145 ? -9.281 0.978 7.398 1 77.44 145 LEU B CA 1
ATOM 3085 C C . LEU B 1 145 ? -8.016 0.248 6.965 1 77.44 145 LEU B C 1
ATOM 3087 O O . LEU B 1 145 ? -8.016 -0.458 5.953 1 77.44 145 LEU B O 1
ATOM 3091 N N . SER B 1 146 ? -6.863 0.501 7.605 1 83.94 146 SER B N 1
ATOM 3092 C CA . SER B 1 146 ? -5.562 -0.049 7.246 1 83.94 146 SER B CA 1
ATOM 3093 C C . SER B 1 146 ? -5.113 -1.104 8.25 1 83.94 146 SER B C 1
ATOM 3095 O O . SER B 1 146 ? -3.949 -1.517 8.25 1 83.94 146 SER B O 1
ATOM 3097 N N . GLN B 1 147 ? -5.988 -1.506 9.133 1 83.56 147 GLN B N 1
ATOM 3098 C CA . GLN B 1 147 ? -5.637 -2.439 10.195 1 83.56 147 GLN B CA 1
ATOM 3099 C C . GLN B 1 147 ? -5.531 -3.865 9.664 1 83.56 147 GLN B C 1
ATOM 3101 O O . GLN B 1 147 ? -6.512 -4.613 9.68 1 83.56 147 GLN B O 1
ATOM 3106 N N . MET B 1 148 ? -4.371 -4.262 9.344 1 88.25 148 MET B N 1
ATOM 3107 C CA . MET B 1 148 ? -4.172 -5.559 8.711 1 88.25 148 MET B CA 1
ATOM 3108 C C . MET B 1 148 ? -4.461 -6.695 9.688 1 88.25 148 MET B C 1
ATOM 3110 O O . MET B 1 148 ? -5.016 -7.727 9.297 1 88.25 148 MET B O 1
ATOM 3114 N N . SER B 1 149 ? -4.059 -6.445 10.93 1 86.56 149 SER B N 1
ATOM 3115 C CA . SER B 1 149 ? -4.301 -7.484 11.922 1 86.56 149 SER B CA 1
ATOM 3116 C C . SER B 1 149 ? -5.793 -7.777 12.062 1 86.56 149 SER B C 1
ATOM 3118 O O . SER B 1 149 ? -6.199 -8.945 12.086 1 86.56 149 SER B O 1
ATOM 3120 N N . VAL B 1 150 ? -6.551 -6.758 12.086 1 84.12 150 VAL B N 1
ATOM 3121 C CA . VAL B 1 150 ? -7.996 -6.93 12.188 1 84.12 150 VAL B CA 1
ATOM 3122 C C . VAL B 1 150 ? -8.539 -7.516 10.891 1 84.12 150 VAL B C 1
ATOM 3124 O O . VAL B 1 150 ? -9.367 -8.43 10.914 1 84.12 150 VAL B O 1
ATOM 3127 N N . ALA B 1 151 ? -8.062 -7.004 9.844 1 89.31 151 ALA B N 1
ATOM 3128 C CA . ALA B 1 151 ? -8.523 -7.453 8.531 1 89.31 151 ALA B CA 1
ATOM 3129 C C . ALA B 1 151 ? -8.211 -8.93 8.32 1 89.31 151 ALA B C 1
ATOM 3131 O O . ALA B 1 151 ? -8.938 -9.633 7.613 1 89.31 151 ALA B O 1
ATOM 3132 N N . SER B 1 152 ? -7.137 -9.414 8.898 1 92.12 152 SER B N 1
ATOM 3133 C CA . SER B 1 152 ? -6.754 -10.812 8.727 1 92.12 152 SER B CA 1
ATOM 3134 C C . SER B 1 152 ? -7.715 -11.742 9.469 1 92.12 152 SER B C 1
ATOM 3136 O O . SER B 1 152 ? -7.816 -12.922 9.133 1 92.12 152 SER B O 1
ATOM 3138 N N . GLN B 1 153 ? -8.391 -11.18 10.398 1 90.81 153 GLN B N 1
ATOM 3139 C CA . GLN B 1 153 ? -9.266 -12 11.234 1 90.81 153 GLN B CA 1
ATOM 3140 C C . GLN B 1 153 ? -10.711 -11.945 10.742 1 90.81 153 GLN B C 1
ATOM 3142 O O . GLN B 1 153 ? -11.469 -12.898 10.93 1 90.81 153 GLN B O 1
ATOM 3147 N N . GLN B 1 154 ? -11.039 -10.812 10.195 1 89.31 154 GLN B N 1
ATOM 3148 C CA . GLN B 1 154 ? -12.414 -10.617 9.75 1 89.31 154 GLN B CA 1
ATOM 3149 C C . GLN B 1 154 ? -12.461 -9.859 8.422 1 89.31 154 GLN B C 1
ATOM 3151 O O . GLN B 1 154 ? -11.695 -8.906 8.219 1 89.31 154 GLN B O 1
ATOM 3156 N N . TYR B 1 155 ? -13.422 -10.406 7.586 1 90.19 155 TYR B N 1
ATOM 3157 C CA . TYR B 1 155 ? -13.633 -9.695 6.332 1 90.19 155 TYR B CA 1
ATOM 3158 C C . TYR B 1 155 ? -14.477 -8.445 6.547 1 90.19 155 TYR B C 1
ATOM 3160 O O . TYR B 1 155 ? -15.695 -8.477 6.379 1 90.19 155 TYR B O 1
ATOM 3168 N N . PHE B 1 156 ? -13.938 -7.383 6.988 1 82.94 156 PHE B N 1
ATOM 3169 C CA . PHE B 1 156 ? -14.664 -6.156 7.312 1 82.94 156 PHE B CA 1
ATOM 3170 C C . PHE B 1 156 ? -14.188 -5 6.438 1 82.94 156 PHE B C 1
ATOM 3172 O O . PHE B 1 156 ? -13 -4.895 6.129 1 82.94 156 PHE B O 1
ATOM 3179 N N . PRO B 1 157 ? -15.117 -4.156 6.18 1 79.38 157 PRO B N 1
ATOM 3180 C CA . PRO B 1 157 ? -16.562 -4.094 6.422 1 79.38 157 PRO B CA 1
ATOM 3181 C C . PRO B 1 157 ? -17.359 -4.918 5.422 1 79.38 157 PRO B C 1
ATOM 3183 O O . PRO B 1 157 ? -18.594 -4.867 5.422 1 79.38 157 PRO B O 1
ATOM 3186 N N . THR B 1 158 ? -16.703 -5.711 4.531 1 83.81 158 THR B N 1
ATOM 3187 C CA . THR B 1 158 ? -17.344 -6.586 3.553 1 83.81 158 THR B CA 1
ATOM 3188 C C . THR B 1 158 ? -17.75 -7.914 4.191 1 83.81 158 THR B C 1
ATOM 3190 O O . THR B 1 158 ? -16.969 -8.5 4.945 1 83.81 158 THR B O 1
ATOM 3193 N N . PRO B 1 159 ? -19 -8.328 3.988 1 88.31 159 PRO B N 1
ATOM 3194 C CA . PRO B 1 159 ? -19.375 -9.648 4.504 1 88.31 159 PRO B CA 1
ATOM 3195 C C . PRO B 1 159 ? -18.703 -10.789 3.752 1 88.31 159 PRO B C 1
ATOM 3197 O O . PRO B 1 159 ? -18.188 -10.586 2.65 1 88.31 159 PRO B O 1
ATOM 3200 N N . PRO B 1 160 ? -18.688 -12.008 4.438 1 92.38 160 PRO B N 1
ATOM 3201 C CA . PRO B 1 160 ? -18.156 -13.172 3.717 1 92.38 160 PRO B CA 1
ATOM 3202 C C . PRO B 1 160 ? -18.844 -13.375 2.365 1 92.38 160 PRO B C 1
ATOM 3204 O O . PRO B 1 160 ? -20.047 -13.141 2.236 1 92.38 160 PRO B O 1
ATOM 3207 N N . GLN B 1 161 ? -18.047 -13.789 1.386 1 95.25 161 GLN B N 1
ATOM 3208 C CA . GLN B 1 161 ? -18.547 -13.953 0.024 1 95.25 161 GLN B CA 1
ATOM 3209 C C . GLN B 1 161 ? -18.859 -15.422 -0.272 1 95.25 161 GLN B C 1
ATOM 3211 O O . GLN B 1 161 ? -18.109 -16.312 0.123 1 95.25 161 GLN B O 1
ATOM 3216 N N . PRO B 1 162 ? -20 -15.68 -0.92 1 96.62 162 PRO B N 1
ATOM 3217 C CA . PRO B 1 162 ? -20.25 -17.047 -1.354 1 96.62 162 PRO B CA 1
ATOM 3218 C C . PRO B 1 162 ? -19.312 -17.5 -2.467 1 96.62 162 PRO B C 1
ATOM 3220 O O . PRO B 1 162 ? -18.641 -16.688 -3.09 1 96.62 162 PRO B O 1
ATOM 3223 N N . ALA B 1 163 ? -19.297 -18.875 -2.643 1 97.62 163 ALA B N 1
ATOM 3224 C CA . ALA B 1 163 ? -18.516 -19.406 -3.754 1 97.62 163 ALA B CA 1
ATOM 3225 C C . ALA B 1 163 ? -19.031 -18.875 -5.09 1 97.62 163 ALA B C 1
ATOM 3227 O O . ALA B 1 163 ? -20.219 -18.594 -5.234 1 97.62 163 ALA B O 1
ATOM 3228 N N . GLY B 1 164 ? -18.078 -18.719 -6.027 1 97.19 164 GLY B N 1
ATOM 3229 C CA . GLY B 1 164 ? -18.438 -18.234 -7.348 1 97.19 164 GLY B CA 1
ATOM 3230 C C . GLY B 1 164 ? -17.547 -17.094 -7.824 1 97.19 164 GLY B C 1
ATOM 3231 O O . GLY B 1 164 ? -16.844 -16.484 -7.027 1 97.19 164 GLY B O 1
ATOM 3232 N N . TRP B 1 165 ? -17.578 -16.812 -9.086 1 97.5 165 TRP B N 1
ATOM 3233 C CA . TRP B 1 165 ? -16.781 -15.75 -9.703 1 97.5 165 TRP B CA 1
ATOM 3234 C C . TRP B 1 165 ? -17.469 -15.211 -10.953 1 97.5 165 TRP B C 1
ATOM 3236 O O . TRP B 1 165 ? -18.016 -15.977 -11.742 1 97.5 165 TRP B O 1
ATOM 3246 N N . PRO B 1 166 ? -17.5 -14 -11.156 1 96.25 166 PRO B N 1
ATOM 3247 C CA . PRO B 1 166 ? -16.953 -12.969 -10.273 1 96.25 166 PRO B CA 1
ATOM 3248 C C . PRO B 1 166 ? -17.828 -12.734 -9.039 1 96.25 166 PRO B C 1
ATOM 3250 O O . PRO B 1 166 ? -19.016 -13.055 -9.039 1 96.25 166 PRO B O 1
ATOM 3253 N N . LYS B 1 167 ? -17.125 -12.203 -7.984 1 95.69 167 LYS B N 1
ATOM 3254 C CA . LYS B 1 167 ? -17.859 -11.836 -6.77 1 95.69 167 LYS B CA 1
ATOM 3255 C C . LYS B 1 167 ? -18.719 -10.609 -7 1 95.69 167 LYS B C 1
ATOM 3257 O O . LYS B 1 167 ? -18.391 -9.758 -7.832 1 95.69 167 LYS B O 1
ATOM 3262 N N . HIS B 1 168 ? -19.797 -10.594 -6.297 1 91.31 168 HIS B N 1
ATOM 3263 C CA . HIS B 1 168 ? -20.641 -9.406 -6.254 1 91.31 168 HIS B CA 1
ATOM 3264 C C . HIS B 1 168 ? -20.531 -8.695 -4.91 1 91.31 168 HIS B C 1
ATOM 3266 O O . HIS B 1 168 ? -21.188 -9.078 -3.943 1 91.31 168 HIS B O 1
ATOM 3272 N N . ILE B 1 169 ? -19.766 -7.676 -4.902 1 87.44 169 ILE B N 1
ATOM 3273 C CA . ILE B 1 169 ? -19.484 -6.98 -3.652 1 87.44 169 ILE B CA 1
ATOM 3274 C C . ILE B 1 169 ? -20.078 -5.574 -3.695 1 87.44 169 ILE B C 1
ATOM 3276 O O . ILE B 1 169 ? -19.641 -4.734 -4.48 1 87.44 169 ILE B O 1
ATOM 3280 N N . ASP B 1 170 ? -21.047 -5.312 -2.865 1 78.69 170 ASP B N 1
ATOM 3281 C CA . ASP B 1 170 ? -21.75 -4.031 -2.844 1 78.69 170 ASP B CA 1
ATOM 3282 C C . ASP B 1 170 ? -20.828 -2.912 -2.359 1 78.69 170 ASP B C 1
ATOM 3284 O O . ASP B 1 170 ? -20.766 -1.844 -2.973 1 78.69 170 ASP B O 1
ATOM 3288 N N . PHE B 1 171 ? -20.109 -3.17 -1.262 1 79.12 171 PHE B N 1
ATOM 3289 C CA . PHE B 1 171 ? -19.219 -2.176 -0.686 1 79.12 171 PHE B CA 1
ATOM 3290 C C . PHE B 1 171 ? -17.766 -2.633 -0.785 1 79.12 171 PHE B C 1
ATOM 3292 O O . PHE B 1 171 ? -17.203 -3.129 0.191 1 79.12 171 PHE B O 1
ATOM 3299 N N . GLU B 1 172 ? -17.203 -2.412 -1.942 1 85.81 172 GLU B N 1
ATOM 3300 C CA . GLU B 1 172 ? -15.805 -2.771 -2.182 1 85.81 172 GLU B CA 1
ATOM 3301 C C . GLU B 1 172 ? -14.859 -1.665 -1.718 1 85.81 172 GLU B C 1
ATOM 3303 O O . GLU B 1 172 ? -15.109 -0.485 -1.972 1 85.81 172 GLU B O 1
ATOM 3308 N N . THR B 1 173 ? -13.844 -1.977 -0.909 1 89.38 173 THR B N 1
ATOM 3309 C CA . THR B 1 173 ? -12.945 -0.955 -0.379 1 89.38 173 THR B CA 1
ATOM 3310 C C . THR B 1 173 ? -11.484 -1.377 -0.542 1 89.38 173 THR B C 1
ATOM 3312 O O . THR B 1 173 ? -10.586 -0.773 0.05 1 89.38 173 THR B O 1
ATOM 3315 N N . ILE B 1 174 ? -11.211 -2.371 -1.312 1 94.69 174 ILE B N 1
ATOM 3316 C CA . ILE B 1 174 ? -9.891 -2.998 -1.258 1 94.69 174 ILE B CA 1
ATOM 3317 C C . ILE B 1 174 ? -8.852 -2.064 -1.868 1 94.69 174 ILE B C 1
ATOM 3319 O O . ILE B 1 174 ? -7.719 -1.985 -1.383 1 94.69 174 ILE B O 1
ATOM 3323 N N . GLY B 1 175 ? -9.195 -1.382 -2.984 1 95.62 175 GLY B N 1
ATOM 3324 C CA . GLY B 1 175 ? -8.266 -0.401 -3.52 1 95.62 175 GLY B CA 1
ATOM 3325 C C . GLY B 1 175 ? -7.898 0.683 -2.523 1 95.62 175 GLY B C 1
ATOM 3326 O O . GLY B 1 175 ? -6.727 1.04 -2.387 1 95.62 175 GLY B O 1
ATOM 3327 N N . TYR B 1 176 ? -8.867 1.176 -1.811 1 93.94 176 TYR B N 1
ATOM 3328 C CA . TYR B 1 176 ? -8.664 2.174 -0.766 1 93.94 176 TYR B CA 1
ATOM 3329 C C . TYR B 1 176 ? -7.836 1.605 0.379 1 93.94 176 TYR B C 1
ATOM 3331 O O . TYR B 1 176 ? -6.859 2.223 0.813 1 93.94 176 TYR B O 1
ATOM 3339 N N . ARG B 1 177 ? -8.156 0.424 0.846 1 94.19 177 ARG B N 1
ATOM 3340 C CA . ARG B 1 177 ? -7.488 -0.199 1.986 1 94.19 177 ARG B CA 1
ATOM 3341 C C . ARG B 1 177 ? -6.02 -0.462 1.686 1 94.19 177 ARG B C 1
ATOM 3343 O O . ARG B 1 177 ? -5.156 -0.259 2.545 1 94.19 177 ARG B O 1
ATOM 3350 N N . CYS B 1 178 ? -5.773 -0.937 0.485 1 97.12 178 CYS B N 1
ATOM 3351 C CA . CYS B 1 178 ? -4.387 -1.161 0.094 1 97.12 178 CYS B CA 1
ATOM 3352 C C . CYS B 1 178 ? -3.584 0.132 0.162 1 97.12 178 CYS B C 1
ATOM 3354 O O . CYS B 1 178 ? -2.463 0.145 0.674 1 97.12 178 CYS B O 1
ATOM 3356 N N . SER B 1 179 ? -4.148 1.206 -0.333 1 97.5 179 SER B N 1
ATOM 3357 C CA . SER B 1 179 ? -3.447 2.486 -0.312 1 97.5 179 SER B CA 1
ATOM 3358 C C . SER B 1 179 ? -3.211 2.963 1.117 1 97.5 179 SER B C 1
ATOM 3360 O O . SER B 1 179 ? -2.125 3.443 1.444 1 97.5 179 SER B O 1
ATOM 3362 N N . LYS B 1 180 ? -4.18 2.812 1.948 1 96.12 180 LYS B N 1
ATOM 3363 C CA . LYS B 1 180 ? -4.047 3.287 3.322 1 96.12 180 LYS B CA 1
ATOM 3364 C C . LYS B 1 180 ? -3.061 2.428 4.109 1 96.12 180 LYS B C 1
ATOM 3366 O O . LYS B 1 180 ? -2.355 2.928 4.988 1 96.12 180 LYS B O 1
ATOM 3371 N N . THR B 1 181 ? -2.996 1.197 3.787 1 96.12 181 THR B N 1
ATOM 3372 C CA . THR B 1 181 ? -1.975 0.338 4.375 1 96.12 181 THR B CA 1
ATOM 3373 C C . THR B 1 181 ? -0.58 0.792 3.955 1 96.12 181 THR B C 1
ATOM 3375 O O . THR B 1 181 ? 0.332 0.861 4.781 1 96.12 181 THR B O 1
ATOM 3378 N N . ALA B 1 182 ? -0.445 1.053 2.689 1 97.44 182 ALA B N 1
ATOM 3379 C CA . ALA B 1 182 ? 0.83 1.558 2.186 1 97.44 182 ALA B CA 1
ATOM 3380 C C . ALA B 1 182 ? 1.221 2.855 2.885 1 97.44 182 ALA B C 1
ATOM 3382 O O . ALA B 1 182 ? 2.404 3.104 3.133 1 97.44 182 ALA B O 1
ATOM 3383 N N . LEU B 1 183 ? 0.254 3.656 3.195 1 97.94 183 LEU B N 1
ATOM 3384 C CA . LEU B 1 183 ? 0.487 4.93 3.869 1 97.94 183 LEU B CA 1
ATOM 3385 C C . LEU B 1 183 ? 1.131 4.711 5.234 1 97.94 183 LEU B C 1
ATOM 3387 O O . LEU B 1 183 ? 1.965 5.512 5.664 1 97.94 183 LEU B O 1
ATOM 3391 N N . ASN B 1 184 ? 0.749 3.631 5.898 1 96.69 184 ASN B N 1
ATOM 3392 C CA . ASN B 1 184 ? 1.366 3.299 7.18 1 96.69 184 ASN B CA 1
ATOM 3393 C C . ASN B 1 184 ? 2.865 3.055 7.031 1 96.69 184 ASN B C 1
ATOM 3395 O O . ASN B 1 184 ? 3.656 3.496 7.867 1 96.69 184 ASN B O 1
ATOM 3399 N N . MET B 1 185 ? 3.23 2.359 5.992 1 96.44 185 MET B N 1
ATOM 3400 C CA . MET B 1 185 ? 4.652 2.117 5.754 1 96.44 185 MET B CA 1
ATOM 3401 C C . MET B 1 185 ? 5.383 3.42 5.461 1 96.44 185 MET B C 1
ATOM 3403 O O . MET B 1 185 ? 6.512 3.619 5.914 1 96.44 185 MET B O 1
ATOM 3407 N N . LEU B 1 186 ? 4.762 4.262 4.715 1 97.81 186 LEU B N 1
ATOM 3408 C CA . LEU B 1 186 ? 5.344 5.566 4.434 1 97.81 186 LEU B CA 1
ATOM 3409 C C . LEU B 1 186 ? 5.582 6.348 5.719 1 97.81 186 LEU B C 1
ATOM 3411 O O . LEU B 1 186 ? 6.645 6.949 5.902 1 97.81 186 LEU B O 1
ATOM 3415 N N . MET B 1 187 ? 4.605 6.309 6.551 1 97.94 187 MET B N 1
ATOM 3416 C CA . MET B 1 187 ? 4.727 6.988 7.836 1 97.94 187 MET B CA 1
ATOM 3417 C C . MET B 1 187 ? 5.91 6.441 8.633 1 97.94 187 MET B C 1
ATOM 3419 O O . MET B 1 187 ? 6.691 7.207 9.195 1 97.94 187 MET B O 1
ATOM 3423 N N . ILE B 1 188 ? 6.051 5.145 8.688 1 96.88 188 ILE B N 1
ATOM 3424 C CA . ILE B 1 188 ? 7.156 4.52 9.398 1 96.88 188 ILE B CA 1
ATOM 3425 C C . ILE B 1 188 ? 8.484 5.02 8.836 1 96.88 188 ILE B C 1
ATOM 3427 O O . ILE B 1 188 ? 9.406 5.344 9.586 1 96.88 188 ILE B O 1
ATOM 3431 N N . ASP B 1 189 ? 8.547 5.074 7.543 1 97.12 189 ASP B N 1
ATOM 3432 C CA . ASP B 1 189 ? 9.758 5.555 6.891 1 97.12 189 ASP B CA 1
ATOM 3433 C C . ASP B 1 189 ? 10.086 6.984 7.312 1 97.12 189 ASP B C 1
ATOM 3435 O O . ASP B 1 189 ? 11.219 7.285 7.691 1 97.12 189 ASP B O 1
ATOM 3439 N N . TYR B 1 190 ? 9.117 7.875 7.242 1 98.31 190 TYR B N 1
ATOM 3440 C CA . TYR B 1 190 ? 9.336 9.266 7.621 1 98.31 190 TYR B CA 1
ATOM 3441 C C . TYR B 1 190 ? 9.695 9.383 9.094 1 98.31 190 TYR B C 1
ATOM 3443 O O . TYR B 1 190 ? 10.5 10.234 9.477 1 98.31 190 TYR B O 1
ATOM 3451 N N . ASN B 1 191 ? 9.062 8.578 9.898 1 98.31 191 ASN B N 1
ATOM 3452 C CA . ASN B 1 191 ? 9.414 8.586 11.32 1 98.31 191 ASN B CA 1
ATOM 3453 C C . ASN B 1 191 ? 10.906 8.344 11.523 1 98.31 191 ASN B C 1
ATOM 3455 O O . ASN B 1 191 ? 11.547 9.031 12.312 1 98.31 191 ASN B O 1
ATOM 3459 N N . HIS B 1 192 ? 11.438 7.348 10.82 1 97.12 192 HIS B N 1
ATOM 3460 C CA . HIS B 1 192 ? 12.859 7.062 10.914 1 97.12 192 HIS B CA 1
ATOM 3461 C C . HIS B 1 192 ? 13.688 8.172 10.281 1 97.12 192 HIS B C 1
ATOM 3463 O O . HIS B 1 192 ? 14.656 8.648 10.875 1 97.12 192 HIS B O 1
ATOM 3469 N N . LYS B 1 193 ? 13.273 8.586 9.141 1 96.5 193 LYS B N 1
ATOM 3470 C CA . LYS B 1 193 ? 13.992 9.562 8.328 1 96.5 193 LYS B CA 1
ATOM 3471 C C . LYS B 1 193 ? 14.164 10.883 9.07 1 96.5 193 LYS B C 1
ATOM 3473 O O . LYS B 1 193 ? 15.172 11.57 8.906 1 96.5 193 LYS B O 1
ATOM 3478 N N . LEU B 1 194 ? 13.203 11.219 9.906 1 98.19 194 LEU B N 1
ATOM 3479 C CA . LEU B 1 194 ? 13.172 12.547 10.508 1 98.19 194 LEU B CA 1
ATOM 3480 C C . LEU B 1 194 ? 13.492 12.477 11.992 1 98.19 194 LEU B C 1
ATOM 3482 O O . LEU B 1 194 ? 13.359 13.469 12.711 1 98.19 194 LEU B O 1
ATOM 3486 N N . LYS B 1 195 ? 13.898 11.344 12.414 1 97.19 195 LYS B N 1
ATOM 3487 C CA . LYS B 1 195 ? 14.156 11.148 13.844 1 97.19 195 LYS B CA 1
ATOM 3488 C C . LYS B 1 195 ? 15.172 12.172 14.352 1 97.19 195 LYS B C 1
ATOM 3490 O O . LYS B 1 195 ? 14.945 12.812 15.383 1 97.19 195 LYS B O 1
ATOM 3495 N N . ALA B 1 196 ? 16.25 12.367 13.617 1 97.88 196 ALA B N 1
ATOM 3496 C CA . ALA B 1 196 ? 17.312 13.266 14.039 1 97.88 196 ALA B CA 1
ATOM 3497 C C . ALA B 1 196 ? 16.875 14.727 13.938 1 97.88 196 ALA B C 1
ATOM 3499 O O . ALA B 1 196 ? 17.516 15.617 14.5 1 97.88 196 ALA B O 1
ATOM 3500 N N . ASP B 1 197 ? 15.836 14.953 13.195 1 98.56 197 ASP B N 1
ATOM 3501 C CA . ASP B 1 197 ? 15.328 16.312 13.008 1 98.56 197 ASP B CA 1
ATOM 3502 C C . ASP B 1 197 ? 14.32 16.672 14.102 1 98.56 197 ASP B C 1
ATOM 3504 O O . ASP B 1 197 ? 13.891 17.828 14.188 1 98.56 197 ASP B O 1
ATOM 3508 N N . GLY B 1 198 ? 13.875 15.719 14.867 1 98.19 198 GLY B N 1
ATOM 3509 C CA . GLY B 1 198 ? 12.977 15.969 15.977 1 98.19 198 GLY B CA 1
ATOM 3510 C C . GLY B 1 198 ? 11.531 16.125 15.547 1 98.19 198 GLY B C 1
ATOM 3511 O O . GLY B 1 198 ? 10.719 16.719 16.266 1 98.19 198 GLY B O 1
ATOM 3512 N N . VAL B 1 199 ? 11.219 15.711 14.344 1 98.75 199 VAL B N 1
ATOM 3513 C CA . VAL B 1 199 ? 9.836 15.773 13.875 1 98.75 199 VAL B CA 1
ATOM 3514 C C . VAL B 1 199 ? 9.023 14.633 14.484 1 98.75 199 VAL B C 1
ATOM 3516 O O . VAL B 1 199 ? 9.469 13.484 14.477 1 98.75 199 VAL B O 1
ATOM 3519 N N . LYS B 1 200 ? 7.844 14.938 15.086 1 98.81 200 LYS B N 1
ATOM 3520 C CA . LYS B 1 200 ? 6.922 13.914 15.555 1 98.81 200 LYS B CA 1
ATOM 3521 C C . LYS B 1 200 ? 5.992 13.445 14.438 1 98.81 200 LYS B C 1
ATOM 3523 O O . LYS B 1 200 ? 5.34 14.266 13.789 1 98.81 200 LYS B O 1
ATOM 3528 N N . VAL B 1 201 ? 5.957 12.156 14.188 1 98.75 201 VAL B N 1
ATOM 3529 C CA . VAL B 1 201 ? 5.242 11.602 13.047 1 98.75 201 VAL B CA 1
ATOM 3530 C C . VAL B 1 201 ? 4.246 10.547 13.523 1 98.75 201 VAL B C 1
ATOM 3532 O O . VAL B 1 201 ? 4.57 9.727 14.383 1 98.75 201 VAL B O 1
ATOM 3535 N N . TRP B 1 202 ? 2.979 10.57 12.961 1 97.94 202 TRP B N 1
ATOM 3536 C CA . TRP B 1 202 ? 1.969 9.562 13.258 1 97.94 202 TRP B CA 1
ATOM 3537 C C . TRP B 1 202 ? 1.208 9.172 12 1 97.94 202 TRP B C 1
ATOM 3539 O O . TRP B 1 202 ? 1.09 9.961 11.062 1 97.94 202 TRP B O 1
ATOM 3549 N N . CYS B 1 203 ? 0.764 7.973 12.078 1 97.62 203 CYS B N 1
ATOM 3550 C CA . CYS B 1 203 ? -0.469 7.688 11.352 1 97.62 203 CYS B CA 1
ATOM 3551 C C . CYS B 1 203 ? -1.677 7.762 12.273 1 97.62 203 CYS B C 1
ATOM 3553 O O . CYS B 1 203 ? -1.679 7.16 13.352 1 97.62 203 CYS B O 1
ATOM 3555 N N . VAL B 1 204 ? -2.656 8.555 11.891 1 96.56 204 VAL B N 1
ATOM 3556 C CA . VAL B 1 204 ? -3.855 8.727 12.711 1 96.56 204 VAL B CA 1
ATOM 3557 C C . VAL B 1 204 ? -5.051 8.086 12.008 1 96.56 204 VAL B C 1
ATOM 3559 O O . VAL B 1 204 ? -5.324 8.383 10.844 1 96.56 204 VAL B O 1
ATOM 3562 N N . ALA B 1 205 ? -5.688 7.199 12.648 1 92.5 205 ALA B N 1
ATOM 3563 C CA . ALA B 1 205 ? -6.922 6.574 12.18 1 92.5 205 ALA B CA 1
ATOM 3564 C C . ALA B 1 205 ? -8.141 7.18 12.867 1 92.5 205 ALA B C 1
ATOM 3566 O O . ALA B 1 205 ? -8.43 6.863 14.023 1 92.5 205 ALA B O 1
ATOM 3567 N N . PRO B 1 206 ? -8.789 7.941 12.117 1 87.19 206 PRO B N 1
ATOM 3568 C CA . PRO B 1 206 ? -9.898 8.641 12.766 1 87.19 206 PRO B CA 1
ATOM 3569 C C . PRO B 1 206 ? -11.086 7.723 13.062 1 87.19 206 PRO B C 1
ATOM 3571 O O . PRO B 1 206 ? -11.977 8.086 13.836 1 87.19 206 PRO B O 1
ATOM 3574 N N . GLY B 1 207 ? -11.039 6.457 12.531 1 77.69 207 GLY B N 1
ATOM 3575 C CA . GLY B 1 207 ? -12.164 5.543 12.664 1 77.69 207 GLY B CA 1
ATOM 3576 C C . GLY B 1 207 ? -12.977 5.406 11.391 1 77.69 207 GLY B C 1
ATOM 3577 O O . GLY B 1 207 ? -12.688 6.066 10.391 1 77.69 207 GLY B O 1
ATOM 3578 N N . PHE B 1 208 ? -13.836 4.402 11.414 1 74.12 208 PHE B N 1
ATOM 3579 C CA . PHE B 1 208 ? -14.766 4.199 10.312 1 74.12 208 PHE B CA 1
ATOM 3580 C C . PHE B 1 208 ? -16 5.086 10.469 1 74.12 208 PHE B C 1
ATOM 3582 O O . PHE B 1 208 ? -16.969 4.707 11.141 1 74.12 208 PHE B O 1
ATOM 3589 N N . LEU B 1 209 ? -15.914 6.277 9.859 1 74.44 209 LEU B N 1
ATOM 3590 C CA . LEU B 1 209 ? -16.875 7.348 10.133 1 74.44 209 LEU B CA 1
ATOM 3591 C C . LEU B 1 209 ? -17.766 7.605 8.922 1 74.44 209 LEU B C 1
ATOM 3593 O O . LEU B 1 209 ? -17.391 7.289 7.793 1 74.44 209 LEU B O 1
ATOM 3597 N N . ALA B 1 210 ? -18.953 8.125 9.227 1 70.12 210 ALA B N 1
ATOM 3598 C CA . ALA B 1 210 ? -19.953 8.391 8.203 1 70.12 210 ALA B CA 1
ATOM 3599 C C . ALA B 1 210 ? -19.609 9.648 7.41 1 70.12 210 ALA B C 1
ATOM 3601 O O . ALA B 1 210 ? -20.188 10.711 7.641 1 70.12 210 ALA B O 1
ATOM 3602 N N . THR B 1 211 ? -18.688 9.469 6.477 1 71 211 THR B N 1
ATOM 3603 C CA . THR B 1 211 ? -18.266 10.562 5.605 1 71 211 THR B CA 1
ATOM 3604 C C . THR B 1 211 ? -18.781 10.352 4.184 1 71 211 THR B C 1
ATOM 3606 O O . THR B 1 211 ? -19.656 9.508 3.953 1 71 211 THR B O 1
ATOM 3609 N N . ASN B 1 212 ? -18.438 11.219 3.393 1 66.69 212 ASN B N 1
ATOM 3610 C CA . ASN B 1 212 ? -18.766 11.047 1.979 1 66.69 212 ASN B CA 1
ATOM 3611 C C . ASN B 1 212 ? -17.625 10.375 1.22 1 66.69 212 ASN B C 1
ATOM 3613 O O . ASN B 1 212 ? -17.359 10.711 0.064 1 66.69 212 ASN B O 1
ATOM 3617 N N . LEU B 1 213 ? -17.031 9.469 1.88 1 64 213 LEU B N 1
ATOM 3618 C CA . LEU B 1 213 ? -15.914 8.781 1.249 1 64 213 LEU B CA 1
ATOM 3619 C C . LEU B 1 213 ? -16.375 7.984 0.033 1 64 213 LEU B C 1
ATOM 3621 O O . LEU B 1 213 ? -17.344 7.223 0.115 1 64 213 LEU B O 1
ATOM 3625 N N . GLY B 1 214 ? -15.695 8.203 -1.064 1 63.22 214 GLY B N 1
ATOM 3626 C CA . GLY B 1 214 ? -16.016 7.496 -2.295 1 63.22 214 GLY B CA 1
ATOM 3627 C C . GLY B 1 214 ? -17.328 7.926 -2.906 1 63.22 214 GLY B C 1
ATOM 3628 O O . GLY B 1 214 ? -17.844 7.266 -3.811 1 63.22 214 GLY B O 1
ATOM 3629 N N . GLY B 1 215 ? -17.859 8.906 -2.381 1 64.5 215 GLY B N 1
ATOM 3630 C CA . GLY B 1 215 ? -19.125 9.367 -2.918 1 64.5 215 GLY B CA 1
ATOM 3631 C C . GLY B 1 215 ? -20.312 8.539 -2.451 1 64.5 215 GLY B C 1
ATOM 3632 O O . GLY B 1 215 ? -21.422 8.719 -2.938 1 64.5 215 GLY B O 1
ATOM 3633 N N . ILE B 1 216 ? -20.109 7.52 -1.675 1 63.25 216 ILE B N 1
ATOM 3634 C CA . ILE B 1 216 ? -21.141 6.574 -1.277 1 63.25 216 ILE B CA 1
ATOM 3635 C C . ILE B 1 216 ? -22.109 7.242 -0.295 1 63.25 216 ILE B C 1
ATOM 3637 O O . ILE B 1 216 ? -23.281 6.867 -0.211 1 63.25 216 ILE B O 1
ATOM 3641 N N . GLY B 1 217 ? -21.734 8.297 0.283 1 65.06 217 GLY B N 1
ATOM 3642 C CA . GLY B 1 217 ? -22.594 9.062 1.176 1 65.06 217 GLY B CA 1
ATOM 3643 C C . GLY B 1 217 ? -22.625 8.516 2.59 1 65.06 217 GLY B C 1
ATOM 3644 O O . GLY B 1 217 ? -22.406 7.32 2.803 1 65.06 217 GLY B O 1
ATOM 3645 N N . PRO B 1 218 ? -23 9.258 3.613 1 72.38 218 PRO B N 1
ATOM 3646 C CA . PRO B 1 218 ? -22.938 8.891 5.027 1 72.38 218 PRO B CA 1
ATOM 3647 C C . PRO B 1 218 ? -23.969 7.82 5.395 1 72.38 218 PRO B C 1
ATOM 3649 O O . PRO B 1 218 ? -23.703 6.969 6.25 1 72.38 218 PRO B O 1
ATOM 3652 N N . GLU B 1 219 ? -25.047 7.84 4.719 1 69.38 219 GLU B N 1
ATOM 3653 C CA . GLU B 1 219 ? -26.094 6.898 5.074 1 69.38 219 GLU B CA 1
ATOM 3654 C C . GLU B 1 219 ? -25.688 5.461 4.777 1 69.38 219 GLU B C 1
ATOM 3656 O O . GLU B 1 219 ? -25.938 4.559 5.582 1 69.38 219 GLU B O 1
ATOM 3661 N N . TYR B 1 220 ? -25.094 5.32 3.768 1 67.44 220 TYR B N 1
ATOM 3662 C CA . TYR B 1 220 ? -24.656 3.973 3.428 1 67.44 220 TYR B CA 1
ATOM 3663 C C . TYR B 1 220 ? -23.516 3.525 4.34 1 67.44 220 TYR B C 1
ATOM 3665 O O . TYR B 1 220 ? -23.516 2.395 4.832 1 67.44 220 TYR B O 1
ATOM 3673 N N . LEU B 1 221 ? -22.656 4.387 4.629 1 67.25 221 LEU B N 1
ATOM 3674 C CA . LEU B 1 221 ? -21.547 4.035 5.496 1 67.25 221 LEU B CA 1
ATOM 3675 C C . LEU B 1 221 ? -22.031 3.67 6.895 1 67.25 221 LEU B C 1
ATOM 3677 O O . LEU B 1 221 ? -21.5 2.748 7.52 1 67.25 221 LEU B O 1
ATOM 3681 N N . LYS B 1 222 ? -23.062 4.375 7.301 1 70.62 222 LYS B N 1
ATOM 3682 C CA . LYS B 1 222 ? -23.656 4.023 8.586 1 70.62 222 LYS B CA 1
ATOM 3683 C C . LYS B 1 222 ? -24.219 2.6 8.562 1 70.62 222 LYS B C 1
ATOM 3685 O O . LYS B 1 222 ? -24.078 1.86 9.539 1 70.62 222 LYS B O 1
ATOM 3690 N N . SER B 1 223 ? -24.734 2.242 7.43 1 68.62 223 SER B N 1
ATOM 3691 C CA . SER B 1 223 ? -25.359 0.932 7.305 1 68.62 223 SER B CA 1
ATOM 3692 C C . SER B 1 223 ? -24.328 -0.185 7.328 1 68.62 223 SER B C 1
ATOM 3694 O O . SER B 1 223 ? -24.641 -1.326 7.672 1 68.62 223 SER B O 1
ATOM 3696 N N . VAL B 1 224 ? -23.141 0.273 7.035 1 66.06 224 VAL B N 1
ATOM 3697 C CA . VAL B 1 224 ? -22.109 -0.767 6.988 1 66.06 224 VAL B CA 1
ATOM 3698 C C . VAL B 1 224 ? -21.203 -0.648 8.203 1 66.06 224 VAL B C 1
ATOM 3700 O O . VAL B 1 224 ? -20.078 -1.148 8.195 1 66.06 224 VAL B O 1
ATOM 3703 N N . GL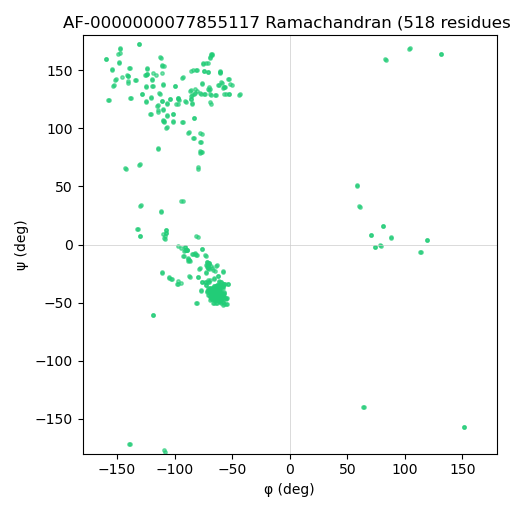Y B 1 225 ? -21.547 0.096 9.18 1 66.06 225 GLY B N 1
ATOM 3704 C CA . GLY B 1 225 ? -20.859 0.041 10.469 1 66.06 225 GLY B CA 1
ATOM 3705 C C . GLY B 1 225 ? -20.094 1.311 10.789 1 66.06 225 GLY B C 1
ATOM 3706 O O . GLY B 1 225 ? -19.516 1.431 11.867 1 66.06 225 GLY B O 1
ATOM 3707 N N . ALA B 1 226 ? -20.078 2.229 9.727 1 63.44 226 ALA B N 1
ATOM 3708 C CA . ALA B 1 226 ? -19.453 3.52 9.992 1 63.44 226 ALA B CA 1
ATOM 3709 C C . ALA B 1 226 ? -20.406 4.449 10.75 1 63.44 226 ALA B C 1
ATOM 3711 O O . ALA B 1 226 ? -20.812 5.48 10.219 1 63.44 226 ALA B O 1
ATOM 3712 N N . GLY B 1 227 ? -20.703 4.133 11.875 1 66.19 227 GLY B N 1
ATOM 3713 C CA . GLY B 1 227 ? -21.812 4.801 12.547 1 66.19 227 GLY B CA 1
ATOM 3714 C C . GLY B 1 227 ? -21.375 6.035 13.312 1 66.19 227 GLY B C 1
ATOM 3715 O O . GLY B 1 227 ? -22.203 6.875 13.672 1 66.19 227 GLY B O 1
ATOM 3716 N N . ALA B 1 228 ? -20.109 6.234 13.328 1 74.25 228 ALA B N 1
ATOM 3717 C CA . ALA B 1 228 ? -19.703 7.328 14.203 1 74.25 228 ALA B CA 1
ATOM 3718 C C . ALA B 1 228 ? -19.609 8.641 13.43 1 74.25 228 ALA B C 1
ATOM 3720 O O . ALA B 1 228 ? -19.344 8.641 12.227 1 74.25 228 ALA B O 1
ATOM 3721 N N . ASP B 1 229 ? -20 9.727 14.133 1 82.62 229 ASP B N 1
ATOM 3722 C CA . ASP B 1 229 ? -19.969 11.07 13.578 1 82.62 229 ASP B CA 1
ATOM 3723 C C . ASP B 1 229 ? -18.547 11.492 13.211 1 82.62 229 ASP B C 1
ATOM 3725 O O . ASP B 1 229 ? -17.609 11.258 13.984 1 82.62 229 ASP B O 1
ATOM 3729 N N . PRO B 1 230 ? -18.406 12.125 12.031 1 85.38 230 PRO B N 1
ATOM 3730 C CA . PRO B 1 230 ? -17.078 12.562 11.602 1 85.38 230 PRO B CA 1
ATOM 3731 C C . PRO B 1 230 ? -16.406 13.516 12.594 1 85.38 230 PRO B C 1
ATOM 3733 O O . PRO B 1 230 ? -15.18 13.633 12.625 1 85.38 230 PRO B O 1
ATOM 3736 N N . SER B 1 231 ? -17.188 14.18 13.406 1 90.88 231 SER B N 1
ATOM 3737 C CA . SER B 1 231 ? -16.641 15.109 14.391 1 90.88 231 SER B CA 1
ATOM 3738 C C . SER B 1 231 ? -15.742 14.383 15.391 1 90.88 231 SER B C 1
ATOM 3740 O O . SER B 1 231 ? -14.797 14.969 15.93 1 90.88 231 SER B O 1
ATOM 3742 N N . ILE B 1 232 ? -16.031 13.133 15.57 1 91 232 ILE B N 1
ATOM 3743 C CA . ILE B 1 232 ? -15.211 12.336 16.469 1 91 232 ILE B CA 1
ATOM 3744 C C . ILE B 1 232 ? -13.781 12.25 15.93 1 91 232 ILE B C 1
ATOM 3746 O O . ILE B 1 232 ? -12.82 12.414 16.672 1 91 232 ILE B O 1
ATOM 3750 N N . GLY B 1 233 ? -13.664 12.062 14.672 1 92.94 233 GLY B N 1
ATOM 3751 C CA . GLY B 1 233 ? -12.359 12.008 14.039 1 92.94 233 GLY B CA 1
ATOM 3752 C C . GLY B 1 233 ? -11.617 13.336 14.086 1 92.94 233 GLY B C 1
ATOM 3753 O O . GLY B 1 233 ? -10.43 13.375 14.422 1 92.94 233 GLY B O 1
ATOM 3754 N N . GLY B 1 234 ? -12.336 14.391 13.75 1 95.75 234 GLY B N 1
ATOM 3755 C CA . GLY B 1 234 ? -11.742 15.719 13.781 1 95.75 234 GLY B CA 1
ATOM 3756 C C . GLY B 1 234 ? -11.211 16.109 15.148 1 95.75 234 GLY B C 1
ATOM 3757 O O . GLY B 1 234 ? -10.102 16.641 15.258 1 95.75 234 GLY B O 1
ATOM 3758 N N . THR B 1 235 ? -12.016 15.812 16.188 1 96.31 235 THR B N 1
ATOM 3759 C CA . THR B 1 235 ? -11.617 16.125 17.547 1 96.31 235 THR B CA 1
ATOM 3760 C C . THR B 1 235 ? -10.391 15.312 17.953 1 96.31 235 THR B C 1
ATOM 3762 O O . THR B 1 235 ? -9.508 15.828 18.656 1 96.31 235 THR B O 1
ATOM 3765 N N . PHE B 1 236 ? -10.352 14.102 17.516 1 96.19 236 PHE B N 1
ATOM 3766 C CA . PHE B 1 236 ? -9.203 13.258 17.828 1 96.19 236 PHE B CA 1
ATOM 3767 C C . PHE B 1 236 ? -7.938 13.797 17.188 1 96.19 236 PHE B C 1
ATOM 3769 O O . PHE B 1 236 ? -6.91 13.945 17.844 1 96.19 236 PHE B O 1
ATOM 3776 N N . ILE B 1 237 ? -8 14.141 15.883 1 97.56 237 ILE B N 1
ATOM 3777 C CA . ILE B 1 237 ? -6.848 14.672 15.164 1 97.56 237 ILE B CA 1
ATOM 3778 C C . ILE B 1 237 ? -6.371 15.961 15.82 1 97.56 237 ILE B C 1
ATOM 3780 O O . ILE B 1 237 ? -5.168 16.156 16.031 1 97.56 237 ILE B O 1
ATOM 3784 N N . ALA B 1 238 ? -7.293 16.844 16.219 1 98.31 238 ALA B N 1
ATOM 3785 C CA . ALA B 1 238 ? -6.949 18.094 16.906 1 98.31 238 ALA B CA 1
ATOM 3786 C C . ALA B 1 238 ? -6.215 17.812 18.219 1 98.31 238 ALA B C 1
ATOM 3788 O O . ALA B 1 238 ? -5.254 18.516 18.547 1 98.31 238 ALA B O 1
ATOM 3789 N N . SER B 1 239 ? -6.707 16.797 18.938 1 97.94 239 SER B N 1
ATOM 3790 C CA . SER B 1 239 ? -6.059 16.469 20.203 1 97.94 239 SER B CA 1
ATOM 3791 C C . SER B 1 239 ? -4.617 16.016 19.984 1 97.94 239 SER B C 1
ATOM 3793 O O . SER B 1 239 ? -3.748 16.281 20.828 1 97.94 239 SER B O 1
ATOM 3795 N N . VAL B 1 240 ? -4.305 15.32 18.891 1 98.06 240 VAL B N 1
ATOM 3796 C CA . VAL B 1 240 ? -2.943 14.914 18.547 1 98.06 240 VAL B CA 1
ATOM 3797 C C . VAL B 1 240 ? -2.098 16.141 18.234 1 98.06 240 VAL B C 1
ATOM 3799 O O . VAL B 1 240 ? -0.958 16.25 18.703 1 98.06 240 VAL B O 1
ATOM 3802 N N . VAL B 1 241 ? -2.631 17.078 17.469 1 98.44 241 VAL B N 1
ATOM 3803 C CA . VAL B 1 241 ? -1.969 18.344 17.156 1 98.44 241 VAL B CA 1
ATOM 3804 C C . VAL B 1 241 ? -1.604 19.078 18.438 1 98.44 241 VAL B C 1
ATOM 3806 O O . VAL B 1 241 ? -0.537 19.688 18.531 1 98.44 241 VAL B O 1
ATOM 3809 N N . GLU B 1 242 ? -2.426 18.938 19.438 1 97.81 242 GLU B N 1
ATOM 3810 C CA . GLU B 1 242 ? -2.26 19.672 20.688 1 97.81 242 GLU B CA 1
ATOM 3811 C C . GLU B 1 242 ? -1.338 18.922 21.656 1 97.81 242 GLU B C 1
ATOM 3813 O O . GLU B 1 242 ? -0.983 19.438 22.703 1 97.81 242 GLU B O 1
ATOM 3818 N N . GLY B 1 243 ? -1.064 17.641 21.359 1 97.56 243 GLY B N 1
ATOM 3819 C CA . GLY B 1 243 ? -0.013 16.984 22.125 1 97.56 243 GLY B CA 1
ATOM 3820 C C . GLY B 1 243 ? -0.5 15.781 22.906 1 97.56 243 GLY B C 1
ATOM 3821 O O . GLY B 1 243 ? 0.28 15.133 23.609 1 97.56 243 GLY B O 1
ATOM 3822 N N . ALA B 1 244 ? -1.792 15.375 22.766 1 96.44 244 ALA B N 1
ATOM 3823 C CA . ALA B 1 244 ? -2.385 14.305 23.562 1 96.44 244 ALA B CA 1
ATOM 3824 C C . ALA B 1 244 ? -1.691 12.969 23.297 1 96.44 244 ALA B C 1
ATOM 3826 O O . ALA B 1 244 ? -1.719 12.078 24.141 1 96.44 244 ALA B O 1
ATOM 3827 N N . ARG B 1 245 ? -0.973 12.828 22.234 1 97.69 245 ARG B N 1
ATOM 3828 C CA . ARG B 1 245 ? -0.401 11.531 21.875 1 97.69 245 ARG B CA 1
ATOM 3829 C C . ARG B 1 245 ? 1.09 11.656 21.578 1 97.69 245 ARG B C 1
ATOM 3831 O O . ARG B 1 245 ? 1.637 10.891 20.781 1 97.69 245 ARG B O 1
ATOM 3838 N N . ASP B 1 246 ? 1.78 12.508 22.219 1 98.25 246 ASP B N 1
ATOM 3839 C CA . ASP B 1 246 ? 3.205 12.75 22.016 1 98.25 246 ASP B CA 1
ATOM 3840 C C . ASP B 1 246 ? 4.031 11.523 22.406 1 98.25 246 ASP B C 1
ATOM 3842 O O . ASP B 1 246 ? 5.133 11.328 21.891 1 98.25 246 ASP B O 1
ATOM 3846 N N . GLU B 1 247 ? 3.494 10.703 23.234 1 98 247 GLU B N 1
ATOM 3847 C CA . GLU B 1 247 ? 4.215 9.508 23.672 1 98 247 GLU B CA 1
ATOM 3848 C C . GLU B 1 247 ? 4.102 8.391 22.641 1 98 247 GLU B C 1
ATOM 3850 O O . GLU B 1 247 ? 4.812 7.387 22.734 1 98 247 GLU B O 1
ATOM 3855 N N . ASP B 1 248 ? 3.248 8.57 21.625 1 98.06 248 ASP B N 1
ATOM 3856 C CA . ASP B 1 248 ? 2.969 7.52 20.656 1 98.06 248 ASP B CA 1
ATOM 3857 C C . ASP B 1 248 ? 3.523 7.883 19.281 1 98.06 248 ASP B C 1
ATOM 3859 O O . ASP B 1 248 ? 2.949 7.512 18.25 1 98.06 248 ASP B O 1
ATOM 3863 N N . VAL B 1 249 ? 4.578 8.68 19.25 1 98.06 249 VAL B N 1
ATOM 3864 C CA . VAL B 1 249 ? 5.23 9.062 18 1 98.06 249 VAL B CA 1
ATOM 3865 C C . VAL B 1 249 ? 5.68 7.809 17.25 1 98.06 249 VAL B C 1
ATOM 3867 O O . VAL B 1 249 ? 6.211 6.871 17.859 1 98.06 249 VAL B O 1
ATOM 3870 N N . GLY B 1 250 ? 5.445 7.75 15.969 1 96.88 250 GLY B N 1
ATOM 3871 C CA . GLY B 1 250 ? 5.879 6.652 15.125 1 96.88 250 GLY B CA 1
ATOM 3872 C C . GLY B 1 250 ? 4.883 5.508 15.07 1 96.88 250 GLY B C 1
ATOM 3873 O O . GLY B 1 250 ? 5.156 4.469 14.469 1 96.88 250 GLY B O 1
ATOM 3874 N N . LYS B 1 251 ? 3.701 5.707 15.688 1 96.12 251 LYS B N 1
ATOM 3875 C CA . LYS B 1 251 ? 2.711 4.637 15.781 1 96.12 251 LYS B CA 1
ATOM 3876 C C . LYS B 1 251 ? 1.476 4.957 14.945 1 96.12 251 LYS B C 1
ATOM 3878 O O . LYS B 1 251 ? 1.315 6.086 14.469 1 96.12 251 LYS B O 1
ATOM 3883 N N . ILE B 1 252 ? 0.744 3.902 14.672 1 95.31 252 ILE B N 1
ATOM 3884 C CA . ILE B 1 252 ? -0.628 4.07 14.211 1 95.31 252 ILE B CA 1
ATOM 3885 C C . ILE B 1 252 ? -1.563 4.223 15.406 1 95.31 252 ILE B C 1
ATOM 3887 O O . ILE B 1 252 ? -1.66 3.324 16.25 1 95.31 252 ILE B O 1
ATOM 3891 N N . ILE B 1 253 ? -2.271 5.391 15.43 1 95.88 253 ILE B N 1
ATOM 3892 C CA . ILE B 1 253 ? -3.059 5.645 16.625 1 95.88 253 ILE B CA 1
ATOM 3893 C C . ILE B 1 253 ? -4.52 5.871 16.25 1 95.88 253 ILE B C 1
ATOM 3895 O O . ILE B 1 253 ? -4.816 6.402 15.18 1 95.88 253 ILE B O 1
ATOM 3899 N N . ARG B 1 254 ? -5.398 5.457 17.109 1 92.81 254 ARG B N 1
ATOM 3900 C CA . ARG B 1 254 ? -6.824 5.777 17.094 1 92.81 254 ARG B CA 1
ATOM 3901 C C . ARG B 1 254 ? -7.285 6.246 18.469 1 92.81 254 ARG B C 1
ATOM 3903 O O . ARG B 1 254 ? -6.508 6.242 19.438 1 92.81 254 ARG B O 1
ATOM 3910 N N . ARG B 1 255 ? -8.508 6.68 18.469 1 91.06 255 ARG B N 1
ATOM 3911 C CA . ARG B 1 255 ? -9.023 7.266 19.703 1 91.06 255 ARG B CA 1
ATOM 3912 C C . ARG B 1 255 ? -8.852 6.309 20.891 1 91.06 255 ARG B C 1
ATOM 3914 O O . ARG B 1 255 ? -8.492 6.73 21.984 1 91.06 255 ARG B O 1
ATOM 3921 N N . GLU B 1 256 ? -8.977 5.059 20.578 1 90.81 256 GLU B N 1
ATOM 3922 C CA . GLU B 1 256 ? -8.992 4.051 21.641 1 90.81 256 GLU B CA 1
ATOM 3923 C C . GLU B 1 256 ? -7.578 3.598 22 1 90.81 256 GLU B C 1
ATOM 3925 O O . GLU B 1 256 ? -7.367 2.961 23.031 1 90.81 256 GLU B O 1
ATOM 3930 N N . GLY B 1 257 ? -6.617 3.902 21.219 1 93.31 257 GLY B N 1
ATOM 3931 C CA . GLY B 1 257 ? -5.258 3.471 21.516 1 93.31 257 GLY B CA 1
ATOM 3932 C C . GLY B 1 257 ? -4.41 3.277 20.266 1 93.31 257 GLY B C 1
ATOM 3933 O O . GLY B 1 257 ? -4.621 3.949 19.25 1 93.31 257 GLY B O 1
ATOM 3934 N N . ILE B 1 258 ? -3.396 2.447 20.469 1 94 258 ILE B N 1
ATOM 3935 C CA . ILE B 1 258 ? -2.459 2.162 19.391 1 94 258 ILE B CA 1
ATOM 3936 C C . ILE B 1 258 ? -2.99 1.013 18.531 1 94 258 ILE B C 1
ATOM 3938 O O . ILE B 1 258 ? -3.504 0.024 19.062 1 94 258 ILE B O 1
ATOM 3942 N N . VAL B 1 259 ? -2.957 1.199 17.266 1 89.44 259 VAL B N 1
ATOM 3943 C CA . VAL B 1 259 ? -3.316 0.138 16.328 1 89.44 259 VAL B CA 1
ATOM 3944 C C . VAL B 1 259 ? -2.076 -0.677 15.969 1 89.44 259 VAL B C 1
ATOM 3946 O O . VAL B 1 259 ? -1.075 -0.125 15.5 1 89.44 259 VAL B O 1
ATOM 3949 N N . PRO B 1 260 ? -2.156 -1.951 16.219 1 87.5 260 PRO B N 1
ATOM 3950 C CA . PRO B 1 260 ? -1.018 -2.773 15.812 1 87.5 260 PRO B CA 1
ATOM 3951 C C . PRO B 1 260 ? -0.769 -2.727 14.305 1 87.5 260 PRO B C 1
ATOM 3953 O O . PRO B 1 260 ? -1.717 -2.619 13.523 1 87.5 260 PRO B O 1
ATOM 3956 N N . PHE B 1 261 ? 0.521 -2.863 13.961 1 83.81 261 PHE B N 1
ATOM 3957 C CA . PHE B 1 261 ? 0.894 -2.859 12.555 1 83.81 261 PHE B CA 1
ATOM 3958 C C . PHE B 1 261 ? 0.407 -4.129 11.859 1 83.81 261 PHE B C 1
ATOM 3960 O O . PHE B 1 261 ? 0.323 -5.188 12.484 1 83.81 261 PHE B O 1
#

Sequence (522 aa):
MSSPKIVVITGANTGIGYETVKALVQSDQAYRIFVGSRSVEKGEAAIETLHKEFPQSTSTLEVLQVDVSTDESIQDAFETVKAKTEYIDVLINNAGAAFDGQIGLRDCFNQAYNINVSGAHVMTYIFMPLLLKSADPRLLFIAGLSQMSVASQQYFPTPPQPAGWPKHIDFETIGYRCSKTALNMLMIDYNHKLKADGVKVWCVAPGFLATNLGGIGPEYLKSVGAGADPSIGGTFIASVVEGARDEDVGKIIRREGIVPFMSSPKIVVITGANTGIGYETVKALVQSDQAYRIFVGSRSVEKGEAAIETLHKEFPQSTSTLEVLQVDVSTDESIQDAFETVKAKTEYIDVLINNAGAAFDGQIGLRDCFNQAYNINVSGAHVMTYIFMPLLLKSADPRLLFIAGLSQMSVASQQYFPTPPQPAGWPKHIDFETIGYRCSKTALNMLMIDYNHKLKADGVKVWCVAPGFLATNLGGIGPEYLKSVGAGADPSIGGTFIASVVEGARDEDVGKIIRREGIVPF